Protein AF-A0A381RLB5-F1 (afdb_monomer)

Secondary structure (DSSP, 8-state):
---S------STT-----------SS-EEEEEEEEEESS-EEEEEEEEEEEEETTEEEEEEEE-HHHHHHHHHHHHHTT-HHHHHHHHHHHHHHHHHHHHHHHHHHHTT-EEEEEEEEEEETTEEEEEEEE-S--TTHHHHHHHEEEEEEETTEEEEEEEE--HHHHHHHHHHHTTTPPPPEEEE--SEEEEEEEE-B-TTS-B----EEEEEPPP-TT-EEE-TT-SPBPTTT-PBPPEE--TTS-SEEEEEEEEESSHHHHHHHHHHHHHH--EEEES---THHHHHHHHHHHHHH-TT----TTHHHHHHHHHHHHHHHHTT--HHHHHHHHHHHHHHHHHHHHHHHHHHTHHHHHHHHHHH-

pLDDT: mean 91.78, std 9.87, range [36.53, 98.75]

Radius of gyration: 25.07 Å; Cα contacts (8 Å, |Δi|>4): 624; chains: 1; bounding box: 62×63×73 Å

Sequence (366 aa):
MSVLIESKAAGVGDNKNFLIELNFENTRHNEIQLIGNGEWCIELGGRDCSLQMHEQKLLEVSLTEEMLEAAAVEYESAGKQKQAKVMHTDLNILRSMCKQAEEFGKALKLDSVSTFECIVEGSEHYFMEVNTRIQVEHRVTEMVYQLEFSNPDNPEDKFTVDSLVASMLLLNCYGKQLSCPQRLPRFMSGIEARLNATNPALKPHAGGIVRSWTVPDENEQRDDQGIGITNPDTGMLQPYNLAGAYDSNVALSITYGDSRRQSFEKLAEVLRCMEFRGLDLHLNVDFQYGLLHWMLGNDPMLKPNTRFVSSYLALAGKLKRLCDQINLDVAWNIHRKNIQSDFGTGGLQICDQKLTLLLRPLKMLF

InterPro domains:
  IPR005479 Carbamoyl phosphate synthase, ATP-binding domain [PF02786] (14-144)
  IPR005479 Carbamoyl phosphate synthase, ATP-binding domain [PS00867] (127-134)
  IPR005482 Biotin carboxylase, C-terminal [SM00878] (192-310)
  IPR011054 Rudiment single hybrid motif [SSF51246] (190-294)
  IPR011764 Biotin carboxylation domain [PS50979] (1-314)
  IPR051602 Acetyl-CoA Carboxylase Biotin Carboxylase Component [PTHR48095] (6-324)

Structure (mmCIF, N/CA/C/O backbone):
data_AF-A0A381RLB5-F1
#
_entry.id   AF-A0A381RLB5-F1
#
loop_
_atom_site.group_PDB
_atom_site.id
_atom_site.type_symbol
_atom_site.label_atom_id
_atom_site.label_alt_id
_atom_site.label_comp_id
_atom_site.label_asym_id
_atom_site.label_entity_id
_atom_site.label_seq_id
_atom_site.pdbx_PDB_ins_code
_atom_site.Cartn_x
_atom_site.Cartn_y
_atom_site.Cartn_z
_atom_site.occupancy
_atom_site.B_iso_or_equiv
_atom_site.auth_seq_id
_atom_site.auth_comp_id
_atom_site.auth_asym_id
_atom_site.auth_atom_id
_atom_site.pdbx_PDB_model_num
ATOM 1 N N . MET A 1 1 ? -12.423 40.251 -6.054 1.00 36.53 1 MET A N 1
ATOM 2 C CA . MET A 1 1 ? -11.816 39.302 -7.008 1.00 36.53 1 MET A CA 1
ATOM 3 C C . MET A 1 1 ? -10.548 38.782 -6.364 1.00 36.53 1 MET A C 1
ATOM 5 O O . MET A 1 1 ? -9.592 39.536 -6.259 1.00 36.53 1 MET A O 1
ATOM 9 N N . SER A 1 2 ? -10.581 37.572 -5.809 1.00 37.69 2 SER A N 1
ATOM 10 C CA . SER A 1 2 ? -9.400 36.947 -5.214 1.00 37.69 2 SER A CA 1
ATOM 11 C C . SER A 1 2 ? -8.527 36.393 -6.333 1.00 37.69 2 SER A C 1
ATOM 13 O O . SER A 1 2 ? -8.965 35.527 -7.088 1.00 37.69 2 SER A O 1
ATOM 15 N N . VAL A 1 3 ? -7.305 36.900 -6.446 1.00 37.28 3 VAL A N 1
ATOM 16 C CA . VAL A 1 3 ? -6.238 36.193 -7.154 1.00 37.28 3 VAL A CA 1
ATOM 17 C C . VAL A 1 3 ? -6.030 34.878 -6.397 1.00 37.28 3 VAL A C 1
ATOM 19 O O . VAL A 1 3 ? -5.718 34.909 -5.211 1.00 37.28 3 VAL A O 1
ATOM 22 N N . LEU A 1 4 ? -6.316 33.742 -7.038 1.00 52.94 4 LEU A N 1
ATOM 23 C CA . LEU A 1 4 ? -6.291 32.423 -6.389 1.00 52.94 4 LEU A CA 1
ATOM 24 C C . LEU A 1 4 ? -4.863 31.878 -6.214 1.00 52.94 4 LEU A C 1
ATOM 26 O O . LEU A 1 4 ? -4.652 31.055 -5.332 1.00 52.94 4 LEU A O 1
ATOM 30 N N . ILE A 1 5 ? -3.891 32.363 -6.999 1.00 51.97 5 ILE A N 1
ATOM 31 C CA . ILE A 1 5 ? -2.464 32.017 -6.899 1.00 51.97 5 ILE A CA 1
ATOM 32 C C . ILE A 1 5 ? -1.621 33.245 -7.287 1.00 51.97 5 ILE A C 1
ATOM 34 O O . ILE A 1 5 ? -1.792 33.796 -8.374 1.00 51.97 5 ILE A O 1
ATOM 38 N N . GLU A 1 6 ? -0.701 33.666 -6.415 1.00 45.69 6 GLU A N 1
ATOM 39 C CA . GLU A 1 6 ? 0.356 34.638 -6.725 1.00 45.69 6 GLU A CA 1
ATOM 40 C C . GLU A 1 6 ? 1.715 33.931 -6.601 1.00 45.69 6 GLU A C 1
ATOM 42 O O . GLU A 1 6 ? 2.040 33.391 -5.547 1.00 45.69 6 GLU A O 1
ATOM 47 N N . SER A 1 7 ? 2.516 33.938 -7.670 1.00 54.44 7 SER A N 1
ATOM 48 C CA . SER A 1 7 ? 3.907 33.470 -7.649 1.00 54.44 7 SER A CA 1
ATOM 49 C C . SER A 1 7 ? 4.836 34.649 -7.932 1.00 54.44 7 SER A C 1
ATOM 51 O O . SER A 1 7 ? 4.767 35.269 -8.997 1.00 54.44 7 SER A O 1
ATOM 53 N N . LYS A 1 8 ? 5.687 34.997 -6.958 1.00 50.31 8 LYS A N 1
ATOM 54 C CA . LYS A 1 8 ? 6.690 36.063 -7.089 1.00 50.31 8 LYS A CA 1
ATOM 55 C C . LYS A 1 8 ? 8.049 35.447 -7.396 1.00 50.31 8 LYS A C 1
ATOM 57 O O . LYS A 1 8 ? 8.561 34.669 -6.603 1.00 50.31 8 LYS A O 1
ATOM 62 N N . ALA A 1 9 ? 8.635 35.843 -8.525 1.00 56.56 9 ALA A N 1
ATOM 63 C CA . ALA A 1 9 ? 10.028 35.533 -8.840 1.00 56.56 9 ALA A CA 1
ATOM 64 C C . ALA A 1 9 ? 10.953 36.363 -7.960 1.00 56.56 9 ALA A C 1
ATOM 66 O O . ALA A 1 9 ? 10.856 37.593 -7.965 1.00 56.56 9 ALA A O 1
ATOM 67 N N . ALA A 1 10 ? 11.859 35.691 -7.263 1.00 60.69 10 ALA A N 1
ATOM 68 C CA . ALA A 1 10 ? 12.837 36.346 -6.404 1.00 60.69 10 ALA A CA 1
ATOM 69 C C . ALA A 1 10 ? 14.280 36.183 -6.912 1.00 60.69 10 ALA A C 1
ATOM 71 O O . ALA A 1 10 ? 15.158 36.888 -6.416 1.00 60.69 10 ALA A O 1
ATOM 72 N N . GLY A 1 11 ? 14.542 35.307 -7.898 1.00 63.25 11 GLY A N 1
ATOM 73 C CA . GLY A 1 11 ? 15.909 34.978 -8.319 1.00 63.25 11 GLY A CA 1
ATOM 74 C C . GLY A 1 11 ? 16.110 34.693 -9.811 1.00 63.25 11 GLY A C 1
ATOM 75 O O . GLY A 1 11 ? 15.175 34.479 -10.580 1.00 63.25 11 GLY A O 1
ATOM 76 N N . VAL A 1 12 ? 17.382 34.701 -10.221 1.00 49.75 12 VAL A N 1
ATOM 77 C CA . VAL A 1 12 ? 17.832 34.277 -11.556 1.00 49.75 12 VAL A CA 1
ATOM 78 C C . VAL A 1 12 ? 17.889 32.748 -11.578 1.00 49.75 12 VAL A C 1
ATOM 80 O O . VAL A 1 12 ? 18.631 32.163 -10.797 1.00 49.75 12 VAL A O 1
ATOM 83 N N . GLY A 1 13 ? 17.117 32.113 -12.467 1.00 63.25 13 GLY A N 1
ATOM 84 C CA . GLY A 1 13 ? 17.014 30.648 -12.578 1.00 63.25 13 GLY A CA 1
ATOM 85 C C . GLY A 1 13 ? 15.638 30.066 -12.230 1.00 63.25 13 GLY A C 1
ATOM 86 O O . GLY A 1 13 ? 15.438 28.870 -12.418 1.00 63.25 13 GLY A O 1
ATOM 87 N N . ASP A 1 14 ? 14.681 30.889 -11.786 1.00 68.75 14 ASP A N 1
ATOM 88 C CA . ASP A 1 14 ? 13.295 30.452 -11.569 1.00 68.75 14 ASP A CA 1
ATOM 89 C C . ASP A 1 14 ? 12.658 29.996 -12.894 1.00 68.75 14 ASP A C 1
ATOM 91 O O . ASP A 1 14 ? 12.446 30.800 -13.809 1.00 68.75 14 ASP A O 1
ATOM 95 N N . ASN A 1 15 ? 12.332 28.704 -12.997 1.00 61.97 15 ASN A N 1
ATOM 96 C CA . ASN A 1 15 ? 11.638 28.141 -14.153 1.00 61.97 15 ASN A CA 1
ATOM 97 C C . ASN A 1 15 ? 10.120 28.340 -13.985 1.00 61.97 15 ASN A C 1
ATOM 99 O O . ASN A 1 15 ? 9.491 27.720 -13.132 1.00 61.97 15 ASN A O 1
ATOM 103 N N . LYS A 1 16 ? 9.541 29.256 -14.772 1.00 61.84 16 LYS A N 1
ATOM 104 C CA . LYS A 1 16 ? 8.153 29.747 -14.650 1.00 61.84 16 LYS A CA 1
ATOM 105 C C . LYS A 1 16 ? 7.202 29.163 -15.694 1.00 61.84 16 LYS A C 1
ATOM 107 O O . LYS A 1 16 ? 6.494 29.909 -16.373 1.00 61.84 16 LYS A O 1
ATOM 112 N N . ASN A 1 17 ? 7.163 27.851 -15.840 1.00 68.19 17 ASN A N 1
ATOM 113 C CA . ASN A 1 17 ? 6.100 27.252 -16.636 1.00 68.19 17 ASN A CA 1
ATOM 114 C C . ASN A 1 17 ? 4.932 26.939 -15.704 1.00 68.19 17 ASN A C 1
ATOM 116 O O . ASN A 1 17 ? 5.054 26.105 -14.815 1.00 68.19 17 ASN A O 1
ATOM 120 N N . PHE A 1 18 ? 3.820 27.650 -15.887 1.00 68.38 18 PHE A N 1
ATOM 121 C CA . PHE A 1 18 ? 2.555 27.312 -15.245 1.00 68.38 18 PHE A CA 1
ATOM 122 C C . PHE A 1 18 ? 1.727 26.503 -16.230 1.00 68.38 18 PHE A C 1
ATOM 124 O O . PHE A 1 18 ? 1.466 26.953 -17.347 1.00 68.38 18 PHE A O 1
ATOM 131 N N . LEU A 1 19 ? 1.324 25.315 -15.800 1.00 70.12 19 LEU A N 1
ATOM 132 C CA . LEU A 1 19 ? 0.309 24.519 -16.463 1.00 70.12 19 LEU A CA 1
ATOM 133 C C . LEU A 1 19 ? -1.035 24.826 -15.790 1.00 70.12 19 LEU A C 1
ATOM 135 O O . LEU A 1 19 ? -1.097 24.997 -14.573 1.00 70.12 19 LEU A O 1
ATOM 139 N N . ILE A 1 20 ? -2.101 24.934 -16.579 1.00 81.75 20 ILE A N 1
ATOM 140 C CA . ILE A 1 20 ? -3.470 24.988 -16.061 1.00 81.75 20 ILE A CA 1
ATOM 141 C C . ILE A 1 20 ? -4.147 23.707 -16.515 1.00 81.75 20 ILE A C 1
ATOM 143 O O . ILE A 1 20 ? -4.221 23.441 -17.714 1.00 81.75 20 ILE A O 1
ATOM 147 N N . GLU A 1 21 ? -4.650 22.944 -15.556 1.00 82.19 21 GLU A N 1
ATOM 148 C CA . GLU A 1 21 ? -5.330 21.678 -15.796 1.00 82.19 21 GLU A CA 1
ATOM 149 C C . GLU A 1 21 ? -6.796 21.763 -15.385 1.00 82.19 21 GLU A C 1
ATOM 151 O O . GLU A 1 21 ? -7.220 22.653 -14.638 1.00 82.19 21 GLU A O 1
ATOM 156 N N . LEU A 1 22 ? -7.586 20.822 -15.893 1.00 85.19 22 LEU A N 1
ATOM 157 C CA . LEU A 1 22 ? -8.945 20.623 -15.416 1.00 85.19 22 LEU A CA 1
ATOM 158 C C . LEU A 1 22 ? -8.892 20.075 -13.988 1.00 85.19 22 LEU A C 1
ATOM 160 O O . LEU A 1 22 ? -8.267 19.052 -13.727 1.00 85.19 22 LEU A O 1
ATOM 164 N N . ASN A 1 23 ? -9.566 20.759 -13.065 1.00 84.25 23 ASN A N 1
ATOM 165 C CA . ASN A 1 23 ? -9.687 20.301 -11.688 1.00 84.25 23 ASN A CA 1
ATOM 166 C C . ASN A 1 23 ? -10.868 19.333 -11.566 1.00 84.25 23 ASN A C 1
ATOM 168 O O . ASN A 1 23 ? -12.025 19.750 -11.647 1.00 84.25 23 ASN A O 1
ATOM 172 N N . PHE A 1 24 ? -10.566 18.059 -11.358 1.00 83.19 24 PHE A N 1
ATOM 173 C CA . PHE A 1 24 ? -11.554 17.021 -11.093 1.00 83.19 24 PHE A CA 1
ATOM 174 C C . PHE A 1 24 ? -11.934 17.023 -9.605 1.00 83.19 24 PHE A C 1
ATOM 176 O O . PHE A 1 24 ? -11.079 17.135 -8.724 1.00 83.19 24 PHE A O 1
ATOM 183 N N . GLU A 1 25 ? -13.226 16.925 -9.286 1.00 79.88 25 GLU A N 1
ATOM 184 C CA . GLU A 1 25 ? -13.676 17.067 -7.894 1.00 79.88 25 GLU A CA 1
ATOM 185 C C . GLU A 1 25 ? -13.614 15.758 -7.106 1.00 79.88 25 GLU A C 1
ATOM 187 O O . GLU A 1 25 ? -13.358 15.781 -5.897 1.00 79.88 25 GLU A O 1
ATOM 192 N N . ASN A 1 26 ? -13.863 14.632 -7.777 1.00 85.62 26 ASN A N 1
ATOM 193 C CA . ASN A 1 26 ? -13.924 13.311 -7.164 1.00 85.62 26 ASN A CA 1
ATOM 194 C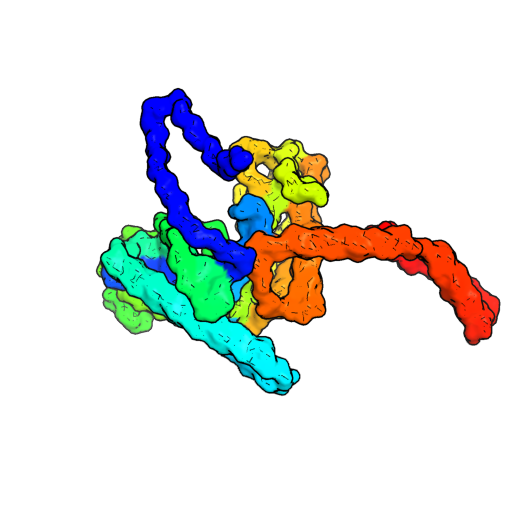 C . ASN A 1 26 ? -12.805 12.419 -7.706 1.00 85.62 26 ASN A C 1
ATOM 196 O O . ASN A 1 26 ? -13.054 11.448 -8.419 1.00 85.62 26 ASN A O 1
ATOM 200 N N . THR A 1 27 ? -11.566 12.775 -7.372 1.00 89.88 27 THR A N 1
ATOM 201 C CA . THR A 1 27 ? -10.386 12.093 -7.899 1.00 89.88 27 THR A CA 1
ATOM 202 C C . THR A 1 27 ? -10.024 10.865 -7.091 1.00 89.88 27 THR A C 1
ATOM 204 O O . THR A 1 27 ? -9.944 10.900 -5.860 1.00 89.88 27 THR A O 1
ATOM 207 N N . ARG A 1 28 ? -9.741 9.787 -7.811 1.00 94.69 28 ARG A N 1
ATOM 208 C CA . ARG A 1 28 ? -8.883 8.708 -7.341 1.00 94.69 28 ARG A CA 1
ATOM 209 C C . ARG A 1 28 ? -7.501 8.857 -7.955 1.00 94.69 28 ARG A C 1
ATOM 211 O O . ARG A 1 28 ? -7.395 9.188 -9.134 1.00 94.69 28 ARG A O 1
ATOM 218 N N . HIS A 1 29 ? -6.477 8.609 -7.153 1.00 95.94 29 HIS A N 1
ATOM 219 C CA . HIS A 1 29 ? -5.093 8.565 -7.593 1.00 95.94 29 HIS A CA 1
ATOM 220 C C . HIS A 1 29 ? -4.727 7.097 -7.792 1.00 95.94 29 HIS A C 1
ATOM 222 O O . HIS A 1 29 ? -4.519 6.371 -6.820 1.00 95.94 29 HIS A O 1
ATOM 228 N N . ASN A 1 30 ? -4.653 6.670 -9.050 1.00 97.50 30 ASN A N 1
ATOM 229 C CA . ASN A 1 30 ? -4.246 5.320 -9.405 1.00 97.50 30 ASN A CA 1
ATOM 230 C C . ASN A 1 30 ? -2.977 5.377 -10.239 1.00 97.50 30 ASN A C 1
ATOM 232 O O . ASN A 1 30 ? -2.854 6.207 -11.131 1.00 97.50 30 ASN A O 1
ATOM 236 N N . GLU A 1 31 ? -2.079 4.437 -10.029 1.00 98.31 31 GLU A N 1
ATOM 237 C CA . GLU A 1 31 ? -0.793 4.431 -10.714 1.00 98.31 31 GLU A CA 1
ATOM 238 C C . GLU A 1 31 ? -0.418 3.024 -11.161 1.00 98.31 31 GLU A C 1
ATOM 240 O O . GLU A 1 31 ? -0.829 2.059 -10.524 1.00 98.31 31 GLU A O 1
ATOM 245 N N . ILE A 1 32 ? 0.326 2.899 -12.260 1.00 98.75 32 ILE A N 1
ATOM 246 C CA . ILE A 1 32 ? 0.745 1.624 -12.852 1.00 98.75 32 ILE A CA 1
ATOM 247 C C . ILE A 1 32 ? 2.254 1.470 -12.722 1.00 98.75 32 ILE A C 1
ATOM 249 O O . ILE A 1 32 ? 3.014 2.331 -13.173 1.00 98.75 32 ILE A O 1
ATOM 253 N N . GLN A 1 33 ? 2.693 0.348 -12.154 1.00 98.75 33 GLN A N 1
ATOM 254 C CA . GLN A 1 33 ? 4.111 0.008 -12.103 1.00 98.75 33 GLN A CA 1
ATOM 255 C C . GLN A 1 33 ? 4.588 -0.458 -13.476 1.00 98.75 33 GLN A C 1
ATOM 257 O O . GLN A 1 33 ? 4.006 -1.371 -14.056 1.00 98.75 33 GLN A O 1
ATOM 262 N N . LEU A 1 34 ? 5.696 0.104 -13.951 1.00 98.62 34 LEU A N 1
ATOM 263 C CA . LEU A 1 34 ? 6.361 -0.315 -15.180 1.00 98.62 34 LEU A CA 1
ATOM 264 C C . LEU A 1 34 ? 7.770 -0.828 -14.895 1.00 98.62 34 LEU A C 1
ATOM 266 O O . LEU A 1 34 ? 8.456 -0.344 -13.989 1.00 98.62 34 LEU A O 1
ATOM 270 N N . ILE A 1 35 ? 8.207 -1.781 -15.710 1.00 98.50 35 ILE A N 1
ATOM 271 C CA . ILE A 1 35 ? 9.595 -2.232 -15.794 1.00 98.50 35 ILE A CA 1
ATOM 272 C C . ILE A 1 35 ? 9.973 -2.453 -17.261 1.00 98.50 35 ILE A C 1
ATOM 274 O O . ILE A 1 35 ? 9.146 -2.896 -18.058 1.00 98.50 35 ILE A O 1
ATOM 278 N N . GLY A 1 36 ? 11.208 -2.128 -17.636 1.00 98.00 36 GLY A N 1
ATOM 279 C CA . GLY A 1 36 ? 11.700 -2.258 -19.005 1.00 98.00 36 GLY A CA 1
ATOM 280 C C . GLY A 1 36 ? 13.222 -2.248 -19.094 1.00 98.00 36 GLY A C 1
ATOM 281 O O . GLY A 1 36 ? 13.907 -1.893 -18.140 1.00 98.00 36 GLY A O 1
ATOM 282 N N . ASN A 1 37 ? 13.754 -2.651 -20.245 1.00 97.31 37 ASN A N 1
ATOM 283 C CA . ASN A 1 37 ? 15.197 -2.713 -20.521 1.00 97.31 37 ASN A CA 1
ATOM 284 C C . ASN A 1 37 ? 15.625 -1.816 -21.704 1.00 97.31 37 ASN A C 1
ATOM 286 O O . ASN A 1 37 ? 16.697 -2.004 -22.281 1.00 97.31 37 ASN A O 1
ATOM 290 N N . GLY A 1 38 ? 14.745 -0.911 -22.139 1.00 96.62 38 GLY A N 1
ATOM 291 C CA . GLY A 1 38 ? 14.904 -0.088 -23.339 1.00 96.62 38 GLY A CA 1
ATOM 292 C C . GLY A 1 38 ? 14.429 -0.731 -24.652 1.00 96.62 38 GLY A C 1
ATOM 293 O O . GLY A 1 38 ? 14.256 -0.013 -25.640 1.00 96.62 38 GLY A O 1
ATOM 294 N N . GLU A 1 39 ? 14.181 -2.044 -24.683 1.00 95.75 39 GLU A N 1
ATOM 295 C CA . GLU A 1 39 ? 13.643 -2.772 -25.846 1.00 95.75 39 GLU A CA 1
ATOM 296 C C . GLU A 1 39 ? 12.220 -3.282 -25.601 1.00 95.75 39 GLU A C 1
ATOM 298 O O . GLU A 1 39 ? 11.334 -3.100 -26.438 1.00 95.75 39 GLU A O 1
ATOM 303 N N . TRP A 1 40 ? 11.988 -3.887 -24.439 1.00 97.25 40 TRP A N 1
ATOM 304 C CA . TRP A 1 40 ? 10.672 -4.267 -23.950 1.00 97.25 40 TRP A CA 1
ATOM 305 C C . TRP A 1 40 ? 10.313 -3.453 -22.707 1.00 97.25 40 TRP A C 1
ATOM 307 O O . TRP A 1 40 ? 11.170 -2.933 -21.993 1.00 97.25 40 TRP A O 1
ATOM 317 N N . CYS A 1 41 ? 9.014 -3.349 -22.458 1.00 98.06 41 CYS A N 1
ATOM 318 C CA . CYS A 1 41 ? 8.450 -2.806 -21.234 1.00 98.06 41 CYS A CA 1
ATOM 319 C C . CYS A 1 41 ? 7.168 -3.584 -20.931 1.00 98.06 41 CYS A C 1
ATOM 321 O O . CYS A 1 41 ? 6.442 -3.924 -21.870 1.00 98.06 41 CYS A O 1
ATOM 323 N N . ILE A 1 42 ? 6.939 -3.883 -19.655 1.00 98.25 42 ILE A N 1
ATOM 324 C CA . ILE A 1 42 ? 5.727 -4.532 -19.152 1.00 98.25 42 ILE A CA 1
ATOM 325 C C . ILE A 1 42 ? 5.186 -3.788 -17.937 1.00 98.25 42 ILE A C 1
ATOM 327 O O . ILE A 1 42 ? 5.936 -3.155 -17.186 1.00 98.25 42 ILE A O 1
ATOM 331 N N . GLU A 1 43 ? 3.881 -3.908 -17.737 1.00 98.12 43 GLU A N 1
ATOM 332 C CA . GLU A 1 43 ? 3.170 -3.400 -16.568 1.00 98.12 43 GLU A CA 1
ATOM 333 C C . GLU A 1 43 ? 2.992 -4.466 -15.472 1.00 98.12 43 GLU A C 1
ATOM 335 O O . GLU A 1 43 ? 2.840 -5.661 -15.743 1.00 98.12 43 GLU A O 1
ATOM 340 N N . LEU A 1 44 ? 3.020 -4.033 -14.210 1.00 98.12 44 LEU A N 1
ATOM 341 C CA . LEU A 1 44 ? 2.906 -4.890 -13.023 1.00 98.12 44 LEU A CA 1
ATOM 342 C C . LEU A 1 44 ? 1.695 -4.508 -12.168 1.00 98.12 44 LEU A C 1
ATOM 344 O O . LEU A 1 44 ? 1.782 -4.378 -10.947 1.00 98.12 44 LEU A O 1
ATOM 348 N N . GLY A 1 45 ? 0.556 -4.330 -12.832 1.00 97.38 45 GLY A N 1
ATOM 349 C CA . GLY A 1 45 ? -0.698 -3.883 -12.252 1.00 97.38 45 GLY A CA 1
ATOM 350 C C . GLY A 1 45 ? -0.635 -2.461 -11.714 1.00 97.38 45 GLY A C 1
ATOM 351 O O . GLY A 1 45 ? 0.322 -1.709 -11.926 1.00 97.38 45 GLY A O 1
ATOM 352 N N . GLY A 1 46 ? -1.703 -2.100 -11.011 1.00 97.81 46 GLY A N 1
ATOM 353 C CA . GLY A 1 46 ? -1.865 -0.785 -10.428 1.00 97.81 46 GLY A CA 1
ATOM 354 C C . GLY A 1 46 ? -1.711 -0.750 -8.912 1.00 97.81 46 GLY A C 1
ATOM 355 O O . GLY A 1 46 ? -1.702 -1.775 -8.228 1.00 97.81 46 GLY A O 1
ATOM 356 N N . ARG A 1 47 ? -1.670 0.466 -8.379 1.00 98.12 47 ARG A N 1
ATOM 357 C CA . ARG A 1 47 ? -1.842 0.786 -6.960 1.00 98.12 47 ARG A CA 1
ATOM 358 C C . ARG A 1 47 ? -2.888 1.893 -6.832 1.00 98.12 47 ARG A C 1
ATOM 360 O O . ARG A 1 47 ? -2.945 2.792 -7.669 1.00 98.12 47 ARG A O 1
ATOM 367 N N . ASP A 1 48 ? -3.757 1.784 -5.832 1.00 97.31 48 ASP A N 1
ATOM 368 C CA . ASP A 1 48 ? -4.670 2.854 -5.427 1.00 97.31 48 ASP A CA 1
ATOM 369 C C . ASP A 1 48 ? -4.014 3.618 -4.277 1.00 97.31 48 ASP A C 1
ATOM 371 O O . ASP A 1 48 ? -3.851 3.089 -3.173 1.00 97.31 48 ASP A O 1
ATOM 375 N N . CYS A 1 49 ? -3.633 4.855 -4.569 1.00 96.75 49 CYS A N 1
ATOM 376 C CA . CYS A 1 49 ? -2.950 5.774 -3.667 1.00 96.75 49 CYS A CA 1
ATOM 377 C C . CYS A 1 49 ? -3.882 6.921 -3.241 1.00 96.75 49 CYS A C 1
ATOM 379 O O . CYS A 1 49 ? -3.437 7.975 -2.789 1.00 96.75 49 CYS A O 1
ATOM 381 N N . SER A 1 50 ? -5.200 6.741 -3.395 1.00 95.94 50 SER A N 1
ATOM 382 C CA . SER A 1 50 ? -6.195 7.790 -3.143 1.00 95.94 50 SER A CA 1
ATOM 383 C C . SER A 1 50 ? -6.330 8.163 -1.665 1.00 95.94 50 SER A C 1
ATOM 385 O O . SER A 1 50 ? -6.838 9.240 -1.349 1.00 95.94 50 SER A O 1
ATOM 387 N N . LEU A 1 51 ? -5.902 7.296 -0.742 1.00 94.94 51 LEU A N 1
ATOM 388 C CA . LEU A 1 51 ? -5.887 7.595 0.690 1.00 94.94 51 LEU A CA 1
ATOM 389 C C . LEU A 1 51 ? -4.692 8.480 1.026 1.00 94.94 51 LEU A C 1
ATOM 391 O O . LEU A 1 51 ? -3.622 8.019 1.419 1.00 94.94 51 LEU A O 1
ATOM 395 N N . GLN A 1 52 ? -4.926 9.780 0.898 1.00 92.25 52 GLN A N 1
ATOM 396 C CA . GLN A 1 52 ? -3.943 10.817 1.156 1.00 92.25 52 GLN A CA 1
ATOM 397 C C . GLN A 1 52 ? -4.518 11.953 2.005 1.00 92.25 52 GLN A C 1
ATOM 399 O O . GLN A 1 52 ? -5.732 12.164 2.075 1.00 92.25 52 GLN A O 1
ATOM 404 N N . MET A 1 53 ? -3.633 12.712 2.646 1.00 88.88 53 MET A N 1
ATOM 405 C CA . MET A 1 53 ? -3.975 13.941 3.358 1.00 88.88 53 MET A CA 1
ATOM 406 C C . MET A 1 53 ? -2.954 15.019 3.019 1.00 88.88 53 MET A C 1
ATOM 408 O O . MET A 1 53 ? -1.760 14.778 3.121 1.00 88.88 53 MET A O 1
ATOM 412 N N . HIS A 1 54 ? -3.421 16.203 2.610 1.00 85.44 54 HIS A N 1
ATOM 413 C CA . HIS A 1 54 ? -2.544 17.289 2.143 1.00 85.44 54 HIS A CA 1
ATOM 414 C C . HIS A 1 54 ? -1.529 16.821 1.086 1.00 85.44 54 HIS A C 1
ATOM 416 O O . HIS A 1 54 ? -0.354 17.156 1.176 1.00 85.44 54 HIS A O 1
ATOM 422 N N . GLU A 1 55 ? -1.993 16.013 0.125 1.00 84.06 55 GLU A N 1
ATOM 423 C CA . GLU A 1 55 ? -1.173 15.469 -0.976 1.00 84.06 55 GLU A CA 1
ATOM 424 C C . GLU A 1 55 ? -0.045 14.526 -0.513 1.00 84.06 55 GLU A C 1
ATOM 426 O O . GLU A 1 55 ? 0.864 14.204 -1.270 1.00 84.06 55 GLU A O 1
ATOM 431 N N . GLN A 1 56 ? -0.121 14.030 0.726 1.00 88.06 56 GLN A N 1
ATOM 432 C CA . GLN A 1 56 ? 0.759 12.986 1.242 1.00 88.06 56 GLN A CA 1
ATOM 433 C C . GLN A 1 56 ? 0.002 11.663 1.303 1.00 88.06 56 GLN A C 1
ATOM 435 O O . GLN A 1 56 ? -1.013 11.562 2.002 1.00 88.06 56 GLN A O 1
ATOM 440 N N . LYS A 1 57 ? 0.494 10.655 0.575 1.00 93.56 57 LYS A N 1
ATOM 441 C CA . LYS A 1 57 ? -0.043 9.289 0.599 1.00 93.56 57 LYS A CA 1
AT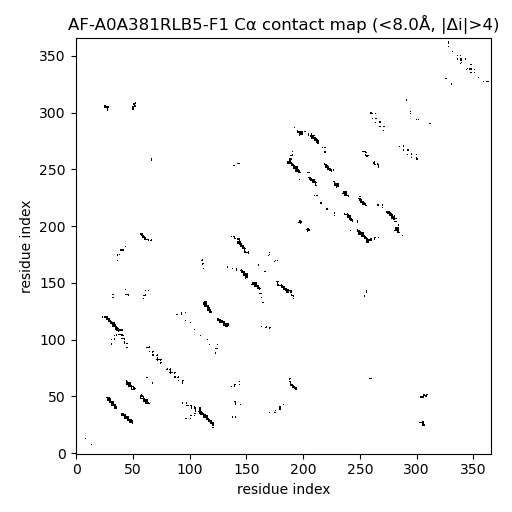OM 442 C C . LYS A 1 57 ? 0.097 8.708 2.018 1.00 93.56 57 LYS A C 1
ATOM 444 O O . LYS A 1 57 ? 1.094 8.948 2.701 1.00 93.56 57 LYS A O 1
ATOM 449 N N . LEU A 1 58 ? -0.943 8.027 2.494 1.00 94.56 58 LEU A N 1
ATOM 450 C CA . LEU A 1 58 ? -1.017 7.463 3.849 1.00 94.56 58 LEU A CA 1
ATOM 451 C C . LEU A 1 58 ? -1.151 5.943 3.830 1.00 94.56 58 LEU A C 1
ATOM 453 O O . LEU A 1 58 ? -0.585 5.276 4.700 1.00 94.56 58 LEU A O 1
ATOM 457 N N . LEU A 1 59 ? -1.958 5.439 2.898 1.00 96.19 59 LEU A N 1
ATOM 458 C CA . LEU A 1 59 ? -2.248 4.027 2.726 1.00 96.19 59 LEU A CA 1
ATOM 459 C C . LEU A 1 59 ? -2.343 3.718 1.234 1.00 96.19 59 LEU A C 1
ATOM 461 O O . LEU A 1 59 ? -3.097 4.372 0.510 1.00 96.19 59 LEU A O 1
ATOM 465 N N . GLU A 1 60 ? -1.622 2.700 0.796 1.00 97.62 60 GLU A N 1
ATOM 466 C CA . GLU A 1 60 ? -1.524 2.303 -0.601 1.00 97.62 60 GLU A CA 1
ATOM 467 C C . GLU A 1 60 ? -1.939 0.844 -0.738 1.00 97.62 60 GLU A C 1
ATOM 469 O O . GLU A 1 60 ? -1.512 -0.019 0.031 1.00 97.62 60 GLU A O 1
ATOM 474 N N . VAL A 1 61 ? -2.804 0.549 -1.710 1.00 97.69 61 VAL A N 1
ATOM 475 C CA . VAL A 1 61 ? -3.345 -0.805 -1.898 1.00 97.69 61 VAL A CA 1
ATOM 476 C C . VAL A 1 61 ? -3.177 -1.283 -3.327 1.00 97.69 61 VAL A C 1
ATOM 478 O O . VAL A 1 61 ? -3.343 -0.525 -4.279 1.00 97.69 61 VAL A O 1
ATOM 481 N N . SER A 1 62 ? -2.881 -2.567 -3.497 1.00 97.88 62 SER A N 1
ATOM 482 C CA . SER A 1 62 ? -2.667 -3.155 -4.819 1.00 97.88 62 SER A CA 1
ATOM 483 C C . SER A 1 62 ? -3.962 -3.190 -5.630 1.00 97.88 62 SER A C 1
ATOM 485 O O . SER A 1 62 ? -5.009 -3.587 -5.111 1.00 97.88 62 SER A O 1
ATOM 487 N N . LEU A 1 63 ? -3.888 -2.877 -6.919 1.00 97.06 63 LEU A N 1
ATOM 488 C CA . LEU A 1 63 ? -4.956 -3.057 -7.899 1.00 97.06 63 LEU A CA 1
ATOM 489 C C . LEU A 1 63 ? -4.498 -4.044 -8.974 1.00 97.06 63 LEU A C 1
ATOM 491 O O . LEU A 1 63 ? -3.692 -3.706 -9.836 1.00 97.06 63 LEU A O 1
ATOM 495 N N . THR A 1 64 ? -5.032 -5.262 -8.938 1.00 97.88 64 THR A N 1
ATOM 496 C CA . THR A 1 64 ? -4.728 -6.306 -9.925 1.00 97.88 64 THR A CA 1
ATOM 497 C C . THR A 1 64 ? -5.991 -6.775 -10.631 1.00 97.88 64 THR A C 1
ATOM 499 O O . THR A 1 64 ? -7.100 -6.622 -10.105 1.00 97.88 64 THR A O 1
ATOM 502 N N . GLU A 1 65 ? -5.829 -7.327 -11.834 1.00 97.94 65 GLU A N 1
ATOM 503 C CA . GLU A 1 65 ? -6.955 -7.883 -12.586 1.00 97.94 65 GLU A CA 1
ATOM 504 C C . GLU A 1 65 ? -7.561 -9.066 -11.834 1.00 97.94 65 GLU A C 1
ATOM 506 O O . GLU A 1 65 ? -8.770 -9.112 -11.628 1.00 97.94 65 GLU A O 1
ATOM 511 N N . GLU A 1 66 ? -6.707 -9.956 -11.331 1.00 97.69 66 GLU A N 1
ATOM 512 C CA . GLU A 1 66 ? -7.071 -11.162 -10.595 1.00 97.69 66 GLU A CA 1
ATOM 513 C C . GLU A 1 66 ? -7.927 -10.818 -9.371 1.00 97.69 66 GLU A C 1
ATOM 515 O O . GLU A 1 66 ? -8.947 -11.454 -9.106 1.00 97.69 66 GLU A O 1
ATOM 520 N N . MET A 1 67 ? -7.545 -9.771 -8.636 1.00 97.50 67 MET A N 1
ATOM 521 C CA . MET A 1 67 ? -8.258 -9.318 -7.445 1.00 97.50 67 MET A CA 1
ATOM 522 C C . MET A 1 67 ? -9.615 -8.700 -7.772 1.00 97.50 67 MET A C 1
ATOM 524 O O . MET A 1 67 ? -10.599 -9.005 -7.095 1.00 97.50 67 MET A O 1
ATOM 528 N N . LEU A 1 68 ? -9.695 -7.879 -8.822 1.00 97.88 68 LEU A N 1
ATOM 529 C CA . LEU A 1 68 ? -10.960 -7.284 -9.253 1.00 97.88 68 LEU A CA 1
ATOM 530 C C . LEU A 1 68 ? -11.924 -8.340 -9.809 1.00 97.88 68 LEU A C 1
ATOM 532 O O . LEU A 1 68 ? -13.118 -8.283 -9.510 1.00 97.88 68 LEU A O 1
ATOM 536 N N . GLU A 1 69 ? -11.423 -9.322 -10.560 1.00 97.75 69 GLU A N 1
ATOM 537 C CA . GLU A 1 69 ? -12.214 -10.450 -11.062 1.00 97.75 69 GLU A CA 1
ATOM 538 C C . GLU A 1 69 ? -12.739 -11.323 -9.920 1.00 97.75 69 GLU A C 1
ATOM 540 O O . GLU A 1 69 ? -13.942 -11.590 -9.851 1.00 97.75 69 GLU A O 1
ATOM 545 N N . ALA A 1 70 ? -11.873 -11.710 -8.978 1.00 97.00 70 ALA A N 1
ATOM 546 C CA . ALA A 1 70 ? -12.269 -12.499 -7.815 1.00 97.00 70 ALA A CA 1
ATOM 547 C C . ALA A 1 70 ? -13.330 -11.774 -6.968 1.00 97.00 70 ALA A C 1
ATOM 549 O O . ALA A 1 70 ? -14.351 -12.368 -6.612 1.00 97.00 70 ALA A O 1
ATOM 550 N N . ALA A 1 71 ? -13.140 -10.475 -6.709 1.00 96.75 71 ALA A N 1
ATOM 551 C CA . ALA A 1 71 ? -14.105 -9.662 -5.972 1.00 96.75 71 ALA A CA 1
ATOM 552 C C . ALA A 1 71 ? -15.441 -9.520 -6.723 1.00 96.75 71 ALA A C 1
ATOM 554 O O . ALA A 1 71 ? -16.508 -9.573 -6.106 1.00 96.75 71 ALA A O 1
ATOM 555 N N . ALA A 1 72 ? -15.416 -9.368 -8.052 1.00 97.62 72 ALA A N 1
ATOM 556 C CA . ALA A 1 72 ? -16.632 -9.315 -8.860 1.00 97.62 72 ALA A CA 1
ATOM 557 C C . ALA A 1 72 ? -17.449 -10.609 -8.723 1.00 97.62 72 ALA A C 1
ATOM 559 O O . ALA A 1 72 ? -18.641 -10.545 -8.415 1.00 97.62 72 ALA A O 1
ATOM 560 N N . VAL A 1 73 ? -16.798 -11.769 -8.866 1.00 97.81 73 VAL A N 1
ATOM 561 C CA . VAL A 1 73 ? -17.432 -13.092 -8.726 1.00 97.81 73 VAL A CA 1
ATOM 562 C C . VAL A 1 73 ? -17.995 -13.298 -7.317 1.00 97.81 73 VAL A C 1
ATOM 564 O O . VAL A 1 73 ? -19.120 -13.791 -7.164 1.00 97.81 73 VAL A O 1
ATOM 567 N N . GLU A 1 74 ? -17.261 -12.892 -6.277 1.00 96.75 74 GLU A N 1
ATOM 568 C CA . GLU A 1 74 ? -17.734 -12.948 -4.889 1.00 96.75 74 GLU A CA 1
ATOM 569 C C . GLU A 1 74 ? -19.008 -12.109 -4.705 1.00 96.75 74 GLU A C 1
ATOM 571 O O . GLU A 1 74 ? -20.011 -12.586 -4.165 1.00 96.75 74 GLU A O 1
ATOM 576 N N . TYR A 1 75 ? -19.012 -10.868 -5.202 1.00 97.69 75 TYR A N 1
ATOM 577 C CA . TYR A 1 75 ? -20.175 -9.992 -5.100 1.00 97.69 75 TYR A CA 1
ATOM 578 C C . TYR A 1 75 ? -21.380 -10.496 -5.888 1.00 97.69 75 TYR A C 1
ATOM 580 O O . TYR A 1 75 ? -22.503 -10.402 -5.387 1.00 97.69 75 TYR A O 1
ATOM 588 N N . GLU A 1 76 ? -21.186 -11.048 -7.084 1.00 97.94 76 GLU A N 1
ATOM 589 C CA . GLU A 1 76 ? -22.265 -11.663 -7.865 1.00 97.94 76 GLU A CA 1
ATOM 590 C C . GLU A 1 76 ? -22.892 -12.832 -7.109 1.00 97.94 76 GLU A C 1
ATOM 592 O O . GLU A 1 76 ? -24.116 -12.880 -6.950 1.00 97.94 76 GLU A O 1
ATOM 597 N N . SER A 1 77 ? -22.046 -13.708 -6.563 1.00 97.69 77 SER A N 1
ATOM 598 C CA . SER A 1 77 ? -22.456 -14.870 -5.770 1.00 97.69 77 SER A CA 1
ATOM 599 C C . SER A 1 77 ? -23.206 -14.466 -4.496 1.00 97.69 77 SER A C 1
ATOM 601 O O . SER A 1 77 ? -24.145 -15.143 -4.081 1.00 97.69 77 SER A O 1
ATOM 603 N N . ALA A 1 78 ? -22.852 -13.322 -3.903 1.00 97.19 78 ALA A N 1
ATOM 604 C CA . ALA A 1 78 ? -23.529 -12.741 -2.744 1.00 97.19 78 ALA A CA 1
ATOM 605 C C . ALA A 1 78 ? -24.770 -11.887 -3.095 1.00 97.19 78 ALA A C 1
ATOM 607 O O . ALA A 1 78 ? -25.347 -11.248 -2.212 1.00 97.19 78 ALA A O 1
ATOM 608 N N . GLY A 1 79 ? -25.176 -11.811 -4.370 1.00 97.62 79 GLY A N 1
ATOM 609 C CA . GLY A 1 79 ? -26.312 -10.995 -4.821 1.00 97.62 79 GLY A CA 1
ATOM 610 C C . GLY A 1 79 ? -26.060 -9.478 -4.808 1.00 97.62 79 GLY A C 1
ATOM 611 O O . GLY A 1 79 ? -26.985 -8.685 -4.994 1.00 97.62 79 GLY A O 1
ATOM 612 N N . LYS A 1 80 ? -24.810 -9.043 -4.623 1.00 97.00 80 LYS A N 1
ATOM 613 C CA . LYS A 1 80 ? -24.370 -7.640 -4.565 1.00 97.00 80 LYS A CA 1
ATOM 614 C C . LYS A 1 80 ? -24.074 -7.089 -5.967 1.00 97.00 80 LYS A C 1
ATOM 616 O O . LYS A 1 80 ? -22.971 -6.647 -6.277 1.00 97.00 80 LYS A O 1
ATOM 621 N N . GLN A 1 81 ? -25.098 -7.068 -6.819 1.00 96.81 81 GLN A N 1
ATOM 622 C CA . GLN A 1 81 ? -24.984 -6.714 -8.245 1.00 96.81 81 GLN A CA 1
ATOM 623 C C . GLN A 1 81 ? -24.385 -5.319 -8.506 1.00 96.81 81 GLN A C 1
ATOM 625 O O . GLN A 1 81 ? -23.683 -5.108 -9.494 1.00 96.81 81 GLN A O 1
ATOM 630 N N . LYS A 1 82 ? -24.633 -4.346 -7.616 1.00 95.94 82 LYS A N 1
ATOM 631 C CA . LYS A 1 82 ? -24.050 -3.000 -7.742 1.00 95.94 82 LYS A CA 1
ATOM 632 C C . LYS A 1 82 ? -22.536 -3.027 -7.535 1.00 95.94 82 LYS A C 1
ATOM 634 O O . LYS A 1 82 ? -21.817 -2.441 -8.335 1.00 95.94 82 LYS A O 1
ATOM 639 N N . GLN A 1 83 ? -22.066 -3.706 -6.492 1.00 96.00 83 GLN A N 1
ATOM 640 C CA . GLN A 1 83 ? -20.646 -3.846 -6.182 1.00 96.00 83 GLN A CA 1
ATOM 641 C C . GLN A 1 83 ? -19.921 -4.642 -7.270 1.00 96.00 83 GLN A C 1
ATOM 643 O O . GLN A 1 83 ? -18.879 -4.199 -7.740 1.00 96.00 83 GLN A O 1
ATOM 648 N N . ALA A 1 84 ? -20.519 -5.734 -7.751 1.00 97.31 84 ALA A N 1
ATOM 649 C CA . ALA A 1 84 ? -19.986 -6.504 -8.874 1.00 97.31 84 ALA A CA 1
ATOM 650 C C . ALA A 1 84 ? -19.789 -5.642 -10.130 1.00 97.31 84 ALA A C 1
ATOM 652 O O . ALA A 1 84 ? -18.696 -5.588 -10.687 1.00 97.31 84 ALA A O 1
ATOM 653 N N . LYS A 1 85 ? -20.814 -4.874 -10.532 1.00 97.06 85 LYS A N 1
ATOM 654 C CA . LYS A 1 85 ? -20.710 -3.941 -11.668 1.00 97.06 85 LYS A CA 1
ATOM 655 C C . LYS A 1 85 ? -19.571 -2.935 -11.481 1.00 97.06 85 LYS A C 1
ATOM 657 O O . LYS A 1 85 ? -18.867 -2.613 -12.429 1.00 97.06 85 LYS A O 1
ATOM 662 N N . VAL A 1 86 ? -19.400 -2.446 -10.258 1.00 95.69 86 VAL A N 1
ATOM 663 C CA . VAL A 1 86 ? -18.353 -1.493 -9.879 1.00 95.69 86 VAL A CA 1
ATOM 664 C C . VAL A 1 86 ? -16.951 -2.124 -9.942 1.00 95.69 86 VAL A C 1
ATOM 666 O O . VAL A 1 86 ? -16.005 -1.410 -10.274 1.00 95.69 86 VAL A O 1
ATOM 669 N N . MET A 1 87 ? -16.802 -3.426 -9.674 1.00 97.12 87 MET A N 1
ATOM 670 C CA . MET A 1 87 ? -15.546 -4.163 -9.889 1.00 97.12 87 MET A CA 1
ATOM 671 C C . MET A 1 87 ? -15.258 -4.360 -11.382 1.00 97.12 87 MET A C 1
ATOM 673 O O . MET A 1 87 ? -14.151 -4.075 -11.824 1.00 97.12 87 MET A O 1
ATOM 677 N N . HIS A 1 88 ? -16.265 -4.735 -12.179 1.00 97.62 88 HIS A N 1
ATOM 678 C CA . HIS A 1 88 ? -16.128 -4.863 -13.639 1.00 97.62 88 HIS A CA 1
ATOM 679 C C . HIS A 1 88 ? -15.739 -3.544 -14.316 1.00 97.62 88 HIS A C 1
ATOM 681 O O . HIS A 1 88 ? -14.914 -3.531 -15.227 1.00 97.62 88 HIS A O 1
ATOM 687 N N . THR A 1 89 ? -16.308 -2.418 -13.872 1.00 97.12 89 THR A N 1
ATOM 688 C CA . THR A 1 89 ? -15.892 -1.092 -14.353 1.00 97.12 89 THR A CA 1
ATOM 689 C C . THR A 1 89 ? -14.422 -0.826 -14.030 1.00 97.12 89 THR A C 1
ATOM 691 O O . THR A 1 89 ? -13.680 -0.442 -14.929 1.00 97.12 89 THR A O 1
ATOM 694 N N . ASP A 1 90 ? -13.980 -1.073 -12.794 1.00 96.75 90 ASP A N 1
ATOM 695 C CA . ASP A 1 90 ? -12.579 -0.853 -12.408 1.00 96.75 90 ASP A CA 1
ATOM 696 C C . ASP A 1 90 ? -11.613 -1.771 -13.143 1.00 96.75 90 ASP A C 1
ATOM 698 O O . ASP A 1 90 ? -10.525 -1.331 -13.496 1.00 96.75 90 ASP A O 1
ATOM 702 N N . LEU A 1 91 ? -12.013 -3.013 -13.414 1.00 97.94 91 LEU A N 1
ATOM 703 C CA . LEU A 1 91 ? -11.216 -3.952 -14.193 1.00 97.94 91 LEU A CA 1
ATOM 704 C C . LEU A 1 91 ? -10.961 -3.414 -15.605 1.00 97.94 91 LEU A C 1
ATOM 706 O O . LEU A 1 91 ? -9.836 -3.463 -16.097 1.00 97.94 91 LEU A O 1
ATOM 710 N N . ASN A 1 92 ? -11.987 -2.848 -16.244 1.00 98.19 92 ASN A N 1
ATOM 711 C CA . ASN A 1 92 ? -11.844 -2.247 -17.570 1.00 98.19 92 ASN A CA 1
ATOM 712 C C . ASN A 1 92 ? -10.960 -0.992 -17.549 1.00 98.19 92 ASN A C 1
ATOM 714 O O . ASN A 1 92 ? -10.135 -0.821 -18.448 1.00 98.19 92 ASN A O 1
ATOM 718 N N . ILE A 1 93 ? -11.099 -0.145 -16.523 1.00 98.00 93 ILE A N 1
ATOM 719 C CA . ILE A 1 93 ? -10.234 1.030 -16.336 1.00 98.00 93 ILE A CA 1
ATOM 720 C C . ILE A 1 93 ? -8.783 0.581 -16.149 1.00 98.00 93 ILE A C 1
ATOM 722 O O . ILE A 1 93 ? -7.905 1.059 -16.862 1.00 98.00 93 ILE A O 1
ATOM 726 N N . LEU A 1 94 ? -8.536 -0.373 -15.244 1.00 98.38 94 LEU A N 1
ATOM 727 C CA . LEU A 1 94 ? -7.201 -0.896 -14.958 1.00 98.38 94 LEU A CA 1
ATOM 728 C C . LEU A 1 94 ? -6.552 -1.458 -16.224 1.00 98.38 94 LEU A C 1
ATOM 730 O O . LEU A 1 94 ? -5.456 -1.037 -16.570 1.00 98.38 94 LEU A O 1
ATOM 734 N N . ARG A 1 95 ? -7.258 -2.312 -16.975 1.00 98.44 95 ARG A N 1
ATOM 735 C CA . ARG A 1 95 ? -6.781 -2.844 -18.264 1.00 98.44 95 ARG A CA 1
ATOM 736 C C . ARG A 1 95 ? -6.398 -1.740 -19.242 1.00 98.44 95 ARG A C 1
ATOM 738 O O . ARG A 1 95 ? -5.365 -1.826 -19.905 1.00 98.44 95 ARG A O 1
ATOM 745 N N . SER A 1 96 ? -7.218 -0.693 -19.340 1.00 98.38 96 SER A N 1
ATOM 746 C CA . SER A 1 96 ? -6.915 0.435 -20.217 1.00 98.38 96 SER A CA 1
ATOM 747 C C . SER A 1 96 ? -5.702 1.235 -19.738 1.00 98.38 96 SER A C 1
ATOM 749 O O . SER A 1 96 ? -4.896 1.645 -20.573 1.00 98.38 96 SER A O 1
ATOM 751 N N . MET A 1 97 ? -5.561 1.458 -18.430 1.00 98.44 97 MET A N 1
ATOM 752 C CA . MET A 1 97 ? -4.406 2.136 -17.836 1.00 98.44 97 MET A CA 1
ATOM 753 C C . MET A 1 97 ? -3.121 1.337 -18.056 1.00 98.44 97 MET A C 1
ATOM 755 O O . MET A 1 97 ? -2.153 1.881 -18.574 1.00 98.44 97 MET A O 1
ATOM 759 N N . CYS A 1 98 ? -3.135 0.043 -17.731 1.00 98.50 98 CYS A N 1
ATOM 760 C CA . CYS A 1 98 ? -2.033 -0.897 -17.924 1.00 98.50 98 CYS A CA 1
ATOM 761 C C . CYS A 1 98 ? -1.556 -0.911 -19.379 1.00 98.50 98 CYS A C 1
ATOM 763 O O . CYS A 1 98 ? -0.371 -0.721 -19.652 1.00 98.50 98 CYS A O 1
ATOM 765 N N . LYS A 1 99 ? -2.494 -1.022 -20.329 1.00 98.38 99 LYS A N 1
ATOM 766 C CA . LYS A 1 99 ? -2.182 -0.975 -21.760 1.00 98.38 99 LYS A CA 1
ATOM 767 C C . LYS A 1 99 ? -1.523 0.346 -22.173 1.00 98.38 99 LYS A C 1
ATOM 769 O O . LYS A 1 99 ? -0.502 0.321 -22.854 1.00 98.38 99 LYS A O 1
ATOM 774 N N . GLN A 1 100 ? -2.089 1.488 -21.774 1.00 98.12 100 GLN A N 1
ATOM 775 C CA . GLN A 1 100 ? -1.531 2.802 -22.119 1.00 98.12 100 GLN A CA 1
ATOM 776 C C . GLN A 1 100 ? -0.149 3.016 -21.493 1.00 98.12 100 GLN A C 1
ATOM 778 O O . GLN A 1 100 ? 0.747 3.527 -22.161 1.00 98.12 100 GLN A O 1
ATOM 783 N N . ALA A 1 101 ? 0.039 2.593 -20.243 1.00 98.19 101 ALA A N 1
ATOM 784 C CA . ALA A 1 101 ? 1.308 2.688 -19.536 1.00 98.19 101 ALA A CA 1
ATOM 785 C C . ALA A 1 101 ? 2.396 1.839 -20.217 1.00 98.19 101 ALA A C 1
ATOM 787 O O . ALA A 1 101 ? 3.505 2.323 -20.438 1.00 98.19 101 ALA A O 1
ATOM 788 N N . GLU A 1 102 ? 2.076 0.605 -20.620 1.00 97.94 102 GLU A N 1
ATOM 789 C CA . GLU A 1 102 ? 3.008 -0.268 -21.340 1.00 97.94 102 GLU A CA 1
ATOM 790 C C . GLU A 1 102 ? 3.372 0.296 -22.725 1.00 97.94 102 GLU A C 1
ATOM 792 O O . GLU A 1 102 ? 4.549 0.344 -23.092 1.00 97.94 102 GLU A O 1
ATOM 797 N N . GLU A 1 103 ? 2.383 0.771 -23.492 1.00 97.75 103 GLU A N 1
ATOM 798 C CA . GLU A 1 103 ? 2.606 1.422 -24.791 1.00 97.75 103 GLU A CA 1
ATOM 799 C C . GLU A 1 103 ? 3.488 2.674 -24.648 1.00 97.75 103 GLU A C 1
ATOM 801 O O . GLU A 1 103 ? 4.427 2.865 -25.426 1.00 97.75 103 GLU A O 1
ATOM 806 N N . PHE A 1 104 ? 3.238 3.490 -23.619 1.00 96.38 104 PHE A N 1
ATOM 807 C CA . PHE A 1 104 ? 4.037 4.668 -23.290 1.00 96.38 104 PHE A CA 1
ATOM 808 C C . PHE A 1 104 ? 5.480 4.295 -22.920 1.00 96.38 104 PHE A C 1
ATOM 810 O O . PHE A 1 104 ? 6.430 4.867 -23.462 1.00 96.38 104 PHE A O 1
ATOM 817 N N . GLY A 1 105 ? 5.660 3.295 -22.050 1.00 97.12 105 GLY A N 1
ATOM 818 C CA . GLY A 1 105 ? 6.973 2.800 -21.637 1.00 97.12 105 GLY A CA 1
ATOM 819 C C . GLY A 1 105 ? 7.795 2.256 -22.809 1.00 97.12 105 GLY A C 1
ATOM 820 O O . GLY A 1 105 ? 8.973 2.596 -22.946 1.00 97.12 105 GLY A O 1
ATOM 821 N N . LYS A 1 106 ? 7.170 1.491 -23.716 1.00 97.12 106 LYS A N 1
ATOM 822 C CA . LYS A 1 106 ? 7.812 1.013 -24.955 1.00 97.12 106 LYS A CA 1
ATOM 823 C C . LYS A 1 106 ? 8.212 2.167 -25.872 1.00 97.12 106 LYS A C 1
ATOM 825 O O . LYS A 1 106 ? 9.335 2.185 -26.374 1.00 97.12 106 LYS A O 1
ATOM 830 N N . ALA A 1 107 ? 7.326 3.143 -26.079 1.00 97.12 107 ALA A N 1
ATOM 831 C CA . ALA A 1 107 ? 7.592 4.284 -26.956 1.00 97.12 107 ALA A CA 1
ATOM 832 C C . ALA A 1 107 ? 8.780 5.134 -26.475 1.00 97.12 107 ALA A C 1
ATOM 834 O O . ALA A 1 107 ? 9.567 5.613 -27.293 1.00 97.12 107 ALA A O 1
ATOM 835 N N . LEU A 1 108 ? 8.937 5.282 -25.156 1.00 95.81 108 LEU A N 1
ATOM 836 C CA . LEU A 1 108 ? 10.043 6.026 -24.551 1.00 95.81 108 LEU A CA 1
ATOM 837 C C . LEU A 1 108 ? 11.306 5.199 -24.313 1.00 95.81 108 LEU A C 1
ATOM 839 O O . LEU A 1 108 ? 12.298 5.760 -23.850 1.00 95.81 108 LEU A O 1
ATOM 843 N N . LYS A 1 109 ? 11.294 3.901 -24.644 1.00 96.94 109 LYS A N 1
ATOM 844 C CA . LYS A 1 109 ? 12.395 2.975 -24.345 1.00 96.94 109 LYS A CA 1
ATOM 845 C C . LYS A 1 109 ? 12.764 3.014 -22.866 1.00 96.94 109 LYS A C 1
ATOM 847 O O . LYS A 1 109 ? 13.920 3.230 -22.506 1.00 96.94 109 LYS A O 1
ATOM 852 N N . LEU A 1 110 ? 11.752 2.844 -22.022 1.00 97.31 110 LEU A N 1
ATOM 853 C CA . LEU A 1 110 ? 11.918 2.786 -20.580 1.00 97.31 110 LEU A CA 1
ATOM 854 C C . LEU A 1 110 ? 12.972 1.739 -20.212 1.00 97.31 110 LEU A C 1
ATOM 856 O O . LEU A 1 110 ? 12.876 0.578 -20.609 1.00 97.31 110 LEU A O 1
ATOM 860 N N . ASP A 1 111 ? 13.962 2.179 -19.447 1.00 96.38 111 ASP A N 1
ATOM 861 C CA . ASP A 1 111 ? 15.076 1.378 -18.958 1.00 96.38 111 ASP A CA 1
ATOM 862 C C . ASP A 1 111 ? 15.077 1.468 -17.430 1.00 96.38 111 ASP A C 1
ATOM 864 O O . ASP A 1 111 ? 15.116 2.572 -16.883 1.00 96.38 111 ASP A O 1
ATOM 868 N N . SER A 1 112 ? 15.000 0.319 -16.753 1.00 97.19 112 SER A N 1
ATOM 869 C CA . SER A 1 112 ? 14.731 0.163 -15.317 1.00 97.19 112 SER A CA 1
ATOM 870 C C . SER A 1 112 ? 13.236 0.221 -14.958 1.00 97.19 112 SER A C 1
ATOM 872 O O . SER A 1 112 ? 12.407 -0.349 -15.664 1.00 97.19 112 SER A O 1
ATOM 874 N N . VAL A 1 113 ? 12.877 0.817 -13.819 1.00 97.88 113 VAL A N 1
ATOM 875 C CA . VAL A 1 113 ? 11.501 0.889 -13.302 1.00 97.88 113 VAL A CA 1
ATOM 876 C C . VAL A 1 113 ? 10.971 2.319 -13.316 1.00 97.88 113 VAL A C 1
ATOM 878 O O . VAL A 1 113 ? 11.709 3.277 -13.079 1.00 97.88 113 VAL A O 1
ATOM 881 N N . SER A 1 114 ? 9.671 2.471 -13.550 1.00 98.00 114 SER A N 1
ATOM 882 C CA . SER A 1 114 ? 8.976 3.755 -13.423 1.00 98.00 114 SER A CA 1
ATOM 883 C C . SER A 1 114 ? 7.542 3.542 -12.953 1.00 98.00 114 SER A C 1
ATOM 885 O O . SER A 1 114 ? 7.063 2.409 -12.889 1.00 98.00 114 SER A O 1
ATOM 887 N N . THR A 1 115 ? 6.853 4.624 -12.610 1.00 98.38 115 THR A N 1
ATOM 888 C CA . THR A 1 115 ? 5.416 4.580 -12.338 1.00 98.38 115 THR A CA 1
ATOM 889 C C . THR A 1 115 ? 4.672 5.573 -13.219 1.00 98.38 115 THR A C 1
ATOM 891 O O . THR A 1 115 ? 5.076 6.728 -13.329 1.00 98.38 115 THR A O 1
ATOM 894 N N . PHE A 1 116 ? 3.590 5.110 -13.840 1.00 98.12 116 PHE A N 1
ATOM 895 C CA . PHE A 1 116 ? 2.681 5.904 -14.661 1.00 98.12 116 PHE A CA 1
ATOM 896 C C . PHE A 1 116 ? 1.448 6.280 -13.836 1.00 98.12 116 PHE A C 1
ATOM 898 O O . PHE A 1 116 ? 0.665 5.402 -13.477 1.00 98.12 116 PHE A O 1
ATOM 905 N N . GLU A 1 117 ? 1.279 7.560 -13.513 1.00 97.56 117 GLU A N 1
ATOM 906 C CA . GLU A 1 117 ? 0.207 8.037 -12.636 1.00 97.56 117 GLU A CA 1
ATOM 907 C C . GLU A 1 117 ? -0.999 8.547 -13.429 1.00 97.56 117 GLU A C 1
ATOM 909 O O . GLU A 1 117 ? -0.872 9.272 -14.422 1.00 97.56 117 GLU A O 1
ATOM 914 N N . CYS A 1 118 ? -2.188 8.190 -12.947 1.00 95.75 118 CYS A N 1
ATOM 915 C CA . CYS A 1 118 ? -3.467 8.584 -13.507 1.00 95.75 118 CYS A CA 1
ATOM 916 C C . CYS A 1 118 ? -4.412 9.130 -12.437 1.00 95.75 118 CYS A C 1
ATOM 918 O O . CYS A 1 118 ? -4.513 8.628 -11.314 1.00 95.75 118 CYS A O 1
ATOM 920 N N . ILE A 1 119 ? -5.229 10.086 -12.859 1.00 94.62 119 ILE A N 1
ATOM 921 C CA . ILE A 1 119 ? -6.449 10.468 -12.160 1.00 94.62 119 ILE A CA 1
ATOM 922 C C . ILE A 1 119 ? -7.595 9.627 -12.717 1.00 94.62 119 ILE A C 1
ATOM 924 O O . ILE A 1 119 ? -7.785 9.561 -13.929 1.00 94.62 119 ILE A O 1
ATOM 928 N N . VAL A 1 120 ? -8.384 9.007 -11.843 1.00 94.94 120 VAL A N 1
ATOM 929 C CA . VAL A 1 120 ? -9.594 8.264 -12.222 1.00 94.94 120 VAL A CA 1
ATOM 930 C C . VAL A 1 120 ? -10.824 9.008 -11.709 1.00 94.94 120 VAL A C 1
ATOM 932 O O . VAL A 1 120 ? -10.914 9.311 -10.516 1.00 94.94 120 VAL A O 1
ATOM 935 N N . GLU A 1 121 ? -11.785 9.271 -12.597 1.00 91.94 121 GLU A N 1
ATOM 936 C CA . GLU A 1 121 ? -13.085 9.856 -12.258 1.00 91.94 121 GLU A CA 1
ATOM 937 C C . GLU A 1 121 ? -14.213 9.108 -12.989 1.00 91.94 121 GLU A C 1
ATOM 939 O O . GLU A 1 121 ? -14.287 9.057 -14.216 1.00 91.94 121 GLU A O 1
ATOM 944 N N . GLY A 1 122 ? -15.125 8.505 -12.221 1.00 89.44 122 GLY A N 1
ATOM 945 C CA . GLY A 1 122 ? -16.229 7.728 -12.785 1.00 89.44 122 GLY A CA 1
ATOM 946 C C . GLY A 1 122 ? -15.742 6.472 -13.515 1.00 89.44 122 GLY A C 1
ATOM 947 O O . GLY A 1 122 ? -15.256 5.544 -12.872 1.00 89.44 122 GLY A O 1
ATOM 948 N N . SER A 1 123 ? -15.942 6.424 -14.835 1.00 91.19 123 SER A N 1
ATOM 949 C CA . SER A 1 123 ? -15.494 5.332 -15.714 1.00 91.19 123 SER A CA 1
ATOM 950 C C . SER A 1 123 ? -14.267 5.681 -16.557 1.00 91.19 123 SER A C 1
ATOM 952 O O . SER A 1 123 ? -13.851 4.856 -17.364 1.00 91.19 123 SER A O 1
ATOM 954 N N . GLU A 1 124 ? -13.724 6.887 -16.398 1.00 92.25 124 GLU A N 1
ATOM 955 C CA . GLU A 1 124 ? -12.637 7.416 -17.217 1.00 92.25 124 GLU A CA 1
ATOM 956 C C . GLU A 1 124 ? -11.362 7.575 -16.385 1.00 92.25 124 GLU A C 1
ATOM 958 O O . GLU A 1 124 ? -11.406 7.767 -15.163 1.00 92.25 124 GLU A O 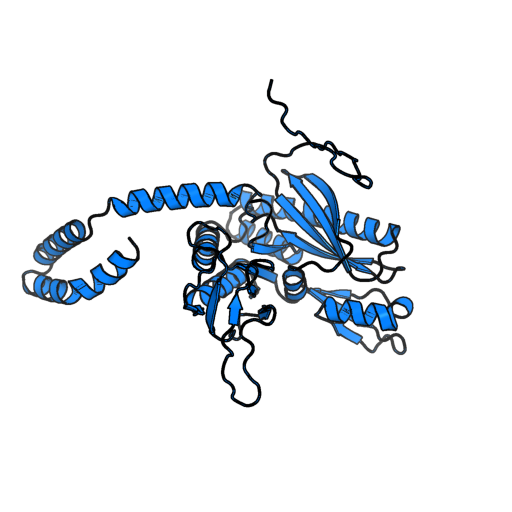1
ATOM 963 N N . HIS A 1 125 ? -10.217 7.536 -17.061 1.00 95.12 125 HIS A N 1
ATOM 964 C CA . HIS A 1 125 ? -8.916 7.834 -16.475 1.00 95.12 125 HIS A CA 1
ATOM 965 C C . HIS A 1 125 ? -8.143 8.827 -17.342 1.00 95.12 125 HIS A C 1
ATOM 967 O O . HIS A 1 125 ? -8.283 8.868 -18.565 1.00 95.12 125 HIS A O 1
ATOM 973 N N . TYR A 1 126 ? -7.300 9.617 -16.689 1.00 94.19 126 TYR A N 1
ATOM 974 C CA . TYR A 1 126 ? -6.519 10.686 -17.291 1.00 94.19 126 TYR A CA 1
ATOM 975 C C . TYR A 1 126 ? -5.073 10.552 -16.838 1.00 94.19 126 TYR A C 1
ATOM 977 O O . TYR A 1 126 ? -4.813 10.472 -15.640 1.00 94.19 126 TYR A O 1
ATOM 985 N N . PHE A 1 127 ? -4.144 10.530 -17.789 1.00 94.31 127 PHE A N 1
ATOM 986 C CA . PHE A 1 127 ? -2.716 10.591 -17.491 1.00 94.31 127 PHE A CA 1
ATOM 987 C C . PHE A 1 127 ? -2.379 11.888 -16.748 1.00 94.31 127 PHE A C 1
ATOM 989 O O . PHE A 1 127 ? -2.862 12.952 -17.136 1.00 94.31 127 PHE A O 1
ATOM 996 N N . MET A 1 128 ? -1.540 11.784 -15.720 1.00 90.88 128 MET A N 1
ATOM 997 C CA . MET A 1 128 ? -1.068 12.922 -14.935 1.00 90.88 128 MET A CA 1
ATOM 998 C C . MET A 1 128 ? 0.442 13.100 -15.099 1.00 90.88 128 MET A C 1
ATOM 1000 O O . MET A 1 128 ? 0.896 14.106 -15.638 1.00 90.88 128 MET A O 1
ATOM 1004 N N . GLU A 1 129 ? 1.228 12.106 -14.689 1.00 93.19 129 GLU A N 1
ATOM 1005 C CA . GLU A 1 129 ? 2.684 12.173 -14.775 1.00 93.19 129 GLU A CA 1
ATOM 1006 C C . GLU A 1 129 ? 3.340 10.791 -14.845 1.00 93.19 129 GLU A C 1
ATOM 1008 O O . GLU A 1 129 ? 2.704 9.756 -14.643 1.00 93.19 129 GLU A O 1
ATOM 1013 N N . VAL A 1 130 ? 4.645 10.775 -15.137 1.00 95.38 130 VAL A N 1
ATOM 1014 C CA . VAL A 1 130 ? 5.483 9.582 -14.987 1.00 95.38 130 VAL A CA 1
ATOM 1015 C C . VAL A 1 130 ? 6.608 9.866 -14.011 1.00 95.38 130 VAL A C 1
ATOM 1017 O O . VAL A 1 130 ? 7.453 10.731 -14.241 1.00 95.38 130 VAL A O 1
ATOM 1020 N N . ASN A 1 131 ? 6.674 9.053 -12.965 1.00 96.88 131 ASN A N 1
ATOM 1021 C CA . ASN A 1 131 ? 7.787 9.019 -12.037 1.00 96.88 131 ASN A CA 1
ATOM 1022 C C . ASN A 1 131 ? 8.868 8.080 -12.581 1.00 96.88 131 ASN A C 1
ATOM 1024 O O . ASN A 1 131 ? 8.745 6.860 -12.499 1.00 96.88 131 ASN A O 1
ATOM 1028 N N . THR A 1 132 ? 9.953 8.637 -13.129 1.00 95.00 132 THR A N 1
ATOM 1029 C CA . THR A 1 132 ? 11.081 7.889 -13.731 1.00 95.00 132 THR A CA 1
ATOM 1030 C C . THR A 1 132 ? 12.052 7.326 -12.686 1.00 95.00 132 THR A C 1
ATOM 1032 O O . THR A 1 132 ? 13.272 7.424 -12.821 1.00 95.00 132 THR A O 1
ATOM 1035 N N . ARG A 1 133 ? 11.507 6.818 -11.585 1.00 96.50 133 ARG A N 1
ATOM 1036 C CA . ARG A 1 133 ? 12.228 6.260 -10.442 1.00 96.50 133 ARG A CA 1
ATOM 1037 C C . ARG A 1 133 ? 11.335 5.246 -9.741 1.00 96.50 133 ARG A C 1
ATOM 1039 O O . ARG A 1 133 ? 10.116 5.258 -9.917 1.00 96.50 133 ARG A O 1
ATOM 1046 N N . ILE A 1 134 ? 11.935 4.429 -8.884 1.00 97.00 134 ILE A N 1
ATOM 1047 C CA . ILE A 1 134 ? 11.163 3.618 -7.948 1.00 97.00 134 ILE A CA 1
ATOM 1048 C C . ILE A 1 134 ? 10.380 4.529 -6.987 1.00 97.00 134 ILE A C 1
ATOM 1050 O O . ILE A 1 134 ? 10.857 5.599 -6.580 1.00 97.00 134 ILE A O 1
ATOM 1054 N N . GLN A 1 135 ? 9.155 4.126 -6.668 1.00 96.88 135 GLN A N 1
ATOM 1055 C CA . GLN A 1 135 ? 8.312 4.800 -5.685 1.00 96.88 135 GLN A CA 1
ATOM 1056 C C . GLN A 1 135 ? 8.363 4.082 -4.338 1.00 96.88 135 GLN A C 1
ATOM 1058 O O . GLN A 1 135 ? 8.821 2.946 -4.251 1.00 96.88 135 GLN A O 1
ATOM 1063 N N . VAL A 1 136 ? 7.943 4.769 -3.279 1.00 95.81 136 VAL A N 1
ATOM 1064 C CA . VAL A 1 136 ? 8.021 4.253 -1.903 1.00 95.81 136 VAL A CA 1
ATOM 1065 C C . VAL A 1 136 ? 7.162 2.989 -1.791 1.00 95.81 136 VAL A C 1
ATOM 1067 O O . VAL A 1 136 ? 7.667 1.923 -1.464 1.00 95.81 136 VAL A O 1
ATOM 1070 N N . GLU A 1 137 ? 5.940 3.089 -2.292 1.00 96.50 137 GLU A N 1
ATOM 1071 C CA . GLU A 1 137 ? 4.863 2.104 -2.338 1.00 96.50 137 GLU A CA 1
ATOM 1072 C C . GLU A 1 137 ? 5.071 0.940 -3.328 1.00 96.50 137 GLU A C 1
ATOM 1074 O O . GLU A 1 137 ? 4.162 0.149 -3.590 1.00 96.50 137 GLU A O 1
ATOM 1079 N N . HIS A 1 138 ? 6.276 0.789 -3.890 1.00 97.56 138 HIS A N 1
ATOM 1080 C CA . HIS A 1 138 ? 6.617 -0.319 -4.790 1.00 97.56 138 HIS A CA 1
ATOM 1081 C C . HIS A 1 138 ? 6.444 -1.696 -4.127 1.00 97.56 138 HIS A C 1
ATOM 1083 O O . HIS A 1 138 ? 6.144 -2.674 -4.817 1.00 97.56 138 HIS A O 1
ATOM 1089 N N . ARG A 1 139 ? 6.569 -1.774 -2.792 1.00 96.88 139 ARG A N 1
ATOM 1090 C CA . ARG A 1 139 ? 6.365 -3.004 -2.013 1.00 96.88 139 ARG A CA 1
ATOM 1091 C C . ARG A 1 139 ? 4.979 -3.594 -2.217 1.00 96.88 139 ARG A C 1
ATOM 1093 O O . ARG A 1 139 ? 4.839 -4.810 -2.297 1.00 96.88 139 ARG A O 1
ATOM 1100 N N . VAL A 1 140 ? 3.961 -2.752 -2.388 1.00 97.62 140 VAL A N 1
ATOM 1101 C CA . VAL A 1 140 ? 2.593 -3.196 -2.687 1.00 97.62 140 VAL A CA 1
ATOM 1102 C C . VAL A 1 140 ? 2.549 -4.024 -3.975 1.00 97.62 140 VAL A C 1
ATOM 1104 O O . VAL A 1 140 ? 1.867 -5.048 -4.020 1.00 97.62 140 VAL A O 1
ATOM 1107 N N . THR A 1 141 ? 3.303 -3.623 -5.003 1.00 98.44 141 THR A N 1
ATOM 1108 C CA . THR A 1 141 ? 3.424 -4.379 -6.257 1.00 98.44 141 THR A CA 1
ATOM 1109 C C . THR A 1 141 ? 4.216 -5.672 -6.063 1.00 98.44 141 THR A C 1
ATOM 1111 O O . THR A 1 141 ? 3.787 -6.718 -6.547 1.00 98.44 141 THR A O 1
ATOM 1114 N N . GLU A 1 142 ? 5.324 -5.627 -5.318 1.00 98.19 142 GLU A N 1
ATOM 1115 C CA . GLU A 1 142 ? 6.131 -6.815 -4.994 1.00 98.19 142 GLU A CA 1
ATOM 1116 C C . GLU A 1 142 ? 5.324 -7.884 -4.237 1.00 98.19 142 GLU A C 1
ATOM 1118 O O . GLU A 1 142 ? 5.593 -9.075 -4.377 1.00 98.19 142 GLU A O 1
ATOM 1123 N N . MET A 1 143 ? 4.310 -7.494 -3.453 1.00 97.75 143 MET A N 1
ATOM 1124 C CA . MET A 1 143 ? 3.438 -8.452 -2.763 1.00 97.75 143 MET A CA 1
ATOM 1125 C C . MET A 1 143 ? 2.519 -9.203 -3.724 1.00 97.75 143 MET A C 1
ATOM 1127 O O . MET A 1 143 ? 2.253 -10.382 -3.522 1.00 97.75 143 MET A O 1
ATOM 1131 N N . VAL A 1 144 ? 2.016 -8.556 -4.771 1.00 98.38 144 VAL A N 1
ATOM 1132 C CA . VAL A 1 144 ? 1.023 -9.183 -5.658 1.00 98.38 144 VAL A CA 1
ATOM 1133 C C . VAL A 1 144 ? 1.632 -9.841 -6.888 1.00 98.38 144 VAL A C 1
ATOM 1135 O O . VAL A 1 144 ? 1.031 -10.771 -7.423 1.00 98.38 144 VAL A O 1
ATOM 1138 N N . TYR A 1 145 ? 2.837 -9.438 -7.295 1.00 98.50 145 TYR A N 1
ATOM 1139 C CA . TYR A 1 145 ? 3.514 -10.004 -8.457 1.00 98.50 145 TYR A CA 1
ATOM 1140 C C . TYR A 1 145 ? 4.990 -10.306 -8.214 1.00 98.50 145 TYR A C 1
ATOM 1142 O O . TYR A 1 145 ? 5.683 -9.615 -7.475 1.00 98.50 145 TYR A O 1
ATOM 1150 N N . GLN A 1 146 ? 5.473 -11.326 -8.915 1.00 98.00 146 GLN A N 1
ATOM 1151 C CA . GLN A 1 146 ? 6.889 -11.611 -9.136 1.00 98.00 146 GLN A CA 1
ATOM 1152 C C . GLN A 1 146 ? 7.154 -11.738 -10.636 1.00 98.00 146 GLN A C 1
ATOM 1154 O O . GLN A 1 146 ? 6.238 -11.954 -11.435 1.00 98.00 146 GLN A O 1
ATOM 1159 N N . LEU A 1 147 ? 8.418 -11.612 -11.015 1.00 98.50 147 LEU A N 1
ATOM 1160 C CA . LEU A 1 147 ? 8.876 -11.707 -12.393 1.00 98.50 147 LEU A CA 1
ATOM 1161 C C . LEU A 1 147 ? 9.635 -13.008 -12.598 1.00 98.50 147 LEU A C 1
ATOM 1163 O O . LEU A 1 147 ? 10.589 -13.277 -11.879 1.00 98.50 147 LEU A O 1
ATOM 1167 N N . GLU A 1 148 ? 9.250 -13.794 -13.596 1.00 98.19 148 GLU A N 1
ATOM 1168 C CA . GLU A 1 148 ? 10.022 -14.947 -14.053 1.00 98.19 148 GLU A CA 1
ATOM 1169 C C . GLU A 1 148 ? 10.854 -14.551 -15.275 1.00 98.19 148 GLU A C 1
ATOM 1171 O O . GLU A 1 148 ? 10.316 -14.223 -16.335 1.00 98.19 148 GLU A O 1
ATOM 1176 N N . PHE A 1 149 ? 12.175 -14.581 -15.121 1.00 97.25 149 PHE A N 1
ATOM 1177 C CA . PHE A 1 149 ? 13.136 -14.367 -16.196 1.00 97.25 149 PHE A CA 1
ATOM 1178 C C . PHE A 1 149 ? 13.653 -15.711 -16.711 1.00 97.25 149 PHE A C 1
ATOM 1180 O O . PHE A 1 149 ? 13.779 -16.681 -15.962 1.00 97.25 149 PHE A O 1
ATOM 1187 N N . SER A 1 150 ? 13.986 -15.757 -17.999 1.00 95.88 150 SER A N 1
ATOM 1188 C CA . SER A 1 150 ? 14.720 -16.876 -18.597 1.00 95.88 150 SER A CA 1
ATOM 1189 C C . SER A 1 150 ? 16.211 -16.551 -18.620 1.00 95.88 150 SER A C 1
ATOM 1191 O O . SER A 1 150 ? 16.596 -15.409 -18.887 1.00 95.88 150 SER A O 1
ATOM 1193 N N . ASN A 1 151 ? 17.049 -17.541 -18.335 1.00 91.94 151 ASN A N 1
ATOM 1194 C CA . ASN A 1 151 ? 18.494 -17.410 -18.415 1.00 91.94 151 ASN A CA 1
ATOM 1195 C C . ASN A 1 151 ? 18.906 -17.144 -19.883 1.00 91.94 151 ASN A C 1
ATOM 1197 O O . ASN A 1 151 ? 18.519 -17.917 -20.766 1.00 91.94 151 ASN A O 1
ATOM 1201 N N . PRO A 1 152 ? 19.692 -16.085 -20.166 1.00 88.00 152 PRO A N 1
ATOM 1202 C CA . PRO A 1 152 ? 20.117 -15.759 -21.528 1.00 88.00 152 PRO A CA 1
ATOM 1203 C C . PRO A 1 152 ? 20.899 -16.874 -22.238 1.00 88.00 152 PRO A C 1
ATOM 1205 O O . PRO A 1 152 ? 20.798 -17.005 -23.458 1.00 88.00 152 PRO A O 1
ATOM 1208 N N . ASP A 1 153 ? 21.654 -17.685 -21.491 1.00 91.06 153 ASP A N 1
ATOM 1209 C CA . ASP A 1 153 ? 22.476 -18.768 -22.045 1.00 91.06 153 ASP A CA 1
ATOM 1210 C C . ASP A 1 153 ? 21.693 -20.083 -22.207 1.00 91.06 153 ASP A C 1
ATOM 1212 O O . ASP A 1 153 ? 22.075 -20.948 -23.000 1.00 91.06 153 ASP A O 1
ATOM 1216 N N . ASN A 1 154 ? 20.596 -20.253 -21.461 1.00 92.75 154 ASN A N 1
ATOM 1217 C CA . ASN A 1 154 ? 19.754 -21.447 -21.491 1.00 92.75 154 ASN A CA 1
ATOM 1218 C C . ASN A 1 154 ? 18.280 -21.094 -21.206 1.00 92.75 154 ASN A C 1
ATOM 1220 O O . ASN A 1 154 ? 17.892 -21.049 -20.043 1.00 92.75 154 ASN A O 1
ATOM 1224 N N . PRO A 1 155 ? 17.431 -20.917 -22.232 1.00 89.69 155 PRO A N 1
ATOM 1225 C CA . PRO A 1 155 ? 16.034 -20.508 -22.045 1.00 89.69 155 PRO A CA 1
ATOM 1226 C C . PRO A 1 155 ? 15.157 -21.461 -21.213 1.00 89.69 155 PRO A C 1
ATOM 1228 O O . PRO A 1 155 ? 14.114 -21.042 -20.716 1.00 89.69 155 PRO A O 1
ATOM 1231 N N . GLU A 1 156 ? 15.555 -22.729 -21.059 1.00 93.38 156 GLU A N 1
ATOM 1232 C CA . GLU A 1 156 ? 14.858 -23.695 -20.192 1.00 93.38 156 GLU A CA 1
ATOM 1233 C C . GLU A 1 156 ? 15.176 -23.485 -18.702 1.00 93.38 156 GLU A C 1
ATOM 1235 O O . GLU A 1 156 ? 14.446 -23.961 -17.834 1.00 93.38 156 GLU A O 1
ATOM 1240 N N . ASP A 1 157 ? 16.268 -22.782 -18.395 1.00 95.75 157 ASP A N 1
ATOM 1241 C CA . ASP A 1 157 ? 16.634 -22.384 -17.041 1.00 95.75 157 ASP A CA 1
ATOM 1242 C C . ASP A 1 157 ? 15.976 -21.040 -16.713 1.00 95.75 157 ASP A C 1
ATOM 1244 O O . ASP A 1 157 ? 16.186 -20.033 -17.392 1.00 95.75 157 ASP A O 1
ATOM 1248 N N . LYS A 1 158 ? 15.136 -21.032 -15.681 1.00 96.62 158 LYS A N 1
ATOM 1249 C CA . LYS A 1 158 ? 14.308 -19.888 -15.306 1.00 96.62 158 LYS A CA 1
ATOM 1250 C C . LYS A 1 158 ? 14.509 -19.545 -13.843 1.00 96.62 158 LYS A C 1
ATOM 1252 O O . LYS A 1 158 ? 14.670 -20.428 -13.004 1.00 96.62 158 LYS A O 1
ATOM 1257 N N . PHE A 1 159 ? 14.430 -18.260 -13.527 1.00 96.06 159 PHE A N 1
ATOM 1258 C CA . PHE A 1 159 ? 14.528 -17.778 -12.157 1.00 96.06 159 PHE A CA 1
ATOM 1259 C C . PHE A 1 159 ? 13.502 -16.682 -11.891 1.00 96.06 159 PHE A C 1
ATOM 1261 O O . PHE A 1 159 ? 13.149 -15.898 -12.773 1.00 96.06 159 PHE A O 1
ATOM 1268 N N . THR A 1 160 ? 13.024 -16.629 -10.653 1.00 97.69 160 THR A N 1
ATOM 1269 C CA . THR A 1 160 ? 12.048 -15.636 -10.211 1.00 97.69 160 THR A CA 1
ATOM 1270 C C . THR A 1 160 ? 12.724 -14.522 -9.432 1.00 97.69 160 THR A C 1
ATOM 1272 O O . THR A 1 160 ? 13.600 -14.774 -8.604 1.00 97.69 160 THR A O 1
ATOM 1275 N N . VAL A 1 161 ? 12.278 -13.294 -9.661 1.00 97.75 161 VAL A N 1
ATOM 1276 C CA . VAL A 1 161 ? 12.676 -12.109 -8.910 1.00 97.75 161 VAL A CA 1
ATOM 1277 C C . VAL A 1 161 ? 11.420 -11.460 -8.365 1.00 97.75 161 VAL A C 1
ATOM 1279 O O . VAL A 1 161 ? 10.505 -11.118 -9.112 1.00 97.75 161 VAL A O 1
ATOM 1282 N N . ASP A 1 162 ? 11.381 -11.290 -7.055 1.00 96.56 162 ASP A N 1
ATOM 1283 C CA . ASP A 1 162 ? 10.241 -10.726 -6.348 1.00 96.56 162 ASP A CA 1
ATOM 1284 C C . ASP A 1 162 ? 10.502 -9.322 -5.787 1.00 96.56 162 ASP A C 1
ATOM 1286 O O . ASP A 1 162 ? 9.594 -8.707 -5.236 1.00 96.56 162 ASP A O 1
ATOM 1290 N N . SER A 1 163 ? 11.717 -8.792 -5.979 1.00 97.62 163 SER A N 1
ATOM 1291 C CA . SER A 1 163 ? 12.056 -7.405 -5.680 1.00 97.62 163 SER A CA 1
ATOM 1292 C C . SER A 1 163 ? 12.297 -6.581 -6.944 1.00 97.62 163 SER A C 1
ATOM 1294 O O . SER A 1 163 ? 13.123 -6.919 -7.798 1.00 97.62 163 SER A O 1
ATOM 1296 N N . LEU A 1 164 ? 11.626 -5.437 -7.037 1.00 98.00 164 LEU A N 1
ATOM 1297 C CA . LEU A 1 164 ? 11.832 -4.437 -8.075 1.00 98.00 164 LEU A CA 1
ATOM 1298 C C . LEU A 1 164 ? 13.225 -3.824 -7.972 1.00 98.00 164 LEU A C 1
ATOM 1300 O O . LEU A 1 164 ? 13.874 -3.665 -8.997 1.00 98.00 164 LEU A O 1
ATOM 1304 N N . VAL A 1 165 ? 13.743 -3.579 -6.765 1.00 97.38 165 VAL A N 1
ATOM 1305 C CA . VAL A 1 165 ? 15.127 -3.106 -6.579 1.00 97.38 165 VAL A CA 1
ATOM 1306 C C . VAL A 1 165 ? 16.138 -4.137 -7.095 1.00 97.38 165 VAL A C 1
ATOM 1308 O O . VAL A 1 165 ? 17.080 -3.780 -7.805 1.00 97.38 165 VAL A O 1
ATOM 1311 N N . ALA A 1 166 ? 15.931 -5.426 -6.806 1.00 97.75 166 ALA A N 1
ATOM 1312 C CA . ALA A 1 166 ? 16.771 -6.489 -7.365 1.00 97.75 166 ALA A CA 1
ATOM 1313 C C . ALA A 1 166 ? 16.645 -6.569 -8.896 1.00 97.75 166 ALA A C 1
ATOM 1315 O O . ALA A 1 166 ? 17.645 -6.734 -9.595 1.00 97.75 166 ALA A O 1
ATOM 1316 N N . SER A 1 167 ? 15.435 -6.374 -9.425 1.00 97.88 167 SER A N 1
ATOM 1317 C CA . SER A 1 167 ? 15.181 -6.317 -10.867 1.00 97.88 167 SER A CA 1
ATOM 1318 C C . SER A 1 167 ? 15.888 -5.128 -11.528 1.00 97.88 167 SER A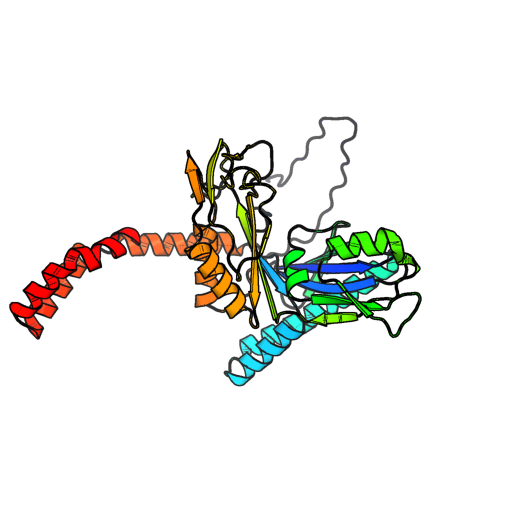 C 1
ATOM 1320 O O . SER A 1 167 ? 16.458 -5.287 -12.603 1.00 97.88 167 SER A O 1
ATOM 1322 N N . MET A 1 168 ? 15.938 -3.958 -10.880 1.00 98.12 168 MET A N 1
ATOM 1323 C CA . MET A 1 168 ? 16.699 -2.797 -11.361 1.00 98.12 168 MET A CA 1
ATOM 1324 C C . MET A 1 168 ? 18.193 -3.117 -11.481 1.00 98.12 168 MET A C 1
ATOM 1326 O O . MET A 1 168 ? 18.816 -2.774 -12.485 1.00 98.12 168 MET A O 1
ATOM 1330 N N . LEU A 1 169 ? 18.774 -3.787 -10.477 1.00 97.31 169 LEU A N 1
ATOM 1331 C CA . LEU A 1 169 ? 20.171 -4.228 -10.525 1.00 97.31 169 LEU A CA 1
ATOM 1332 C C . LEU A 1 169 ? 20.394 -5.221 -11.670 1.00 97.31 169 LEU A C 1
ATOM 1334 O O . LEU A 1 169 ? 21.335 -5.069 -12.448 1.00 97.31 169 LEU A O 1
ATOM 1338 N N . LEU A 1 170 ? 19.513 -6.213 -11.785 1.00 96.06 170 LEU A N 1
ATOM 1339 C CA . LEU A 1 170 ? 19.569 -7.230 -12.827 1.00 96.06 170 LEU A CA 1
ATOM 1340 C C . LEU A 1 170 ? 19.522 -6.601 -14.230 1.00 96.06 170 LEU A C 1
ATOM 1342 O O . LEU A 1 170 ? 20.340 -6.947 -15.080 1.00 96.06 170 LEU A O 1
ATOM 1346 N N . LEU A 1 171 ? 18.628 -5.635 -14.453 1.00 96.75 171 LEU A N 1
ATOM 1347 C CA . LEU A 1 171 ? 18.518 -4.886 -15.706 1.00 96.75 171 LEU A CA 1
ATOM 1348 C C . LEU A 1 171 ? 19.754 -4.031 -15.990 1.00 96.75 171 LEU A C 1
ATOM 1350 O O . LEU A 1 171 ? 20.257 -4.035 -17.110 1.00 96.75 171 LEU A O 1
ATOM 1354 N N . ASN A 1 172 ? 20.301 -3.356 -14.981 1.00 96.56 172 ASN A N 1
ATOM 1355 C CA . ASN A 1 172 ? 21.522 -2.572 -15.150 1.00 96.56 172 ASN A CA 1
ATOM 1356 C C . ASN A 1 172 ? 22.723 -3.453 -15.549 1.00 96.56 172 ASN A C 1
ATOM 1358 O O . ASN A 1 172 ? 23.561 -3.051 -16.353 1.00 96.56 172 ASN A O 1
ATOM 1362 N N . CYS A 1 173 ? 22.808 -4.670 -15.007 1.00 95.75 173 CYS A N 1
ATOM 1363 C CA . CYS A 1 173 ? 23.905 -5.590 -15.303 1.00 95.75 173 CYS A CA 1
ATOM 1364 C C . CYS A 1 173 ? 23.709 -6.379 -16.610 1.00 95.75 173 CYS A C 1
ATOM 1366 O O . CYS A 1 173 ? 24.675 -6.568 -17.349 1.00 95.75 173 CYS A O 1
ATOM 1368 N N . TYR A 1 174 ? 22.487 -6.835 -16.901 1.00 94.94 174 TYR A N 1
ATOM 1369 C CA . TYR A 1 174 ? 22.203 -7.822 -17.954 1.00 94.94 174 TYR A CA 1
ATOM 1370 C C . TYR A 1 174 ? 21.032 -7.442 -18.875 1.00 94.94 174 TYR A C 1
ATOM 1372 O O . TYR A 1 174 ? 20.646 -8.237 -19.726 1.00 94.94 174 TYR A O 1
ATOM 1380 N N . GLY A 1 175 ? 20.471 -6.233 -18.767 1.00 93.06 175 GLY A N 1
ATOM 1381 C CA . GLY A 1 175 ? 19.209 -5.833 -19.405 1.00 93.06 175 GLY A CA 1
ATOM 1382 C C . GLY A 1 175 ? 19.112 -6.144 -20.896 1.00 93.06 175 GLY A C 1
ATOM 1383 O O . GLY A 1 175 ? 18.104 -6.684 -21.333 1.00 93.06 175 GLY A O 1
ATOM 1384 N N . LYS A 1 176 ? 20.180 -5.909 -21.669 1.00 93.50 176 LYS A N 1
ATOM 1385 C CA . LYS A 1 176 ? 20.219 -6.191 -23.120 1.00 93.50 176 LYS A CA 1
ATOM 1386 C C . LYS A 1 176 ? 20.129 -7.677 -23.487 1.00 93.50 176 LYS A C 1
ATOM 1388 O O . LYS A 1 176 ? 19.858 -7.998 -24.635 1.00 93.50 176 LYS A O 1
ATOM 1393 N N . GLN A 1 177 ? 20.442 -8.568 -22.552 1.00 93.56 177 GLN A N 1
ATOM 1394 C CA . GLN A 1 177 ? 20.431 -10.019 -22.756 1.00 93.56 177 GLN A CA 1
ATOM 1395 C C . GLN A 1 177 ? 19.140 -10.656 -22.240 1.00 93.56 177 GLN A C 1
ATOM 1397 O O . GLN A 1 177 ? 18.795 -11.763 -22.642 1.00 93.56 177 GLN A O 1
ATOM 1402 N N . LEU A 1 178 ? 18.435 -9.971 -21.338 1.00 94.75 178 LEU A N 1
ATOM 1403 C CA . LEU A 1 178 ? 17.227 -10.492 -20.721 1.00 94.75 178 LEU A CA 1
ATOM 1404 C C . LEU A 1 178 ? 16.044 -10.333 -21.667 1.00 94.75 178 LEU A C 1
ATOM 1406 O O . LEU A 1 178 ? 15.706 -9.227 -22.098 1.00 94.75 178 LEU A O 1
ATOM 1410 N N . SER A 1 179 ? 15.375 -11.447 -21.941 1.00 94.50 179 SER A N 1
ATOM 1411 C CA . SER A 1 179 ? 14.058 -11.428 -22.559 1.00 94.50 179 SER A CA 1
ATOM 1412 C C . SER A 1 179 ? 13.037 -10.771 -21.632 1.00 94.50 179 SER A C 1
ATOM 1414 O O . SER A 1 179 ? 13.217 -10.723 -20.413 1.00 94.50 179 SER A O 1
ATOM 1416 N N . CYS A 1 180 ? 11.933 -10.315 -22.219 1.00 96.81 180 CYS A N 1
ATOM 1417 C CA . CYS A 1 180 ? 10.783 -9.837 -21.465 1.00 96.81 180 CYS A CA 1
ATOM 1418 C C . CYS A 1 180 ? 10.349 -10.905 -20.443 1.00 96.81 180 CYS A C 1
ATOM 1420 O O . CYS A 1 180 ? 10.077 -12.037 -20.860 1.00 96.81 180 CYS A O 1
ATOM 1422 N N . PRO A 1 181 ? 10.304 -10.592 -19.137 1.00 97.44 181 PRO A N 1
ATOM 1423 C CA . PRO A 1 181 ? 9.910 -11.563 -18.130 1.00 97.44 181 PRO A CA 1
ATOM 1424 C C . PRO A 1 181 ? 8.412 -11.849 -18.202 1.00 97.44 181 PRO A C 1
ATOM 1426 O O . PRO A 1 181 ? 7.621 -11.042 -18.698 1.00 97.44 181 PRO A O 1
ATOM 1429 N N . GLN A 1 182 ? 8.019 -12.991 -17.648 1.00 97.56 182 GLN A N 1
ATOM 1430 C CA . GLN A 1 182 ? 6.621 -13.294 -17.390 1.00 97.56 182 GLN A CA 1
ATOM 1431 C C . GLN A 1 182 ? 6.225 -12.739 -16.017 1.00 97.56 182 GLN A C 1
ATOM 1433 O O . GLN A 1 182 ? 6.867 -13.035 -15.009 1.00 97.56 182 GLN A O 1
ATOM 1438 N N . ARG A 1 183 ? 5.141 -11.958 -15.961 1.00 97.38 183 ARG A N 1
ATOM 1439 C CA . ARG A 1 183 ? 4.509 -11.560 -14.697 1.00 97.38 183 ARG A CA 1
ATOM 1440 C C . ARG A 1 183 ? 3.745 -12.747 -14.112 1.00 97.38 183 ARG A C 1
ATOM 1442 O O . ARG A 1 183 ? 2.875 -13.304 -14.780 1.00 97.38 183 ARG A O 1
ATOM 1449 N N . LEU A 1 184 ? 4.041 -13.104 -12.865 1.00 98.06 184 LEU A N 1
ATOM 1450 C CA . LEU A 1 184 ? 3.372 -14.176 -12.131 1.00 98.06 184 LEU A CA 1
ATOM 1451 C C . LEU A 1 184 ? 2.668 -13.617 -10.884 1.00 98.06 184 LEU A C 1
ATOM 1453 O O . LEU A 1 184 ? 3.311 -12.899 -10.113 1.00 98.06 184 LEU A O 1
ATOM 1457 N N . PRO A 1 185 ? 1.388 -13.956 -10.642 1.00 97.56 185 PRO A N 1
ATOM 1458 C CA . PRO A 1 185 ? 0.710 -13.633 -9.388 1.00 97.56 185 PRO A CA 1
ATOM 1459 C C . PRO A 1 185 ? 1.407 -14.262 -8.172 1.00 97.56 185 PRO A C 1
ATOM 1461 O O . PRO A 1 185 ? 1.932 -15.375 -8.257 1.00 97.56 185 PRO A O 1
ATOM 1464 N N . ARG A 1 186 ? 1.387 -13.561 -7.035 1.00 96.50 186 ARG A N 1
ATOM 1465 C CA . ARG A 1 186 ? 1.878 -14.044 -5.731 1.00 96.50 186 ARG A CA 1
ATOM 1466 C C . ARG A 1 186 ? 0.749 -14.119 -4.708 1.00 96.50 186 ARG A C 1
ATOM 1468 O O . ARG A 1 186 ? 0.321 -15.207 -4.345 1.00 96.50 186 ARG A O 1
ATOM 1475 N N . PHE A 1 187 ? 0.260 -12.956 -4.282 1.00 97.56 187 PHE A N 1
ATOM 1476 C CA . PHE A 1 187 ? -0.872 -12.795 -3.375 1.00 97.56 187 PHE A CA 1
ATOM 1477 C C . PHE A 1 187 ? -1.977 -11.989 -4.057 1.00 97.56 187 PHE A C 1
ATOM 1479 O O . PHE A 1 187 ? -1.719 -11.194 -4.959 1.00 97.56 187 PHE A O 1
ATOM 1486 N N . MET A 1 188 ? -3.219 -12.171 -3.607 1.00 97.25 188 MET A N 1
ATOM 1487 C CA . MET A 1 188 ? -4.371 -11.471 -4.185 1.00 97.25 188 MET A CA 1
ATOM 1488 C C . MET A 1 188 ? -4.400 -9.987 -3.817 1.00 97.25 188 MET A C 1
ATOM 1490 O O . MET A 1 188 ? -4.946 -9.178 -4.560 1.00 97.25 188 MET A O 1
ATOM 1494 N N . SER A 1 189 ? -3.858 -9.611 -2.659 1.00 97.62 189 SER A N 1
ATOM 1495 C CA . SER A 1 189 ? -3.825 -8.217 -2.228 1.00 97.62 189 SER A CA 1
ATOM 1496 C C . SER A 1 189 ? -2.593 -7.916 -1.388 1.00 97.62 189 SER A C 1
ATOM 1498 O O . SER A 1 189 ? -2.253 -8.682 -0.488 1.00 97.62 189 SER A O 1
ATOM 1500 N N . GLY A 1 190 ? -1.989 -6.758 -1.642 1.00 97.75 190 GLY A N 1
ATOM 1501 C CA . GLY A 1 190 ? -0.987 -6.107 -0.807 1.00 97.75 190 GLY A CA 1
ATOM 1502 C C . GLY A 1 190 ? -1.498 -4.753 -0.315 1.00 97.75 190 GLY A C 1
ATOM 1503 O O . GLY A 1 190 ? -2.272 -4.079 -1.003 1.00 97.75 190 GLY A O 1
ATOM 1504 N N . ILE A 1 191 ? -1.086 -4.370 0.887 1.00 98.12 191 ILE A N 1
ATOM 1505 C CA . ILE A 1 191 ? -1.363 -3.061 1.478 1.00 98.12 191 ILE A CA 1
ATOM 1506 C C . ILE A 1 191 ? -0.118 -2.557 2.197 1.00 98.12 191 ILE A C 1
ATOM 1508 O O . ILE A 1 191 ? 0.526 -3.316 2.918 1.00 98.12 191 ILE A O 1
ATOM 1512 N N . GLU A 1 192 ? 0.176 -1.277 2.023 1.00 98.25 192 GLU A N 1
ATOM 1513 C CA . GLU A 1 192 ? 1.225 -0.551 2.727 1.00 98.25 192 GLU A CA 1
ATOM 1514 C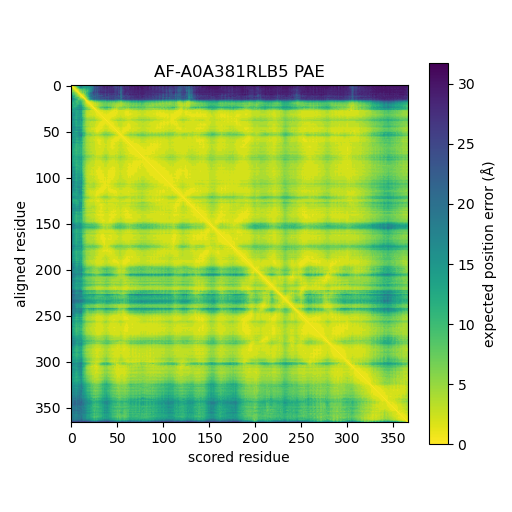 C . GLU A 1 192 ? 0.599 0.574 3.554 1.00 98.25 192 GLU A C 1
ATOM 1516 O O . GLU A 1 192 ? -0.295 1.281 3.088 1.00 98.25 192 GLU A O 1
ATOM 1521 N N . ALA A 1 193 ? 1.059 0.723 4.795 1.00 97.56 193 ALA A N 1
ATOM 1522 C CA . ALA A 1 193 ? 0.790 1.887 5.624 1.00 97.56 193 ALA A CA 1
ATOM 1523 C C . ALA A 1 193 ? 2.075 2.654 5.903 1.00 97.56 193 ALA A C 1
ATOM 1525 O O . ALA A 1 193 ? 3.049 2.100 6.425 1.00 97.56 193 ALA A O 1
ATOM 1526 N N . ARG A 1 194 ? 2.031 3.966 5.659 1.00 96.19 194 ARG A N 1
ATOM 1527 C CA . ARG A 1 194 ? 3.095 4.878 6.078 1.00 96.19 194 ARG A CA 1
ATOM 1528 C C . ARG A 1 194 ? 2.945 5.208 7.555 1.00 96.19 194 ARG A C 1
ATOM 1530 O O . ARG A 1 194 ? 1.985 5.873 7.968 1.00 96.19 194 ARG A O 1
ATOM 1537 N N . LEU A 1 195 ? 3.911 4.754 8.344 1.00 95.06 195 LEU A N 1
ATOM 1538 C CA . LEU A 1 195 ? 4.047 5.097 9.751 1.00 95.06 195 LEU A CA 1
ATOM 1539 C C . LEU A 1 195 ? 4.864 6.379 9.848 1.00 95.06 195 LEU A C 1
ATOM 1541 O O . LEU A 1 195 ? 6.076 6.368 9.647 1.00 95.06 195 LEU A O 1
ATOM 1545 N N . ASN A 1 196 ? 4.191 7.486 10.142 1.00 93.69 196 ASN A N 1
ATOM 1546 C CA . ASN A 1 196 ? 4.801 8.808 10.185 1.00 93.69 196 ASN A CA 1
ATOM 1547 C C . ASN A 1 196 ? 4.867 9.325 11.622 1.00 93.69 196 ASN A C 1
ATOM 1549 O O . ASN A 1 196 ? 3.932 9.149 12.407 1.00 93.69 196 ASN A O 1
ATOM 1553 N N . ALA A 1 197 ? 5.954 10.023 11.936 1.00 93.06 197 ALA A N 1
ATOM 1554 C CA . ALA A 1 197 ? 6.157 10.791 13.149 1.00 93.06 197 ALA A CA 1
ATOM 1555 C C . ALA A 1 197 ? 5.227 12.006 13.148 1.00 93.06 197 ALA A C 1
ATOM 1557 O O . ALA A 1 197 ? 5.590 13.102 12.718 1.00 93.06 197 ALA A O 1
ATOM 1558 N N . THR A 1 198 ? 3.991 11.797 13.591 1.00 91.00 198 THR A N 1
ATOM 1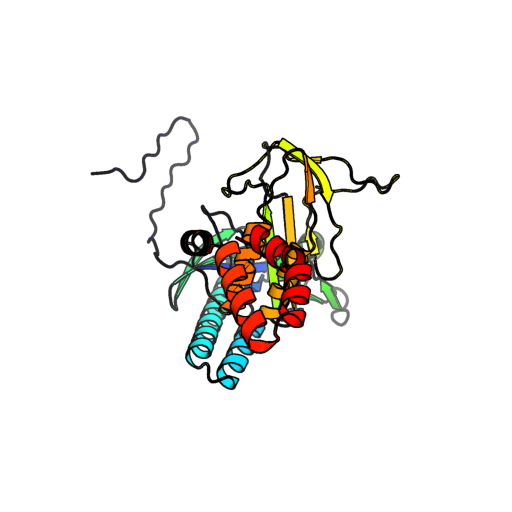559 C CA . THR A 1 198 ? 2.963 12.832 13.663 1.00 91.00 198 THR A CA 1
ATOM 1560 C C . THR A 1 198 ? 2.256 12.802 15.003 1.00 91.00 198 THR A C 1
ATOM 1562 O O . THR A 1 198 ? 1.961 11.734 15.535 1.00 91.00 198 THR A O 1
ATOM 1565 N N . ASN A 1 199 ? 1.928 13.979 15.525 1.00 89.94 199 ASN A N 1
ATOM 1566 C CA . ASN A 1 199 ? 1.164 14.115 16.759 1.00 89.94 199 ASN A CA 1
ATOM 1567 C C . ASN A 1 199 ? -0.324 13.734 16.565 1.00 89.94 199 ASN A C 1
ATOM 1569 O O . ASN A 1 199 ? -0.774 13.562 15.430 1.00 89.94 199 ASN A O 1
ATOM 1573 N N . PRO A 1 200 ? -1.134 13.666 17.642 1.00 85.94 200 PRO A N 1
ATOM 1574 C CA . PRO A 1 200 ? -2.566 13.354 17.540 1.00 85.94 200 PRO A CA 1
ATOM 1575 C C . PRO A 1 200 ? -3.397 14.334 16.692 1.00 85.94 200 PRO A C 1
ATOM 1577 O O . PRO A 1 200 ? -4.526 14.025 16.325 1.00 85.94 200 PRO A O 1
ATOM 1580 N N . ALA A 1 201 ? -2.860 15.517 16.372 1.00 86.25 201 ALA A N 1
ATOM 1581 C CA . ALA A 1 201 ? -3.467 16.464 15.436 1.00 86.25 201 ALA A CA 1
ATOM 1582 C C . ALA A 1 201 ? -3.026 16.227 13.975 1.00 86.25 201 ALA A C 1
ATOM 1584 O O . ALA A 1 201 ? -3.272 17.085 13.128 1.00 86.25 201 ALA A O 1
ATOM 1585 N N . LEU A 1 202 ? -2.365 15.093 13.700 1.00 86.94 202 LEU A N 1
ATOM 1586 C CA . LEU A 1 202 ? -1.823 14.678 12.404 1.00 86.94 202 LEU A CA 1
ATOM 1587 C C . LEU A 1 202 ? -0.859 15.700 11.789 1.00 86.94 202 LEU A C 1
ATOM 1589 O O . LEU A 1 202 ? -0.816 15.891 10.576 1.00 86.94 202 LEU A O 1
ATOM 1593 N N . LYS A 1 203 ? -0.084 16.380 12.639 1.00 87.75 203 LYS A N 1
ATOM 1594 C CA . LYS A 1 203 ? 1.000 17.273 12.214 1.00 87.75 203 LYS A CA 1
ATOM 1595 C C . LYS A 1 203 ? 2.347 16.599 12.447 1.00 87.75 203 LYS A C 1
ATOM 1597 O O . LYS A 1 203 ? 2.459 15.898 13.456 1.00 87.75 203 LYS A O 1
ATOM 1602 N N . PRO A 1 204 ? 3.362 16.848 11.599 1.00 88.75 204 PRO A N 1
ATOM 1603 C CA . PRO A 1 204 ? 4.714 16.348 11.824 1.00 88.75 204 PRO A CA 1
ATOM 1604 C C . PRO A 1 204 ? 5.198 16.636 13.249 1.00 88.75 204 PRO A C 1
ATOM 1606 O O . PRO A 1 204 ? 5.035 17.748 13.757 1.00 88.75 204 PRO A O 1
ATOM 1609 N N . HIS A 1 205 ? 5.763 15.619 13.893 1.00 89.62 205 HIS A N 1
ATOM 1610 C CA . HIS A 1 205 ? 6.249 15.657 15.266 1.00 89.62 205 HIS A CA 1
ATOM 1611 C C . HIS A 1 205 ? 7.682 15.140 15.325 1.00 89.62 205 HIS A C 1
ATOM 1613 O O . HIS A 1 205 ? 7.934 13.940 15.251 1.00 89.62 205 HIS A O 1
ATOM 1619 N N . ALA A 1 206 ? 8.622 16.070 15.449 1.00 86.44 206 ALA A N 1
ATOM 1620 C CA . ALA A 1 206 ? 10.046 15.785 15.526 1.00 86.44 206 ALA A CA 1
ATOM 1621 C C . ALA A 1 206 ? 10.574 15.953 16.955 1.00 86.44 206 ALA A C 1
ATOM 1623 O O . ALA A 1 206 ? 9.990 16.670 17.763 1.00 86.44 206 ALA A O 1
ATOM 1624 N N . GLY A 1 207 ? 11.728 15.347 17.241 1.00 85.62 207 GLY A N 1
ATOM 1625 C CA . GLY A 1 207 ? 12.429 15.468 18.524 1.00 85.62 207 GLY A CA 1
ATOM 1626 C C . GLY A 1 207 ? 12.190 14.310 19.494 1.00 85.62 207 GLY A C 1
ATOM 1627 O O . GLY A 1 207 ? 12.884 14.224 20.507 1.00 85.62 207 GLY A O 1
ATOM 1628 N N . GLY A 1 208 ? 11.275 13.394 19.167 1.00 91.00 208 GLY A N 1
ATOM 1629 C CA . GLY A 1 208 ? 11.046 12.180 19.944 1.00 91.00 208 GLY A CA 1
ATOM 1630 C C . GLY A 1 208 ? 12.250 11.233 19.930 1.00 91.00 208 GLY A C 1
ATOM 1631 O O . GLY A 1 208 ? 12.977 11.140 18.938 1.00 91.00 208 GLY A O 1
ATOM 1632 N N . ILE A 1 209 ? 12.452 10.506 21.031 1.00 92.50 209 ILE A N 1
ATOM 1633 C CA . ILE A 1 209 ? 13.540 9.529 21.180 1.00 92.50 209 ILE A CA 1
ATOM 1634 C C . ILE A 1 209 ? 12.958 8.127 21.227 1.00 92.50 209 ILE A C 1
ATOM 1636 O O . ILE A 1 209 ? 12.365 7.749 22.237 1.00 92.50 209 ILE A O 1
ATOM 1640 N N . VAL A 1 210 ? 13.194 7.333 20.189 1.00 93.00 210 VAL A N 1
ATOM 1641 C CA . VAL A 1 210 ? 12.848 5.909 20.151 1.00 93.00 210 VAL A CA 1
ATOM 1642 C C . VAL A 1 210 ? 13.723 5.153 21.147 1.00 93.00 210 VAL A C 1
ATOM 1644 O O . VAL A 1 210 ? 14.940 5.333 21.179 1.00 93.00 210 VAL A O 1
ATOM 1647 N N . ARG A 1 211 ? 13.111 4.315 21.985 1.00 92.00 211 ARG A N 1
ATOM 1648 C CA . ARG A 1 211 ? 13.791 3.475 22.988 1.00 92.00 211 ARG A CA 1
ATOM 1649 C C . ARG A 1 211 ? 13.521 1.992 22.802 1.00 92.00 211 ARG A C 1
ATOM 1651 O O . ARG A 1 211 ? 14.352 1.179 23.192 1.00 92.00 211 ARG A O 1
ATOM 1658 N N . SER A 1 212 ? 12.365 1.640 22.259 1.00 91.00 212 SER A N 1
ATOM 1659 C CA . SER A 1 212 ? 11.998 0.263 21.957 1.00 91.00 212 SER A CA 1
ATOM 1660 C C . SER A 1 212 ? 10.919 0.256 20.883 1.00 91.00 212 SER A C 1
ATOM 1662 O O . SER A 1 212 ? 10.047 1.126 20.876 1.00 91.00 212 SER A O 1
ATOM 1664 N N . TRP A 1 213 ? 10.995 -0.727 19.995 1.00 91.81 213 TRP A N 1
ATOM 1665 C CA . TRP A 1 213 ? 9.999 -0.998 18.974 1.00 91.81 213 TRP A CA 1
ATOM 1666 C C . TRP A 1 213 ? 9.809 -2.507 18.862 1.00 91.81 213 TRP A C 1
ATOM 1668 O O . TRP A 1 213 ? 10.799 -3.240 18.842 1.00 91.81 213 TRP A O 1
ATOM 1678 N N . THR A 1 214 ? 8.564 -2.975 18.810 1.00 91.25 214 THR A N 1
ATOM 1679 C CA . THR A 1 214 ? 8.251 -4.378 18.516 1.00 91.25 214 THR A CA 1
ATOM 1680 C C . THR A 1 214 ? 8.857 -4.795 17.180 1.00 91.25 214 THR A C 1
ATOM 1682 O O . THR A 1 214 ? 8.695 -4.091 16.183 1.00 91.25 214 THR A O 1
ATOM 1685 N N . VAL A 1 215 ? 9.520 -5.949 17.155 1.00 90.06 215 VAL A N 1
ATOM 1686 C CA . VAL A 1 215 ? 10.041 -6.569 15.928 1.00 90.06 215 VAL A CA 1
ATOM 1687 C C . VAL A 1 215 ? 8.862 -7.028 15.054 1.00 90.06 215 VAL A C 1
ATOM 1689 O O . VAL A 1 215 ? 7.894 -7.536 15.622 1.00 90.06 215 VAL A O 1
ATOM 1692 N N . PRO A 1 216 ? 8.913 -6.852 13.720 1.00 92.31 216 PRO A N 1
ATOM 1693 C CA . PRO A 1 216 ? 7.896 -7.392 12.818 1.00 92.31 216 PRO A CA 1
ATOM 1694 C C . PRO A 1 216 ? 7.713 -8.901 13.014 1.00 92.31 216 PRO A C 1
ATOM 1696 O O . PRO A 1 216 ? 8.693 -9.625 13.208 1.00 92.31 216 PRO A O 1
ATOM 1699 N N . ASP A 1 217 ? 6.467 -9.369 12.986 1.00 91.88 217 ASP A N 1
ATOM 1700 C CA . ASP A 1 217 ? 6.160 -10.800 12.985 1.00 91.88 217 ASP A CA 1
ATOM 1701 C C . ASP A 1 217 ? 6.105 -11.355 11.548 1.00 91.88 217 ASP A C 1
ATOM 1703 O O . ASP A 1 217 ? 6.486 -10.689 10.589 1.00 91.88 217 ASP A O 1
ATOM 1707 N N . GLU A 1 218 ? 5.643 -12.594 11.377 1.00 92.50 218 GLU A N 1
ATOM 1708 C CA . GLU A 1 218 ? 5.530 -13.227 10.054 1.00 92.50 218 GLU A CA 1
ATOM 1709 C C . GLU A 1 218 ? 4.508 -12.560 9.112 1.00 92.50 218 GLU A C 1
ATOM 1711 O O . GLU A 1 218 ? 4.536 -12.804 7.905 1.00 92.50 218 GLU A O 1
ATOM 1716 N N . ASN A 1 219 ? 3.600 -11.736 9.644 1.00 93.31 219 ASN A N 1
ATOM 1717 C CA . ASN A 1 219 ? 2.553 -11.068 8.876 1.00 93.31 219 ASN A CA 1
ATOM 1718 C C . ASN A 1 219 ? 2.947 -9.660 8.428 1.00 93.31 219 ASN A C 1
ATOM 1720 O O . ASN A 1 219 ? 2.261 -9.103 7.569 1.00 93.31 219 ASN A O 1
ATOM 1724 N N . GLU A 1 220 ? 4.015 -9.090 8.989 1.00 96.19 220 GLU A N 1
ATOM 1725 C CA . GLU A 1 220 ? 4.491 -7.746 8.685 1.00 96.19 220 GLU A CA 1
ATOM 1726 C C . GLU A 1 220 ? 5.834 -7.780 7.955 1.00 96.19 220 GLU A C 1
ATOM 1728 O O . GLU A 1 220 ? 6.869 -8.143 8.512 1.00 96.19 220 GLU A O 1
ATOM 1733 N N . GLN A 1 221 ? 5.846 -7.273 6.725 1.00 95.31 221 GLN A N 1
ATOM 1734 C CA . GLN A 1 221 ? 7.080 -6.822 6.101 1.00 95.31 221 GLN A CA 1
ATOM 1735 C C . GLN A 1 221 ? 7.261 -5.340 6.425 1.00 95.31 221 GLN A C 1
ATOM 1737 O O . GLN A 1 221 ? 6.459 -4.509 6.004 1.00 95.31 221 GLN A O 1
ATOM 1742 N N . ARG A 1 222 ? 8.300 -5.005 7.196 1.00 94.19 222 ARG A N 1
ATOM 1743 C CA . ARG A 1 222 ? 8.573 -3.624 7.607 1.00 94.19 222 ARG A CA 1
ATOM 1744 C C . ARG A 1 222 ? 9.861 -3.104 6.986 1.00 94.19 222 ARG A C 1
ATOM 1746 O O . ARG A 1 222 ? 10.921 -3.682 7.205 1.00 94.19 222 ARG A O 1
ATOM 1753 N N . ASP A 1 223 ? 9.764 -1.966 6.308 1.00 92.81 223 ASP A N 1
ATOM 1754 C CA . ASP A 1 223 ? 10.922 -1.166 5.913 1.00 92.81 223 ASP A CA 1
ATOM 1755 C C . ASP A 1 223 ? 11.080 -0.019 6.918 1.00 92.81 223 ASP A C 1
ATOM 1757 O O . ASP A 1 223 ? 10.395 1.001 6.836 1.00 92.81 223 ASP A O 1
ATOM 1761 N N . ASP A 1 224 ? 11.966 -0.198 7.896 1.00 84.94 224 ASP A N 1
ATOM 1762 C CA . ASP A 1 224 ? 12.115 0.678 9.065 1.00 84.94 224 ASP A CA 1
ATOM 1763 C C . ASP A 1 224 ? 12.969 1.938 8.835 1.00 84.94 224 ASP A C 1
ATOM 1765 O O . ASP A 1 224 ? 13.316 2.633 9.786 1.00 84.94 224 ASP A O 1
ATOM 1769 N N . GLN A 1 225 ? 13.314 2.251 7.579 1.00 82.81 225 GLN A N 1
ATOM 1770 C CA . GLN A 1 225 ? 14.122 3.417 7.177 1.00 82.81 225 GLN A CA 1
ATOM 1771 C C . GLN A 1 225 ? 15.454 3.550 7.954 1.00 82.81 225 GLN A C 1
ATOM 1773 O O . GLN A 1 225 ? 16.022 4.638 8.069 1.00 82.81 225 GLN A O 1
ATOM 1778 N N . GLY A 1 226 ? 15.968 2.443 8.506 1.00 82.12 226 GLY A N 1
ATOM 1779 C CA . GLY A 1 226 ? 17.154 2.432 9.364 1.00 82.12 226 GLY A CA 1
ATOM 1780 C C . GLY A 1 226 ? 16.913 2.929 10.797 1.00 82.12 226 GLY A C 1
ATOM 1781 O O . GLY A 1 226 ? 17.867 3.167 11.544 1.00 82.12 226 GLY A O 1
ATOM 1782 N N . ILE A 1 227 ? 15.654 3.083 11.203 1.00 86.50 227 ILE A N 1
ATOM 1783 C CA . ILE A 1 227 ? 15.219 3.415 12.558 1.00 86.50 227 ILE A CA 1
ATOM 1784 C C . ILE A 1 227 ? 14.938 2.115 13.307 1.00 86.50 227 ILE A C 1
ATOM 1786 O O . ILE A 1 227 ? 14.253 1.230 12.821 1.00 86.50 227 ILE A O 1
ATOM 1790 N N . GLY A 1 228 ? 15.432 2.005 14.540 1.00 79.38 228 GLY A N 1
ATOM 1791 C CA . GLY A 1 228 ? 15.229 0.796 15.344 1.00 79.38 228 GLY A CA 1
ATOM 1792 C C . GLY A 1 228 ? 16.249 -0.315 15.087 1.00 79.38 228 GLY A C 1
ATOM 1793 O O . GLY A 1 228 ? 16.101 -1.402 15.642 1.00 79.38 228 GLY A O 1
ATOM 1794 N N . ILE A 1 229 ? 17.326 -0.024 14.344 1.00 82.25 229 ILE A N 1
ATOM 1795 C CA . ILE A 1 229 ? 18.463 -0.934 14.170 1.00 82.25 229 ILE A CA 1
ATOM 1796 C C . ILE A 1 229 ? 19.007 -1.360 15.542 1.00 82.25 229 ILE A C 1
ATOM 1798 O O . ILE A 1 229 ? 19.387 -0.543 16.393 1.00 82.25 229 ILE A O 1
ATOM 1802 N N . THR A 1 230 ? 19.075 -2.672 15.747 1.00 84.44 230 THR A N 1
ATOM 1803 C CA . THR A 1 230 ? 19.729 -3.271 16.908 1.00 84.44 230 THR A CA 1
ATOM 1804 C C . THR A 1 230 ? 21.233 -3.294 16.714 1.00 84.44 230 THR A C 1
ATOM 1806 O O . THR A 1 230 ? 21.731 -3.632 15.641 1.00 84.44 230 THR A O 1
ATOM 1809 N N . ASN A 1 231 ? 21.977 -2.985 17.771 1.00 85.00 231 ASN A N 1
ATOM 1810 C CA . ASN A 1 231 ? 23.420 -3.162 17.759 1.00 85.00 231 ASN A CA 1
ATOM 1811 C C . ASN A 1 231 ? 23.746 -4.667 17.599 1.00 85.00 231 ASN A C 1
ATOM 1813 O O . ASN A 1 231 ? 23.260 -5.462 18.406 1.00 85.00 231 ASN A O 1
ATOM 1817 N N . PRO A 1 232 ? 24.556 -5.062 16.599 1.00 86.56 232 PRO A N 1
ATOM 1818 C CA . PRO A 1 232 ? 24.810 -6.471 16.291 1.00 86.56 232 PRO A CA 1
ATOM 1819 C C . PRO A 1 232 ? 25.614 -7.199 17.379 1.00 86.56 232 PRO A C 1
ATOM 18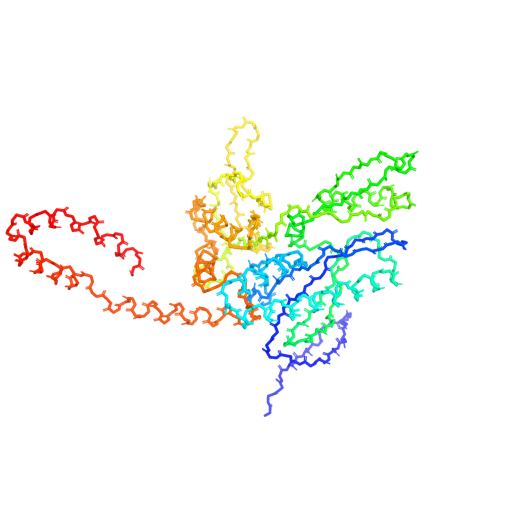21 O O . PRO A 1 232 ? 25.475 -8.409 17.522 1.00 86.56 232 PRO A O 1
ATOM 1824 N N . ASP A 1 233 ? 26.407 -6.476 18.174 1.00 90.00 233 ASP A N 1
ATOM 1825 C CA . ASP A 1 233 ? 27.225 -7.051 19.247 1.00 90.00 233 ASP A CA 1
ATOM 1826 C C . ASP A 1 233 ? 26.420 -7.270 20.535 1.00 90.00 233 ASP A C 1
ATOM 1828 O O . ASP A 1 233 ? 26.668 -8.216 21.281 1.00 90.00 233 ASP A O 1
ATOM 1832 N N . THR A 1 234 ? 25.461 -6.383 20.827 1.00 88.25 234 THR A N 1
ATOM 1833 C CA . THR A 1 234 ? 24.706 -6.401 22.097 1.00 88.25 234 THR A CA 1
ATOM 1834 C C . THR A 1 234 ? 23.265 -6.887 21.957 1.00 88.25 234 THR A C 1
ATOM 1836 O O . THR A 1 234 ? 22.620 -7.167 22.965 1.00 88.25 234 THR A O 1
ATOM 1839 N N . GLY A 1 235 ? 22.728 -6.942 20.735 1.00 84.62 235 GLY A N 1
ATOM 1840 C CA . GLY A 1 235 ? 21.311 -7.201 20.463 1.00 84.62 235 GLY A CA 1
ATOM 1841 C C . GLY A 1 235 ? 20.370 -6.094 20.955 1.00 84.62 235 GLY A C 1
ATOM 1842 O O . GLY A 1 235 ? 19.153 -6.232 20.863 1.00 84.62 235 GLY A O 1
ATOM 1843 N N . MET A 1 236 ? 20.903 -4.991 21.493 1.00 84.06 236 MET A N 1
ATOM 1844 C CA . MET A 1 236 ? 20.102 -3.907 22.056 1.00 84.06 236 MET A CA 1
ATOM 1845 C C . MET A 1 236 ? 19.767 -2.860 20.995 1.00 84.06 236 MET A C 1
ATOM 1847 O O . MET A 1 236 ? 20.653 -2.370 20.285 1.00 84.06 236 MET A O 1
ATOM 1851 N N . LEU A 1 237 ? 18.494 -2.459 20.945 1.00 83.94 237 LEU A N 1
ATOM 1852 C CA . LEU A 1 237 ? 18.038 -1.332 20.134 1.00 83.94 237 LEU A CA 1
ATOM 1853 C C . LEU A 1 237 ? 18.763 -0.055 20.568 1.00 83.94 237 LEU A C 1
ATOM 1855 O O . LEU A 1 237 ? 18.792 0.289 21.754 1.00 83.94 237 LEU A O 1
ATOM 1859 N N . GLN A 1 238 ? 19.369 0.638 19.606 1.00 86.75 238 GLN A N 1
ATOM 1860 C CA . GLN A 1 238 ? 20.035 1.903 19.880 1.00 86.75 238 GLN A CA 1
ATOM 1861 C C . GLN A 1 238 ? 19.000 3.026 19.953 1.00 86.75 238 GLN A C 1
ATOM 1863 O O . GLN A 1 238 ? 18.173 3.140 19.046 1.00 86.75 238 GLN A O 1
ATOM 1868 N N . PRO A 1 239 ? 19.020 3.865 21.007 1.00 89.69 239 PRO A N 1
ATOM 1869 C CA . PRO A 1 239 ? 18.133 5.011 21.068 1.00 89.69 239 PRO A CA 1
ATOM 1870 C C . PRO A 1 239 ? 18.293 5.886 19.825 1.00 89.69 239 PRO A C 1
ATOM 1872 O O . PRO A 1 239 ? 19.412 6.270 19.485 1.00 89.69 239 PRO A O 1
ATOM 1875 N N . TYR A 1 240 ? 17.183 6.209 19.167 1.00 90.81 240 TYR A N 1
ATOM 1876 C CA . TYR A 1 240 ? 17.187 6.975 17.923 1.00 90.81 240 TYR A CA 1
ATOM 1877 C C . TYR A 1 240 ? 16.415 8.281 18.103 1.00 90.81 240 TYR A C 1
ATOM 1879 O O . TYR A 1 240 ? 15.279 8.268 18.573 1.00 90.81 240 TYR A O 1
ATOM 1887 N N . ASN A 1 241 ? 17.019 9.405 17.720 1.00 91.12 241 ASN A N 1
ATOM 1888 C CA . ASN A 1 241 ? 16.357 10.707 17.738 1.00 91.12 241 ASN A CA 1
ATOM 1889 C C . ASN A 1 241 ? 15.658 10.934 16.397 1.00 91.12 241 ASN A C 1
ATOM 1891 O O . ASN A 1 241 ? 16.335 11.069 15.378 1.00 91.12 241 ASN A O 1
ATOM 1895 N N . LEU A 1 242 ? 14.328 11.031 16.401 1.00 90.25 242 LEU A N 1
ATOM 1896 C CA . LEU A 1 242 ? 13.558 11.402 15.215 1.00 90.25 242 LEU A CA 1
ATOM 1897 C C . LEU A 1 242 ? 13.845 12.864 14.861 1.00 90.25 242 LEU A C 1
ATOM 1899 O O . LEU A 1 242 ? 13.284 13.796 15.444 1.00 90.25 242 LEU A O 1
ATOM 1903 N N . ALA A 1 243 ? 14.781 13.068 13.938 1.00 84.62 243 ALA A N 1
ATOM 1904 C CA . ALA A 1 243 ? 15.230 14.389 13.537 1.00 84.62 243 ALA A CA 1
ATOM 1905 C C . ALA A 1 243 ? 14.190 15.075 12.643 1.00 84.62 243 ALA A C 1
ATOM 1907 O O . ALA A 1 243 ? 13.757 14.518 11.643 1.00 84.62 243 ALA A O 1
ATOM 1908 N N . GLY A 1 244 ? 13.872 16.337 12.937 1.00 83.69 244 GLY A N 1
ATOM 1909 C CA . GLY A 1 244 ? 12.969 17.146 12.103 1.00 83.69 244 GLY A CA 1
ATOM 1910 C C . GLY A 1 244 ? 13.601 17.688 10.819 1.00 83.69 244 GLY A C 1
ATOM 1911 O O . GLY A 1 244 ? 13.004 18.532 10.163 1.00 83.69 244 GLY A O 1
ATOM 1912 N N . ALA A 1 245 ? 14.829 17.268 10.503 1.00 85.31 245 ALA A N 1
ATOM 1913 C CA . ALA A 1 245 ? 15.545 17.667 9.293 1.00 85.31 245 ALA A CA 1
ATOM 1914 C C . ALA A 1 245 ? 15.206 16.786 8.076 1.00 85.31 245 ALA A C 1
ATOM 1916 O O . ALA A 1 245 ? 15.551 17.155 6.956 1.00 85.31 245 ALA A O 1
ATOM 1917 N N . TYR A 1 246 ? 14.556 15.640 8.297 1.00 86.00 246 TYR A N 1
ATOM 1918 C CA . TYR A 1 246 ? 14.145 14.692 7.262 1.00 86.00 246 TYR A CA 1
ATOM 1919 C C . TYR A 1 246 ? 12.621 14.548 7.243 1.00 86.00 246 TYR A C 1
ATOM 1921 O O . TYR A 1 246 ? 11.923 15.155 8.060 1.00 86.00 246 TYR A O 1
ATOM 1929 N N . ASP A 1 247 ? 12.112 13.759 6.295 1.00 84.94 247 ASP A N 1
ATOM 1930 C CA . ASP A 1 247 ? 10.697 13.399 6.269 1.00 84.94 247 ASP A CA 1
ATOM 1931 C C . ASP A 1 247 ? 10.284 12.718 7.586 1.00 84.94 247 ASP A C 1
ATOM 1933 O O . ASP A 1 247 ? 11.072 12.056 8.259 1.00 84.94 247 ASP A O 1
ATOM 1937 N N . SER A 1 248 ? 9.019 12.896 7.946 1.00 88.69 248 SER A N 1
ATOM 1938 C CA . SER A 1 248 ? 8.379 12.263 9.090 1.00 88.69 248 SER A CA 1
ATOM 1939 C C . SER A 1 248 ? 8.181 10.755 8.921 1.00 88.69 248 SER A C 1
ATOM 1941 O O . SER A 1 248 ? 7.766 10.117 9.882 1.00 88.69 248 SER A O 1
ATOM 1943 N N . ASN A 1 249 ? 8.446 10.173 7.749 1.00 91.44 249 ASN A N 1
ATOM 1944 C CA . ASN A 1 249 ? 8.310 8.737 7.532 1.00 91.44 249 ASN A CA 1
ATOM 1945 C C . ASN A 1 249 ? 9.289 7.937 8.407 1.00 91.44 249 ASN A C 1
ATOM 1947 O O . ASN A 1 249 ? 10.504 8.058 8.279 1.00 91.44 249 ASN A O 1
ATOM 1951 N N . VAL A 1 250 ? 8.734 7.135 9.317 1.00 93.06 250 VAL A N 1
ATOM 1952 C CA . VAL A 1 250 ? 9.483 6.283 10.251 1.00 93.06 250 VAL A CA 1
ATOM 1953 C C . VAL A 1 250 ? 9.590 4.860 9.719 1.00 93.06 250 VAL A C 1
ATOM 1955 O O . VAL A 1 250 ? 10.633 4.233 9.850 1.00 93.06 250 VAL A O 1
ATOM 1958 N N . ALA A 1 251 ? 8.508 4.343 9.142 1.00 94.38 251 ALA A N 1
ATOM 1959 C CA . ALA A 1 251 ? 8.502 3.048 8.481 1.00 94.38 251 ALA A CA 1
ATOM 1960 C C . ALA A 1 251 ? 7.389 2.934 7.453 1.00 94.38 251 ALA A C 1
ATOM 1962 O O . ALA A 1 251 ? 6.391 3.661 7.483 1.00 94.38 251 ALA A O 1
ATOM 1963 N N . LEU A 1 252 ? 7.543 1.919 6.617 1.00 96.19 252 LEU A N 1
ATOM 1964 C CA . LEU A 1 252 ? 6.468 1.327 5.842 1.00 96.19 252 LEU A CA 1
ATOM 1965 C C . LEU A 1 252 ? 6.113 -0.006 6.498 1.00 96.19 252 LEU A C 1
ATOM 1967 O O . LEU A 1 252 ? 7.002 -0.821 6.748 1.00 96.19 252 LEU A O 1
ATOM 1971 N N . SER A 1 253 ? 4.836 -0.209 6.810 1.00 97.31 253 SER A N 1
ATOM 1972 C CA . SER A 1 253 ? 4.317 -1.481 7.320 1.00 97.31 253 SER A CA 1
ATOM 1973 C C . SER A 1 253 ? 3.463 -2.118 6.234 1.00 97.31 253 SER A C 1
ATOM 1975 O O . SER A 1 253 ? 2.429 -1.565 5.849 1.00 97.31 253 SER A O 1
ATOM 1977 N N . ILE A 1 254 ? 3.929 -3.244 5.702 1.00 98.19 254 ILE A N 1
ATOM 1978 C CA . ILE A 1 254 ? 3.326 -3.928 4.563 1.00 98.19 254 ILE A CA 1
ATOM 1979 C C . ILE A 1 254 ? 2.763 -5.267 5.016 1.00 98.19 254 ILE A C 1
ATOM 1981 O O . ILE A 1 254 ? 3.417 -6.031 5.725 1.00 98.19 254 ILE A O 1
ATOM 1985 N N . THR A 1 255 ? 1.552 -5.576 4.560 1.00 98.44 255 THR A N 1
ATOM 1986 C CA . THR A 1 255 ? 0.954 -6.905 4.718 1.00 98.44 255 THR A CA 1
ATOM 1987 C C . THR A 1 255 ? 0.299 -7.355 3.416 1.00 98.44 255 THR A C 1
ATOM 1989 O O . THR A 1 255 ? 0.026 -6.560 2.512 1.00 98.44 255 THR A O 1
ATOM 1992 N N . TYR A 1 256 ? 0.031 -8.653 3.319 1.00 98.00 256 TYR A N 1
ATOM 1993 C CA . TYR A 1 256 ? -0.528 -9.281 2.129 1.00 98.00 256 TYR A CA 1
ATOM 1994 C C . TYR A 1 256 ? -1.484 -10.421 2.487 1.00 98.00 256 TYR A C 1
ATOM 1996 O O . TYR A 1 256 ? -1.449 -10.979 3.591 1.00 98.00 256 TYR A O 1
ATOM 2004 N N . GLY A 1 257 ? -2.349 -10.794 1.547 1.00 96.81 257 GLY A N 1
ATOM 2005 C CA . GLY A 1 257 ? -3.285 -11.897 1.739 1.00 96.81 257 GLY A CA 1
ATOM 2006 C C . GLY A 1 257 ? -3.962 -12.390 0.465 1.00 96.81 257 GLY A C 1
ATOM 2007 O O . GLY A 1 257 ? -3.861 -11.789 -0.604 1.00 96.81 257 GLY A O 1
ATOM 2008 N N . ASP A 1 258 ? -4.709 -13.474 0.628 1.00 96.19 258 ASP A N 1
ATOM 2009 C CA . ASP A 1 258 ? -5.540 -14.140 -0.380 1.00 96.19 258 ASP A CA 1
ATOM 2010 C C . ASP A 1 258 ? -6.843 -13.371 -0.659 1.00 96.19 258 ASP A C 1
ATOM 2012 O O . ASP A 1 258 ? -7.614 -13.712 -1.550 1.00 96.19 258 ASP A O 1
ATOM 2016 N N . SER A 1 259 ? -7.097 -12.296 0.089 1.00 96.31 259 SER A N 1
ATOM 2017 C CA . SER A 1 259 ? -8.126 -11.305 -0.211 1.00 96.31 259 SER A CA 1
ATOM 2018 C C . SER A 1 259 ? -7.727 -9.937 0.335 1.00 96.31 259 SER A C 1
ATOM 2020 O O . SER A 1 259 ? -6.941 -9.831 1.281 1.00 96.31 259 SER A O 1
ATOM 2022 N N . ARG A 1 260 ? -8.341 -8.878 -0.203 1.00 96.69 260 ARG A N 1
ATOM 2023 C CA . ARG A 1 260 ? -8.208 -7.512 0.328 1.00 96.69 260 ARG A CA 1
ATOM 2024 C C . ARG A 1 260 ? -8.596 -7.417 1.803 1.00 96.69 260 ARG A C 1
ATOM 2026 O O . ARG A 1 260 ? -7.956 -6.712 2.577 1.00 96.69 260 ARG A O 1
ATOM 2033 N N . ARG A 1 261 ? -9.644 -8.145 2.199 1.00 97.25 261 ARG A N 1
ATOM 2034 C CA . ARG A 1 261 ? -10.081 -8.228 3.596 1.00 97.25 261 ARG A CA 1
ATOM 2035 C C . ARG A 1 261 ? -8.973 -8.782 4.485 1.00 97.25 261 ARG A C 1
ATOM 2037 O O . ARG A 1 261 ? -8.647 -8.161 5.488 1.00 97.25 261 ARG A O 1
ATOM 2044 N N . GLN A 1 262 ? -8.385 -9.911 4.095 1.00 97.75 262 GLN A N 1
ATOM 2045 C CA . GLN A 1 262 ? -7.357 -10.573 4.893 1.00 97.75 262 GLN A CA 1
ATOM 2046 C C . GLN A 1 262 ? -6.099 -9.707 5.032 1.00 97.75 262 GLN A C 1
ATOM 2048 O O . GLN A 1 262 ? -5.541 -9.637 6.124 1.00 97.75 262 GLN A O 1
ATOM 2053 N N . SER A 1 263 ? -5.661 -9.018 3.968 1.00 97.75 263 SER A N 1
ATOM 2054 C CA . SER A 1 263 ? -4.511 -8.109 4.072 1.00 97.75 263 SER A CA 1
ATOM 2055 C C . SER A 1 263 ? -4.806 -6.954 5.041 1.00 97.75 263 SER A C 1
ATOM 2057 O O . SER A 1 263 ? -3.984 -6.621 5.884 1.00 97.75 263 SER A O 1
ATOM 2059 N N . PHE A 1 264 ? -6.018 -6.395 5.015 1.00 97.94 264 PHE A N 1
AT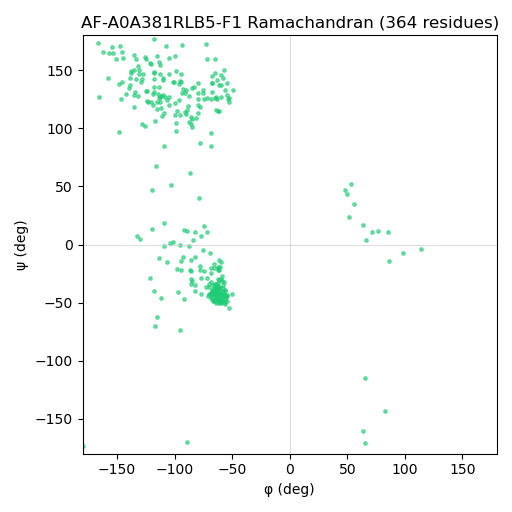OM 2060 C CA . PHE A 1 264 ? -6.418 -5.336 5.949 1.00 97.94 264 PHE A CA 1
ATOM 2061 C C . PHE A 1 264 ? -6.509 -5.829 7.398 1.00 97.94 264 PHE A C 1
ATOM 2063 O O . PHE A 1 264 ? -6.089 -5.122 8.309 1.00 97.94 264 PHE A O 1
ATOM 2070 N N . GLU A 1 265 ? -7.053 -7.027 7.620 1.00 98.06 265 GLU A N 1
ATOM 2071 C CA . GLU A 1 265 ? -7.153 -7.642 8.949 1.00 98.06 265 GLU A CA 1
ATOM 2072 C C . GLU A 1 265 ? -5.768 -7.925 9.541 1.00 98.06 265 GLU A C 1
ATOM 2074 O O . GLU A 1 265 ? -5.539 -7.621 10.711 1.00 98.06 265 GLU A O 1
ATOM 2079 N N . LYS A 1 266 ? -4.824 -8.418 8.726 1.00 98.31 266 LYS A N 1
ATOM 2080 C CA . LYS A 1 266 ? -3.423 -8.590 9.133 1.00 98.31 266 LYS A CA 1
ATOM 2081 C C . LYS A 1 266 ? -2.778 -7.261 9.508 1.00 98.31 266 LYS A C 1
ATOM 2083 O O . LYS A 1 266 ? -2.218 -7.162 10.593 1.00 98.31 266 LYS A O 1
ATOM 2088 N N . LEU A 1 267 ? -2.898 -6.228 8.670 1.00 98.19 267 LEU A N 1
ATOM 2089 C CA . LEU A 1 267 ? -2.336 -4.914 8.992 1.00 98.19 267 LEU A CA 1
ATOM 2090 C C . LEU A 1 267 ? -2.964 -4.324 10.259 1.00 98.19 267 LEU A C 1
ATOM 2092 O O . LEU A 1 267 ? -2.254 -3.792 11.107 1.00 98.19 267 LEU A O 1
ATOM 2096 N N . ALA A 1 268 ? -4.281 -4.447 10.430 1.00 97.94 268 ALA A N 1
ATOM 2097 C CA . ALA A 1 268 ? -4.950 -3.993 11.643 1.00 97.94 268 ALA A CA 1
ATOM 2098 C C . ALA A 1 268 ? -4.406 -4.714 12.887 1.00 97.94 268 ALA A C 1
ATOM 2100 O O . ALA A 1 268 ? -4.158 -4.067 13.902 1.00 97.94 268 ALA A O 1
ATOM 2101 N N . GLU A 1 269 ? -4.176 -6.026 12.811 1.00 97.56 269 GLU A N 1
ATOM 2102 C CA . GLU A 1 269 ? -3.606 -6.805 13.913 1.00 97.56 269 GLU A CA 1
ATOM 2103 C C . GLU A 1 269 ? -2.149 -6.425 14.215 1.00 97.56 269 GLU A C 1
ATOM 2105 O O . GLU A 1 269 ? -1.793 -6.250 15.384 1.00 97.56 269 GLU A O 1
ATOM 2110 N N . VAL A 1 270 ? -1.338 -6.211 13.175 1.00 97.25 270 VAL A N 1
ATOM 2111 C CA . VAL A 1 270 ? 0.037 -5.702 13.289 1.00 97.25 270 VAL A CA 1
ATOM 2112 C C . VAL A 1 270 ? 0.043 -4.366 14.028 1.00 97.25 270 VAL A C 1
ATOM 2114 O O . VAL A 1 270 ? 0.732 -4.226 15.037 1.00 97.25 270 VAL A O 1
ATOM 2117 N N . LEU A 1 271 ? -0.782 -3.402 13.604 1.00 96.56 271 LEU A N 1
ATOM 2118 C CA . LEU A 1 271 ? -0.878 -2.097 14.265 1.00 96.56 271 LEU A CA 1
ATOM 2119 C C . LEU A 1 271 ? -1.409 -2.202 15.703 1.00 96.56 271 LEU A C 1
ATOM 2121 O O . LEU A 1 271 ? -0.964 -1.453 16.569 1.00 96.56 271 LEU A O 1
ATOM 2125 N N . ARG A 1 272 ? -2.322 -3.142 15.984 1.00 95.25 272 ARG A N 1
ATOM 2126 C CA . ARG A 1 272 ? -2.866 -3.380 17.332 1.00 95.25 272 ARG A CA 1
ATOM 2127 C C . ARG A 1 272 ? -1.806 -3.896 18.306 1.00 95.25 272 ARG A C 1
ATOM 2129 O O . ARG A 1 272 ? -1.859 -3.571 19.493 1.00 95.25 272 ARG A O 1
ATOM 2136 N N . CYS A 1 273 ? -0.899 -4.747 17.828 1.00 94.50 273 CYS A N 1
ATOM 2137 C CA . CYS A 1 273 ? 0.165 -5.354 18.631 1.00 94.50 273 CYS A CA 1
ATOM 2138 C C . CYS A 1 273 ? 1.477 -4.557 18.603 1.00 94.50 273 CYS A C 1
ATOM 2140 O O . CYS A 1 273 ? 2.387 -4.842 19.388 1.00 94.50 273 CYS A O 1
ATOM 2142 N N . MET A 1 274 ? 1.585 -3.565 17.718 1.00 94.06 274 MET A N 1
ATOM 2143 C CA . MET A 1 274 ? 2.759 -2.716 17.602 1.00 94.06 274 MET A CA 1
ATOM 2144 C C . MET A 1 274 ? 2.947 -1.880 18.864 1.00 94.06 274 MET A C 1
ATOM 2146 O O . MET A 1 274 ? 2.077 -1.124 19.287 1.00 94.06 274 MET A O 1
ATOM 2150 N N . GLU A 1 275 ? 4.140 -1.968 19.438 1.00 92.50 275 GLU A N 1
ATOM 2151 C CA . GLU A 1 275 ? 4.549 -1.149 20.560 1.00 92.50 275 GLU A CA 1
ATOM 2152 C C . GLU A 1 275 ? 5.760 -0.312 20.157 1.00 92.50 275 GLU A C 1
ATOM 2154 O O . GLU A 1 275 ? 6.807 -0.838 19.783 1.00 92.50 275 GLU A O 1
ATOM 2159 N N . PHE A 1 276 ? 5.605 1.009 20.232 1.00 91.12 276 PHE A N 1
ATOM 2160 C CA . PHE A 1 276 ? 6.637 1.986 19.903 1.00 91.12 276 PHE A CA 1
ATOM 2161 C C . PHE A 1 276 ? 6.828 2.915 21.099 1.00 91.12 276 PHE A C 1
ATOM 2163 O O . PHE A 1 276 ? 6.000 3.780 21.385 1.00 91.12 276 PHE A O 1
ATOM 2170 N N . ARG A 1 277 ? 7.898 2.683 21.862 1.00 92.38 277 ARG A N 1
ATOM 2171 C CA . ARG A 1 277 ? 8.153 3.353 23.140 1.00 92.38 277 ARG A CA 1
ATOM 2172 C C . ARG A 1 277 ? 9.316 4.316 23.030 1.00 92.38 277 ARG A C 1
ATOM 2174 O O . ARG A 1 277 ? 10.361 4.008 22.455 1.00 92.38 277 ARG A O 1
ATOM 2181 N N . GLY A 1 278 ? 9.171 5.449 23.702 1.00 92.44 278 GLY A N 1
ATOM 2182 C CA . GLY A 1 278 ? 10.193 6.473 23.726 1.00 92.44 278 GLY A CA 1
ATOM 2183 C C . GLY A 1 278 ? 9.823 7.684 24.558 1.00 92.44 278 GLY A C 1
ATOM 2184 O O . GLY A 1 278 ? 8.813 7.693 25.258 1.00 92.44 278 GLY A O 1
ATOM 2185 N N . LEU A 1 279 ? 10.674 8.701 24.482 1.00 93.31 279 LEU A N 1
ATOM 2186 C CA . LEU A 1 279 ? 10.404 10.013 25.064 1.00 93.31 279 LEU A CA 1
ATOM 2187 C C . LEU A 1 279 ? 9.779 10.904 23.996 1.00 93.31 279 LEU A C 1
ATOM 2189 O O . LEU A 1 279 ? 10.331 10.982 22.903 1.00 93.31 279 LEU A O 1
ATOM 2193 N N . ASP A 1 280 ? 8.667 11.562 24.333 1.00 91.81 280 ASP A N 1
ATOM 2194 C CA . ASP A 1 280 ? 7.959 12.512 23.459 1.00 91.81 280 ASP A CA 1
ATOM 2195 C C . ASP A 1 280 ? 7.740 11.972 22.033 1.00 91.81 280 ASP A C 1
ATOM 2197 O O . ASP A 1 280 ? 8.064 12.608 21.032 1.00 91.81 280 ASP A O 1
ATOM 2201 N N . LEU A 1 281 ? 7.275 10.724 21.950 1.00 90.38 281 LEU A N 1
ATOM 2202 C CA . LEU A 1 281 ? 7.181 9.963 20.712 1.00 90.38 281 LEU A CA 1
ATOM 2203 C C . LEU A 1 281 ? 5.723 9.856 20.273 1.00 90.38 281 LEU A C 1
ATOM 2205 O O . LEU A 1 281 ? 4.883 9.363 21.026 1.00 90.38 281 LEU A O 1
ATOM 2209 N N . HIS A 1 282 ? 5.435 10.286 19.047 1.00 91.69 282 HIS A N 1
ATOM 2210 C CA . HIS A 1 282 ? 4.097 10.229 18.472 1.00 91.69 282 HIS A CA 1
ATOM 2211 C C . HIS A 1 282 ? 4.152 9.699 17.043 1.00 91.69 282 HIS A C 1
ATOM 2213 O O . HIS A 1 282 ? 4.941 10.189 16.238 1.00 91.69 282 HIS A O 1
ATOM 2219 N N . LEU A 1 283 ? 3.298 8.718 16.746 1.00 92.75 283 LEU A N 1
ATOM 2220 C CA . LEU A 1 283 ? 3.082 8.177 15.407 1.00 92.75 283 LEU A CA 1
ATOM 2221 C C . LEU A 1 283 ? 1.598 8.253 15.029 1.00 92.75 283 LEU A C 1
ATOM 2223 O O . LEU A 1 283 ? 0.727 8.257 15.898 1.00 92.75 283 LEU A O 1
ATOM 2227 N N . ASN A 1 284 ? 1.301 8.205 13.732 1.00 94.62 284 ASN A N 1
ATOM 2228 C CA . ASN A 1 284 ? -0.061 8.078 13.191 1.00 94.62 284 ASN A CA 1
ATOM 2229 C C . ASN A 1 284 ? -0.686 6.666 13.316 1.00 94.62 284 ASN A C 1
ATOM 2231 O O . ASN A 1 284 ? -1.690 6.403 12.653 1.00 94.62 284 ASN A O 1
ATOM 2235 N N . VAL A 1 285 ? -0.144 5.762 14.142 1.00 94.75 285 VAL A N 1
ATOM 2236 C CA . VAL A 1 285 ? -0.620 4.364 14.256 1.00 94.75 285 VAL A CA 1
ATOM 2237 C C . VAL A 1 285 ? -2.111 4.296 14.602 1.00 94.75 285 VAL A C 1
ATOM 2239 O O . VAL A 1 285 ? -2.860 3.606 13.916 1.00 94.75 285 VAL A O 1
ATOM 2242 N N . ASP A 1 286 ? -2.571 5.073 15.587 1.00 92.12 286 ASP A N 1
ATOM 2243 C CA . ASP A 1 286 ? -3.987 5.095 15.992 1.00 92.12 286 ASP A CA 1
ATOM 2244 C C . ASP A 1 286 ? -4.912 5.569 14.860 1.00 92.12 286 ASP A C 1
ATOM 2246 O O . ASP A 1 286 ? -6.030 5.072 14.695 1.00 92.12 286 ASP A O 1
ATOM 2250 N N . PHE A 1 287 ? -4.441 6.526 14.054 1.00 94.31 287 PHE A N 1
ATOM 2251 C CA . PHE A 1 287 ? -5.179 7.015 12.894 1.00 94.31 287 PHE A CA 1
ATOM 2252 C C . PHE A 1 287 ? -5.309 5.926 11.826 1.00 94.31 287 PHE A C 1
ATOM 2254 O O . PHE A 1 287 ? -6.422 5.679 11.356 1.00 94.31 287 PHE A O 1
ATOM 2261 N N . GLN A 1 288 ? -4.202 5.256 11.487 1.00 95.75 288 GLN A N 1
ATOM 2262 C CA . GLN A 1 288 ? -4.188 4.158 10.517 1.00 95.75 288 GLN A CA 1
ATOM 2263 C C . GLN A 1 288 ? -5.076 3.002 10.992 1.00 95.75 288 GLN A C 1
ATOM 2265 O O . GLN A 1 288 ? -5.904 2.496 10.239 1.00 95.75 288 GLN A O 1
ATOM 2270 N N . TYR A 1 289 ? -4.987 2.644 12.275 1.00 95.75 289 TYR A N 1
ATOM 2271 C CA . TYR A 1 289 ? -5.809 1.602 12.882 1.00 95.75 289 TYR A CA 1
ATOM 2272 C C . TYR A 1 289 ? -7.309 1.922 12.791 1.00 95.75 289 TYR A C 1
ATOM 2274 O O . TYR A 1 289 ? -8.104 1.085 12.356 1.00 95.75 289 TYR A O 1
ATOM 2282 N N . GLY A 1 290 ? -7.710 3.151 13.131 1.00 94.44 290 GLY A N 1
ATOM 2283 C CA . GLY A 1 290 ? -9.100 3.592 12.990 1.00 94.44 290 GLY A CA 1
ATOM 2284 C C . GLY A 1 290 ? -9.583 3.595 11.536 1.00 94.44 290 GLY A C 1
ATOM 2285 O O . GLY A 1 290 ? -10.704 3.160 11.259 1.00 94.44 290 GLY A O 1
ATOM 2286 N N . LEU A 1 291 ? -8.732 4.040 10.605 1.00 94.06 291 LEU A N 1
ATOM 2287 C CA . LEU A 1 291 ? -9.024 4.065 9.172 1.00 94.06 291 LEU A CA 1
ATOM 2288 C C . LEU A 1 291 ? -9.268 2.649 8.626 1.00 94.06 291 LEU A C 1
ATOM 2290 O O . LEU A 1 291 ? -10.277 2.418 7.958 1.00 94.06 291 LEU A O 1
ATOM 2294 N N . LEU A 1 292 ? -8.404 1.689 8.969 1.00 95.75 292 LEU A N 1
ATOM 2295 C CA . LEU A 1 292 ? -8.540 0.288 8.561 1.00 95.75 292 LEU A CA 1
ATOM 2296 C C . LEU A 1 292 ? -9.838 -0.336 9.073 1.00 95.75 292 LEU A C 1
ATOM 2298 O O . LEU A 1 292 ? -10.566 -0.955 8.297 1.00 95.75 292 LEU A O 1
ATOM 2302 N N . HIS A 1 293 ? -10.176 -0.133 10.350 1.00 95.25 293 HIS A N 1
ATOM 2303 C CA . HIS A 1 293 ? -11.433 -0.637 10.920 1.00 95.25 293 HIS A CA 1
ATOM 2304 C C . HIS A 1 293 ? -12.660 -0.006 10.275 1.00 95.25 293 HIS A C 1
ATOM 2306 O O . HIS A 1 293 ? -13.657 -0.690 10.035 1.00 95.25 293 HIS A O 1
ATOM 2312 N N . TRP A 1 294 ? -12.590 1.285 9.943 1.00 93.88 294 TRP A N 1
ATOM 2313 C CA . TRP A 1 294 ? -13.660 1.940 9.203 1.00 93.88 294 TRP A CA 1
ATOM 2314 C C . TRP A 1 294 ? -13.851 1.297 7.825 1.00 93.88 294 TRP A C 1
ATOM 2316 O O . TRP A 1 294 ? -14.987 1.016 7.437 1.00 93.88 294 TRP A O 1
ATOM 2326 N N . MET A 1 295 ? -12.767 1.009 7.099 1.00 93.62 295 MET A N 1
ATOM 2327 C CA . MET A 1 295 ? -12.847 0.348 5.793 1.00 93.62 295 MET A CA 1
ATOM 2328 C C . MET A 1 295 ? -13.371 -1.088 5.915 1.00 93.62 295 MET A C 1
ATOM 2330 O O . MET A 1 295 ? -14.335 -1.442 5.238 1.00 93.62 295 MET A O 1
ATOM 2334 N N . LEU A 1 296 ? -12.816 -1.888 6.831 1.00 95.38 296 LEU A N 1
ATOM 2335 C CA . LEU A 1 296 ? -13.231 -3.273 7.088 1.00 95.38 296 LEU A CA 1
ATOM 2336 C C . LEU A 1 296 ? -14.709 -3.399 7.479 1.00 95.38 296 LEU A C 1
ATOM 2338 O O . LEU A 1 296 ? -15.369 -4.365 7.074 1.00 95.38 296 LEU A O 1
ATOM 2342 N N . GLY A 1 297 ? -15.211 -2.434 8.257 1.00 94.44 297 GLY A N 1
ATOM 2343 C CA . GLY A 1 297 ? -16.598 -2.374 8.715 1.00 94.44 297 GLY A CA 1
ATOM 2344 C C . GLY A 1 297 ? -17.599 -1.951 7.638 1.00 94.44 297 GLY A C 1
ATOM 2345 O O . GLY A 1 297 ? -18.779 -2.275 7.760 1.00 94.44 297 GLY A O 1
ATOM 2346 N N . ASN A 1 298 ? -17.152 -1.260 6.585 1.00 92.81 298 ASN A N 1
ATOM 2347 C CA . ASN A 1 298 ? -17.996 -0.898 5.446 1.00 92.81 298 ASN A CA 1
ATOM 2348 C C . ASN A 1 298 ? -17.857 -1.929 4.322 1.00 92.81 298 ASN A C 1
ATOM 2350 O O . ASN A 1 298 ? -18.765 -2.723 4.080 1.00 92.81 298 ASN A O 1
ATOM 2354 N N . ASP A 1 299 ? -16.722 -1.903 3.632 1.00 93.50 299 ASP A N 1
ATOM 2355 C CA . ASP A 1 299 ? -16.364 -2.835 2.571 1.00 93.50 299 ASP A CA 1
ATOM 2356 C C . ASP A 1 299 ? -14.849 -2.703 2.288 1.00 93.50 299 ASP A C 1
ATOM 2358 O O . ASP A 1 299 ? -14.385 -1.589 2.034 1.00 93.50 299 ASP A O 1
ATOM 2362 N N . PRO A 1 300 ? -14.052 -3.787 2.310 1.00 92.19 300 PRO A N 1
ATOM 2363 C CA . PRO A 1 300 ? -12.617 -3.740 2.001 1.00 92.19 300 PRO A CA 1
ATOM 2364 C C . PRO A 1 300 ? -12.308 -3.262 0.570 1.00 92.19 300 PRO A C 1
ATOM 2366 O O . PRO A 1 300 ? -11.209 -2.771 0.315 1.00 92.19 300 PRO A O 1
ATOM 2369 N N . MET A 1 301 ? -13.267 -3.368 -0.359 1.00 94.12 301 MET A N 1
ATOM 2370 C CA . MET A 1 301 ? -13.148 -2.859 -1.734 1.00 94.12 301 MET A CA 1
ATOM 2371 C C . MET A 1 301 ? -13.681 -1.432 -1.900 1.00 94.12 301 MET A C 1
ATOM 2373 O O . MET A 1 301 ? -13.905 -0.971 -3.025 1.00 94.12 301 MET A O 1
ATOM 2377 N N . LEU A 1 302 ? -13.942 -0.728 -0.795 1.00 90.06 302 LEU A N 1
ATOM 2378 C CA . LEU A 1 302 ? -14.364 0.664 -0.834 1.00 90.06 302 LEU A CA 1
ATOM 2379 C C . LEU A 1 302 ? -13.326 1.521 -1.566 1.00 90.06 302 LEU A C 1
ATOM 2381 O O . LEU A 1 302 ? -12.122 1.306 -1.460 1.00 90.06 302 LEU A O 1
ATOM 2385 N N . LYS A 1 303 ? -13.833 2.502 -2.316 1.00 86.44 303 LYS A N 1
ATOM 2386 C CA . LYS A 1 303 ? -13.068 3.360 -3.222 1.00 86.44 303 LYS A CA 1
ATOM 2387 C C . LYS A 1 303 ? -12.991 4.776 -2.650 1.00 86.44 303 LYS A C 1
ATOM 2389 O O . LYS A 1 303 ? -13.868 5.590 -2.954 1.00 86.44 303 LYS A O 1
ATOM 2394 N N . PRO A 1 304 ? -12.032 5.065 -1.761 1.00 89.06 304 PRO A N 1
ATOM 2395 C CA . PRO A 1 304 ? -11.859 6.411 -1.242 1.00 89.06 304 PRO A CA 1
ATOM 2396 C C . PRO A 1 304 ? -11.382 7.335 -2.365 1.00 89.06 304 PRO A C 1
ATOM 2398 O O . PRO A 1 304 ? -10.624 6.929 -3.237 1.00 89.06 304 PRO A O 1
ATOM 2401 N N . ASN A 1 305 ? -11.832 8.585 -2.342 1.00 91.69 305 ASN A N 1
ATOM 2402 C CA . ASN A 1 305 ? -11.248 9.642 -3.161 1.00 91.69 305 ASN A CA 1
ATOM 2403 C C . ASN A 1 305 ? -10.169 10.386 -2.362 1.00 91.69 305 ASN A C 1
ATOM 2405 O O . ASN A 1 305 ? -10.056 10.230 -1.145 1.00 91.69 305 ASN A O 1
ATOM 2409 N N . THR A 1 306 ? -9.433 11.270 -3.022 1.00 86.62 306 THR A N 1
ATOM 2410 C CA . THR A 1 306 ? -8.362 12.075 -2.409 1.00 86.62 306 THR A CA 1
ATOM 2411 C C . THR A 1 306 ? -8.819 13.018 -1.285 1.00 86.62 306 THR A C 1
ATOM 2413 O O . THR A 1 306 ? -7.994 13.537 -0.536 1.00 86.62 306 THR A O 1
ATOM 2416 N N . ARG A 1 307 ? -10.132 13.244 -1.129 1.00 89.62 307 ARG A N 1
ATOM 2417 C CA . ARG A 1 307 ? -10.745 14.068 -0.067 1.00 89.62 307 ARG A CA 1
ATOM 2418 C C . ARG A 1 307 ? -11.333 13.226 1.073 1.00 89.62 307 ARG A C 1
ATOM 2420 O O . ARG A 1 307 ? -11.929 13.770 2.011 1.00 89.62 307 ARG A O 1
ATOM 2427 N N . PHE A 1 308 ? -11.191 11.903 1.003 1.00 93.25 308 PHE A N 1
ATOM 2428 C CA . PHE A 1 308 ? -11.837 10.959 1.906 1.00 93.25 308 PHE A CA 1
ATOM 2429 C C . PHE A 1 308 ? -11.433 11.186 3.367 1.00 93.25 308 PHE A C 1
ATOM 2431 O O . PHE A 1 308 ? -12.301 11.243 4.240 1.00 93.25 308 PHE A O 1
ATOM 2438 N N . VAL A 1 309 ? -10.138 11.386 3.635 1.00 92.19 309 VAL A N 1
ATOM 2439 C CA . VAL A 1 309 ? -9.593 11.493 4.999 1.00 92.19 309 VAL A CA 1
ATOM 2440 C C . VAL A 1 309 ? -10.244 12.628 5.793 1.00 92.19 309 VAL A C 1
ATOM 2442 O O . VAL A 1 309 ? -10.622 12.434 6.948 1.00 92.19 309 VAL A O 1
ATOM 2445 N N . SER A 1 310 ? -10.466 13.795 5.182 1.00 90.62 310 SER A N 1
ATOM 2446 C CA . SER A 1 310 ? -11.134 14.917 5.857 1.00 90.62 310 SER A CA 1
ATOM 2447 C C . SER A 1 310 ? -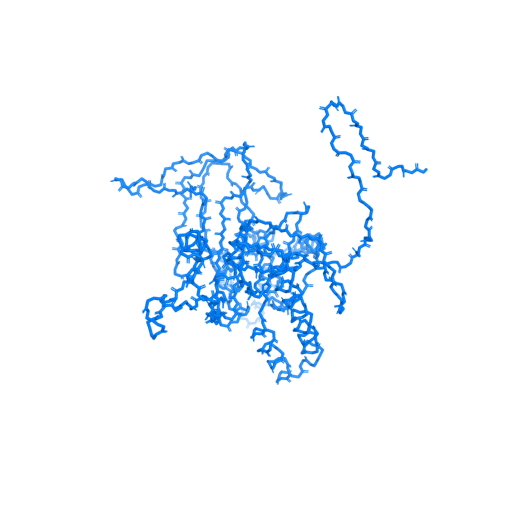12.581 14.586 6.236 1.00 90.62 310 SER A C 1
ATOM 2449 O O . SER A 1 310 ? -13.036 14.930 7.328 1.00 90.62 310 SER A O 1
ATOM 2451 N N . SER A 1 311 ? -13.297 13.879 5.358 1.00 91.75 311 SER A N 1
ATOM 2452 C CA . SER A 1 311 ? -14.669 13.429 5.623 1.00 91.75 311 SER A CA 1
ATOM 2453 C C . SER A 1 311 ? -14.706 12.367 6.725 1.00 91.75 311 SER A C 1
ATOM 2455 O O . SER A 1 311 ? -15.543 12.438 7.627 1.00 91.75 311 SER A O 1
ATOM 2457 N N . TYR A 1 312 ? -13.763 11.424 6.698 1.00 93.44 312 TYR A N 1
ATOM 2458 C CA . TYR A 1 312 ? -13.584 10.413 7.735 1.00 93.44 312 TYR A CA 1
ATOM 2459 C C . TYR A 1 312 ? -13.328 11.051 9.109 1.00 93.44 312 TYR A C 1
ATOM 2461 O O . TYR A 1 312 ? -14.044 10.751 10.064 1.00 93.44 312 TYR A O 1
ATOM 2469 N N . LEU A 1 313 ? -12.394 12.001 9.207 1.00 93.06 313 LEU A N 1
ATOM 2470 C CA . LEU A 1 313 ? -12.085 12.697 10.460 1.00 93.06 313 LEU A CA 1
ATOM 2471 C C . LEU A 1 313 ? -13.284 13.492 11.000 1.00 93.06 313 LEU A C 1
ATOM 2473 O O . LEU A 1 313 ? -13.536 13.494 12.206 1.00 93.06 313 LEU A O 1
ATOM 2477 N N . ALA A 1 314 ? -14.074 14.122 10.125 1.00 93.19 314 ALA A N 1
ATOM 2478 C CA . ALA A 1 314 ? -15.298 14.811 10.533 1.00 93.19 314 ALA A CA 1
ATOM 2479 C C . ALA A 1 314 ? -16.343 13.842 11.121 1.00 93.19 314 ALA A C 1
ATOM 2481 O O . ALA A 1 314 ? -16.995 14.157 12.125 1.00 93.19 314 ALA A O 1
ATOM 2482 N N . LEU A 1 315 ? -16.487 12.652 10.528 1.00 92.56 315 LEU A N 1
ATOM 2483 C CA . LEU A 1 315 ? -17.362 11.595 11.039 1.00 92.56 315 LEU A CA 1
ATOM 2484 C C . LEU A 1 315 ? -16.845 11.018 12.361 1.00 92.56 315 LEU A C 1
ATOM 2486 O O . LEU A 1 315 ? -17.636 10.879 13.294 1.00 92.56 315 LEU A O 1
ATOM 2490 N N . ALA A 1 316 ? -15.540 10.768 12.480 1.00 91.38 316 ALA A N 1
ATOM 2491 C CA . ALA A 1 316 ? -14.911 10.327 13.723 1.00 91.38 316 ALA A CA 1
ATOM 2492 C C . ALA A 1 316 ? -15.128 11.351 14.852 1.00 91.38 316 ALA A C 1
ATOM 2494 O O . ALA A 1 316 ? -15.552 10.992 15.949 1.00 91.38 316 ALA A O 1
ATOM 2495 N N . GLY A 1 317 ? -14.965 12.647 14.568 1.00 91.75 317 GLY A N 1
ATOM 2496 C CA . GLY A 1 317 ? -15.254 13.718 15.525 1.00 91.75 317 GLY A CA 1
ATOM 2497 C C . GLY A 1 317 ? -16.738 13.822 15.902 1.00 91.75 317 GLY A C 1
ATOM 2498 O O . GLY A 1 317 ? -17.081 14.135 17.044 1.00 91.75 317 GLY A O 1
ATOM 2499 N N . LYS A 1 318 ? -17.661 13.538 14.972 1.00 93.69 318 LYS A N 1
ATOM 2500 C CA . LYS A 1 318 ? -19.097 13.441 15.287 1.00 93.69 318 LYS A CA 1
ATOM 2501 C C . LYS A 1 318 ? -19.390 12.240 16.187 1.00 93.69 318 LYS A C 1
ATOM 2503 O O . LYS A 1 318 ? -20.149 12.397 17.140 1.00 93.69 318 LYS A O 1
ATOM 2508 N N . LEU A 1 319 ? -18.780 11.088 15.912 1.00 90.69 319 LEU A N 1
ATOM 2509 C CA . LEU A 1 319 ? -18.902 9.893 16.742 1.00 90.69 319 LEU A CA 1
ATOM 2510 C C . LEU A 1 319 ? -18.364 10.153 18.153 1.00 90.69 319 LEU A C 1
ATOM 2512 O O . LEU A 1 319 ? -19.082 9.900 19.113 1.00 90.69 319 LEU A O 1
ATOM 2516 N N . LYS A 1 320 ? -17.180 10.764 18.285 1.00 90.00 320 LYS A N 1
ATOM 2517 C CA . LYS A 1 320 ? -16.608 11.150 19.584 1.00 90.00 320 LYS A CA 1
ATOM 2518 C C . LYS A 1 320 ? -17.560 12.034 20.393 1.00 90.00 320 LYS A C 1
ATOM 2520 O O . LYS A 1 320 ? -17.821 11.741 21.550 1.00 90.00 320 LYS A O 1
ATOM 2525 N N . ARG A 1 321 ? -18.175 13.044 19.767 1.00 92.38 321 ARG A N 1
ATOM 2526 C CA . ARG A 1 321 ? -19.168 13.904 20.441 1.00 92.38 321 ARG A CA 1
ATOM 2527 C C . ARG A 1 321 ? -20.418 13.163 20.915 1.00 92.38 321 ARG A C 1
ATOM 2529 O O . ARG A 1 321 ? -21.050 13.619 21.861 1.00 92.38 321 ARG A O 1
ATOM 2536 N N . LEU A 1 322 ? -20.820 12.087 20.238 1.00 91.50 322 LEU A N 1
ATOM 2537 C CA . LEU A 1 322 ? -21.928 11.235 20.683 1.00 91.50 322 LEU A CA 1
ATOM 2538 C C . LEU A 1 322 ? -21.483 10.324 21.830 1.00 91.50 322 LEU A C 1
ATOM 2540 O O . LEU A 1 322 ? -22.194 10.196 22.819 1.00 91.50 322 LEU A O 1
ATOM 2544 N N . CYS A 1 323 ? -20.287 9.752 21.714 1.00 89.38 323 CYS A N 1
ATOM 2545 C CA . CYS A 1 323 ? -19.623 8.984 22.760 1.00 89.38 323 CYS A CA 1
ATOM 2546 C C . CYS A 1 323 ? -19.495 9.783 24.070 1.00 89.38 323 CYS A C 1
ATOM 2548 O O . CYS A 1 323 ? -19.860 9.275 25.125 1.00 89.38 323 CYS A O 1
ATOM 2550 N N . ASP A 1 324 ? -19.108 11.059 23.994 1.00 89.06 324 ASP A N 1
ATOM 2551 C CA . ASP A 1 324 ? -18.982 11.967 25.147 1.00 89.06 324 ASP A CA 1
ATOM 2552 C C . ASP A 1 324 ? -20.306 12.230 25.885 1.00 89.06 324 ASP A C 1
ATOM 2554 O O . ASP A 1 324 ? -20.309 12.662 27.038 1.00 89.06 324 ASP A O 1
ATOM 2558 N N . GLN A 1 325 ? -21.450 11.983 25.240 1.00 91.25 325 GLN A N 1
ATOM 2559 C CA . GLN A 1 325 ? -22.769 12.133 25.865 1.00 91.25 325 GLN A CA 1
ATOM 2560 C C . GLN A 1 325 ? -23.160 10.907 26.703 1.00 91.25 325 GLN A C 1
ATOM 2562 O O . GLN A 1 325 ? -24.146 10.954 27.443 1.00 91.25 325 GLN A O 1
ATOM 2567 N N . ILE A 1 326 ? -22.411 9.804 26.603 1.00 89.81 326 ILE A N 1
ATOM 2568 C CA . ILE A 1 326 ? -22.694 8.568 27.327 1.00 89.81 326 ILE A CA 1
ATOM 2569 C C . ILE A 1 326 ? -22.150 8.681 28.752 1.00 89.81 326 ILE A C 1
ATOM 2571 O O . ILE A 1 326 ? -20.950 8.595 29.002 1.00 89.81 326 ILE A O 1
ATOM 2575 N N . ASN A 1 327 ? -23.051 8.795 29.729 1.00 91.94 327 ASN A N 1
ATOM 2576 C CA . ASN A 1 327 ? -22.683 8.676 31.135 1.00 91.94 327 ASN A CA 1
ATOM 2577 C C . ASN A 1 327 ? -22.668 7.197 31.555 1.00 91.94 327 ASN A C 1
ATOM 2579 O O . ASN A 1 327 ? -23.712 6.593 31.823 1.00 91.94 327 ASN A O 1
ATOM 2583 N N . LEU A 1 328 ? -21.467 6.620 31.628 1.00 91.62 328 LEU A N 1
ATOM 2584 C CA . LEU A 1 328 ? -21.270 5.216 31.995 1.00 91.62 328 LEU A CA 1
ATOM 2585 C C . LEU A 1 328 ? -21.768 4.873 33.403 1.00 91.62 328 LEU A C 1
ATOM 2587 O O . LEU A 1 328 ? -22.221 3.752 33.621 1.00 91.62 328 LEU A O 1
ATOM 2591 N N . ASP A 1 329 ? -21.735 5.813 34.348 1.00 90.56 329 ASP A N 1
ATOM 2592 C CA . ASP A 1 329 ? -22.219 5.562 35.707 1.00 90.56 329 ASP A CA 1
ATOM 2593 C C . ASP A 1 329 ? -23.760 5.477 35.724 1.00 90.56 329 ASP A C 1
ATOM 2595 O O . ASP A 1 329 ? -24.341 4.630 36.408 1.00 90.56 329 ASP A O 1
ATOM 2599 N N . VAL A 1 330 ? -24.446 6.291 34.911 1.00 93.75 330 VAL A N 1
ATOM 2600 C CA . VAL A 1 330 ? -25.900 6.178 34.692 1.00 93.75 330 VAL A CA 1
ATOM 2601 C C . VAL A 1 330 ? -26.242 4.854 34.008 1.00 93.75 330 VAL A C 1
ATOM 2603 O O . VAL A 1 330 ? -27.129 4.142 34.482 1.00 93.75 330 VAL A O 1
ATOM 2606 N N . ALA A 1 331 ? -25.522 4.491 32.942 1.00 92.62 331 ALA A N 1
ATOM 2607 C CA . ALA A 1 331 ? -25.720 3.222 32.239 1.00 92.62 331 ALA A CA 1
ATOM 2608 C C . ALA A 1 331 ? -25.527 2.016 33.175 1.00 92.62 331 ALA A C 1
ATOM 2610 O O . ALA A 1 331 ? -26.352 1.100 33.198 1.00 92.62 331 ALA A O 1
ATOM 2611 N N . TRP A 1 332 ? -24.492 2.056 34.018 1.00 93.69 332 TRP A N 1
ATOM 2612 C CA . TRP A 1 332 ? -24.233 1.033 35.026 1.00 93.69 332 TRP A CA 1
ATOM 2613 C C . TRP A 1 332 ? -25.362 0.925 36.051 1.00 93.69 332 TRP A C 1
ATOM 2615 O O . TRP A 1 332 ? -25.810 -0.173 36.372 1.00 93.69 332 TRP A O 1
ATOM 2625 N N . ASN A 1 333 ? -25.885 2.053 36.533 1.00 93.88 333 ASN A N 1
ATOM 2626 C CA . ASN A 1 333 ? -27.000 2.056 37.479 1.00 93.88 333 ASN A CA 1
ATOM 2627 C C . ASN A 1 333 ? -28.291 1.480 36.880 1.00 93.88 333 ASN A C 1
ATOM 2629 O O . ASN A 1 333 ? -29.032 0.791 37.584 1.00 93.88 333 ASN A O 1
ATOM 2633 N N . ILE A 1 334 ? -28.560 1.727 35.595 1.00 95.19 334 ILE A N 1
ATOM 2634 C CA . ILE A 1 334 ? -29.677 1.094 34.878 1.00 95.19 334 ILE A CA 1
ATOM 2635 C C . ILE A 1 334 ? -29.456 -0.423 34.805 1.00 95.19 334 ILE A C 1
ATOM 2637 O O . ILE A 1 334 ? -30.352 -1.186 35.162 1.00 95.19 334 ILE A O 1
ATOM 2641 N N . HIS A 1 335 ? -28.252 -0.865 34.432 1.00 94.25 335 HIS A N 1
ATOM 2642 C CA . HIS A 1 335 ? -27.910 -2.287 34.383 1.00 94.25 335 HIS A CA 1
ATOM 2643 C C . HIS A 1 335 ? -28.074 -2.974 35.749 1.00 94.25 335 HIS A C 1
ATOM 2645 O O . HIS A 1 335 ? -28.734 -4.007 35.839 1.00 94.25 335 HIS A O 1
ATOM 2651 N N . ARG A 1 336 ? -27.578 -2.359 36.833 1.00 94.88 336 ARG A N 1
ATOM 2652 C CA . ARG A 1 336 ? -27.758 -2.853 38.211 1.00 94.88 336 ARG A CA 1
ATOM 2653 C C . ARG A 1 336 ? -29.228 -3.029 38.586 1.00 94.88 336 ARG A C 1
ATOM 2655 O O . ARG A 1 336 ? -29.574 -4.036 39.196 1.00 94.88 336 ARG A O 1
ATOM 2662 N N . LYS A 1 337 ? -30.096 -2.070 38.232 1.00 95.50 337 LYS A N 1
ATOM 2663 C CA . LYS A 1 337 ? -31.543 -2.162 38.503 1.00 95.50 337 LYS A CA 1
ATOM 2664 C C . LYS A 1 337 ? -32.175 -3.359 37.793 1.00 95.50 337 LYS A C 1
ATOM 2666 O O . LYS A 1 337 ? -32.949 -4.076 38.421 1.00 95.50 337 LYS A O 1
ATOM 2671 N N . ASN A 1 338 ? -31.807 -3.598 36.536 1.00 95.88 338 ASN A N 1
ATOM 2672 C CA . ASN A 1 338 ? -32.297 -4.748 35.775 1.00 95.88 338 ASN A CA 1
ATOM 2673 C C . ASN A 1 338 ? -31.812 -6.067 36.396 1.00 95.88 338 ASN A C 1
ATOM 2675 O O . ASN A 1 338 ? -32.618 -6.946 36.673 1.00 95.88 338 ASN A O 1
ATOM 2679 N N . ILE A 1 339 ? -30.523 -6.170 36.740 1.00 96.31 339 ILE A N 1
ATOM 2680 C CA . ILE A 1 339 ? -29.970 -7.367 37.395 1.00 96.31 339 ILE A CA 1
ATOM 2681 C C . ILE A 1 339 ? -30.647 -7.648 38.743 1.00 96.31 339 ILE A C 1
ATOM 2683 O O . ILE A 1 339 ? -30.952 -8.798 39.049 1.00 96.31 339 ILE A O 1
ATOM 2687 N N . GLN A 1 340 ? -30.910 -6.615 39.545 1.00 95.69 340 GLN A N 1
ATOM 2688 C CA . GLN A 1 340 ? -31.618 -6.767 40.817 1.00 95.69 340 GLN A CA 1
ATOM 2689 C C . GLN A 1 340 ? -33.063 -7.261 40.624 1.00 95.69 340 GLN A C 1
ATOM 2691 O O . GLN A 1 340 ? -33.557 -8.008 41.469 1.00 95.69 340 GLN A O 1
ATOM 2696 N N . SER A 1 341 ? -33.732 -6.846 39.544 1.00 96.00 341 SER A N 1
ATOM 2697 C CA . SER A 1 341 ? -35.074 -7.318 39.175 1.00 96.00 341 SER A CA 1
ATOM 2698 C C . SER A 1 341 ? -35.058 -8.788 38.750 1.00 96.00 341 SER A C 1
ATOM 2700 O O . SER A 1 341 ? -35.876 -9.571 39.225 1.00 96.00 341 SER A O 1
ATOM 2702 N N . ASP A 1 342 ? -34.103 -9.172 37.904 1.00 96.88 342 ASP A N 1
ATOM 2703 C CA . ASP A 1 342 ? -34.089 -10.489 37.259 1.00 96.88 342 ASP A CA 1
ATOM 2704 C C . ASP A 1 342 ? -33.453 -11.583 38.135 1.00 96.88 342 ASP A C 1
ATOM 2706 O O . ASP A 1 342 ? -33.844 -12.748 38.073 1.00 96.88 342 ASP A O 1
ATOM 2710 N N . PHE A 1 343 ? -32.475 -11.216 38.971 1.00 96.06 343 PHE A N 1
ATOM 2711 C CA . PHE A 1 343 ? -31.618 -12.158 39.707 1.00 96.06 343 PHE A CA 1
ATOM 2712 C C . PHE A 1 343 ? -31.519 -11.869 41.213 1.00 96.06 343 PHE A C 1
ATOM 2714 O O . PHE A 1 343 ? -30.758 -12.524 41.933 1.00 96.06 343 PHE A O 1
ATOM 2721 N N . GLY A 1 344 ? -32.273 -10.887 41.711 1.00 95.06 344 GLY A N 1
ATOM 2722 C CA . GLY A 1 344 ? -32.293 -10.532 43.125 1.00 95.06 344 GLY A CA 1
ATOM 2723 C C . GLY A 1 344 ? -30.951 -10.006 43.651 1.00 95.06 344 GLY A C 1
ATOM 2724 O O . GLY A 1 344 ? -30.071 -9.562 42.912 1.00 95.06 344 GLY A O 1
ATOM 2725 N N . THR A 1 345 ? -30.791 -10.051 44.975 1.00 93.94 345 THR A N 1
ATOM 2726 C CA . THR A 1 345 ? -29.622 -9.493 45.677 1.00 93.94 345 THR A CA 1
ATOM 2727 C C . THR A 1 345 ? -28.320 -10.227 45.361 1.00 93.94 345 THR A C 1
ATOM 2729 O O . THR A 1 345 ? -27.276 -9.589 45.253 1.00 93.94 345 THR A O 1
ATOM 2732 N N . GLY A 1 346 ? -28.374 -11.549 45.165 1.00 94.88 346 GLY A N 1
ATOM 2733 C CA . GLY A 1 346 ? -27.202 -12.349 44.796 1.00 94.88 346 GLY A CA 1
ATOM 2734 C C . GLY A 1 346 ? -26.633 -11.953 43.431 1.00 94.88 346 GLY A C 1
ATOM 2735 O O . GLY A 1 346 ? -25.423 -11.774 43.295 1.00 94.88 346 GLY A O 1
ATOM 2736 N N . GLY A 1 347 ? -27.501 -11.732 42.436 1.00 93.81 347 GLY A N 1
ATOM 2737 C CA . GLY A 1 347 ? -27.086 -11.239 41.122 1.00 93.81 347 GLY A CA 1
ATOM 2738 C C . GLY A 1 347 ? -26.486 -9.834 41.183 1.00 93.81 347 GLY A C 1
ATOM 2739 O O . GLY A 1 347 ? -25.444 -9.585 40.574 1.00 93.81 347 GLY A O 1
ATOM 2740 N N . LEU A 1 348 ? -27.089 -8.933 41.968 1.00 94.56 348 LEU A N 1
ATOM 2741 C CA . LEU A 1 348 ? -26.568 -7.576 42.150 1.00 94.56 348 LEU A CA 1
ATOM 2742 C C . LEU A 1 348 ? -25.160 -7.583 42.764 1.00 94.56 348 LEU A C 1
ATOM 2744 O O . LEU A 1 348 ? -24.276 -6.876 42.285 1.00 94.56 348 LEU A O 1
ATOM 2748 N N . GLN A 1 349 ? -24.928 -8.430 43.767 1.00 95.44 349 GLN A N 1
ATOM 2749 C CA . GLN A 1 349 ? -23.636 -8.537 44.443 1.00 95.44 349 GLN A CA 1
ATOM 2750 C C . GLN A 1 349 ? -22.522 -9.020 43.496 1.00 95.44 349 GLN A C 1
ATOM 2752 O O . GLN A 1 349 ? -21.406 -8.502 43.538 1.00 95.44 349 GLN A O 1
ATOM 2757 N N . ILE A 1 350 ? -22.828 -9.958 42.591 1.00 94.06 350 ILE A N 1
ATOM 2758 C CA . ILE A 1 350 ? -21.899 -10.398 41.533 1.00 94.06 350 ILE A CA 1
ATOM 2759 C C . ILE A 1 350 ? -21.658 -9.275 40.517 1.00 94.06 350 ILE A C 1
ATOM 2761 O O . ILE A 1 350 ? -20.522 -9.059 40.092 1.00 94.06 350 ILE A O 1
ATOM 2765 N N . CYS A 1 351 ? -22.711 -8.557 40.117 1.00 93.19 351 CYS A N 1
ATOM 2766 C CA . CYS A 1 351 ? -22.600 -7.434 39.186 1.00 93.19 351 CYS A CA 1
ATOM 2767 C C . CYS A 1 351 ? -21.637 -6.368 39.725 1.00 93.19 351 CYS A C 1
ATOM 2769 O O . CYS A 1 351 ? -20.756 -5.911 39.001 1.00 93.19 351 CYS A O 1
ATOM 2771 N N . ASP A 1 352 ? -21.737 -6.034 41.010 1.00 92.19 352 ASP A N 1
ATOM 2772 C CA . ASP A 1 352 ? -20.882 -5.039 41.667 1.00 92.19 352 ASP A CA 1
ATOM 2773 C C . ASP A 1 352 ? -19.411 -5.396 41.666 1.00 92.19 352 ASP A C 1
ATOM 2775 O O . ASP A 1 352 ? -18.561 -4.545 41.403 1.00 92.19 352 ASP A O 1
ATOM 2779 N N . GLN A 1 353 ? -19.107 -6.668 41.906 1.00 94.75 353 GLN A N 1
ATOM 2780 C CA . GLN A 1 353 ? -17.737 -7.167 41.860 1.00 94.75 353 GLN A CA 1
ATOM 2781 C C . GLN A 1 353 ? -17.120 -7.021 40.460 1.00 94.75 353 GLN A C 1
ATOM 2783 O O . GLN A 1 353 ? -15.900 -6.954 40.333 1.00 94.75 353 GLN A O 1
ATOM 2788 N N . LYS A 1 354 ? -17.949 -6.921 39.410 1.00 93.31 354 LYS A N 1
ATOM 2789 C CA . LYS A 1 354 ? -17.521 -6.733 38.016 1.00 93.31 354 LYS A CA 1
ATOM 2790 C C . LYS A 1 354 ? -17.509 -5.272 37.556 1.00 93.31 354 LYS A C 1
ATOM 2792 O O . LYS A 1 354 ? -17.129 -5.016 36.415 1.00 93.31 354 LYS A O 1
ATOM 2797 N N . LEU A 1 355 ? -17.873 -4.313 38.410 1.00 92.06 355 LEU A N 1
ATOM 2798 C CA . LEU A 1 355 ? -17.980 -2.895 38.046 1.00 92.06 355 LEU A CA 1
ATOM 2799 C C . LEU A 1 355 ? -16.707 -2.353 37.390 1.00 92.06 355 LEU A C 1
ATOM 2801 O O . LEU A 1 355 ? -16.751 -1.806 36.291 1.00 92.06 355 LEU A O 1
ATOM 2805 N N . THR A 1 356 ? -15.563 -2.508 38.050 1.00 90.81 356 THR A N 1
ATOM 2806 C CA . THR A 1 356 ? -14.288 -1.985 37.543 1.00 90.81 356 THR A CA 1
ATOM 2807 C C . THR A 1 356 ? -13.803 -2.757 36.322 1.00 90.81 356 THR A C 1
ATOM 2809 O O . THR A 1 356 ? -13.246 -2.146 35.414 1.00 90.81 356 THR A O 1
ATOM 2812 N N . LEU A 1 357 ? -14.062 -4.066 36.270 1.00 92.00 357 LEU A N 1
ATOM 2813 C CA . LEU A 1 357 ? -13.733 -4.921 35.131 1.00 92.00 357 LEU A CA 1
ATOM 2814 C C . LEU A 1 357 ? -14.451 -4.466 33.853 1.00 92.00 357 LEU A C 1
ATOM 2816 O O . LEU A 1 357 ? -13.859 -4.509 32.781 1.00 92.00 357 LEU A O 1
ATOM 2820 N N . LEU A 1 358 ? -15.702 -4.011 33.970 1.00 89.75 358 LEU A N 1
ATOM 2821 C CA . LEU A 1 358 ? -16.517 -3.590 32.830 1.00 89.75 358 LEU A CA 1
ATOM 2822 C C . LEU A 1 358 ? -16.384 -2.095 32.525 1.00 89.75 358 LEU A C 1
ATOM 2824 O O . LEU A 1 358 ? -16.178 -1.723 31.372 1.00 89.75 358 LEU A O 1
ATOM 2828 N N . LEU A 1 359 ? -16.465 -1.218 33.531 1.00 90.75 359 LEU A N 1
ATOM 2829 C CA . LEU A 1 359 ? -16.442 0.225 33.283 1.00 90.75 359 LEU A CA 1
ATOM 2830 C C . LEU A 1 359 ? -15.051 0.775 32.983 1.00 90.75 359 LEU A C 1
ATOM 2832 O O . LEU A 1 359 ? -14.967 1.774 32.278 1.00 90.75 359 LEU A O 1
ATOM 2836 N N . ARG A 1 360 ? -13.960 0.188 33.494 1.00 89.38 360 ARG A N 1
ATOM 2837 C CA . ARG A 1 360 ? -12.618 0.750 33.264 1.00 89.38 360 ARG A CA 1
ATOM 2838 C C . ARG A 1 360 ? -12.200 0.682 31.788 1.00 89.38 360 ARG A C 1
ATOM 2840 O O . ARG A 1 360 ? -11.794 1.726 31.288 1.00 89.38 360 ARG A O 1
ATOM 2847 N N . PRO A 1 361 ? -12.338 -0.453 31.072 1.00 88.81 361 PRO A N 1
ATOM 2848 C CA . PRO A 1 361 ? -12.055 -0.494 29.638 1.00 88.81 361 PRO A CA 1
ATOM 2849 C C . PRO A 1 361 ? -12.964 0.444 28.838 1.00 88.81 361 PRO A C 1
ATOM 2851 O O . PRO A 1 361 ? -12.481 1.166 27.976 1.00 88.81 361 PRO A O 1
ATOM 2854 N N . LEU A 1 362 ? -14.261 0.508 29.169 1.00 87.75 362 LEU A N 1
ATOM 2855 C CA . LEU A 1 362 ? -15.192 1.431 28.510 1.00 87.75 362 LEU A CA 1
ATOM 2856 C C . LEU A 1 362 ? -14.769 2.894 28.718 1.00 87.75 362 LEU A C 1
ATOM 2858 O O . LEU A 1 362 ? -14.714 3.645 27.756 1.00 87.75 362 LEU A O 1
ATOM 2862 N N . LYS A 1 363 ? -14.371 3.287 29.935 1.00 86.88 363 LYS A N 1
ATOM 2863 C CA . LYS A 1 363 ? -13.845 4.636 30.232 1.00 86.88 363 LYS A CA 1
ATOM 2864 C C . LYS A 1 363 ? -12.557 4.978 29.475 1.00 86.88 363 LYS A C 1
ATOM 2866 O O . LYS A 1 363 ? -12.220 6.147 29.399 1.00 86.88 363 LYS A O 1
ATOM 2871 N N . MET A 1 364 ? -11.818 3.990 28.971 1.00 81.50 364 MET A N 1
ATOM 2872 C CA . MET A 1 364 ? -10.647 4.229 28.119 1.00 81.50 364 MET A CA 1
ATOM 2873 C C . MET A 1 364 ? -11.021 4.392 26.640 1.00 81.50 364 MET A C 1
ATOM 2875 O O . MET A 1 364 ? -10.251 4.981 25.890 1.00 81.50 364 MET A O 1
ATOM 2879 N N . LEU A 1 365 ? -12.176 3.864 26.224 1.00 73.00 365 LEU A N 1
ATOM 2880 C CA . LEU A 1 365 ? -12.704 3.996 24.863 1.00 73.00 365 LEU A CA 1
ATOM 2881 C C . LEU A 1 365 ? -13.505 5.292 24.661 1.00 73.00 365 LEU A C 1
ATOM 2883 O O . LEU A 1 365 ? -13.579 5.782 23.533 1.00 73.00 365 LEU A O 1
ATOM 2887 N N . PHE A 1 366 ? -14.134 5.802 25.726 1.00 64.31 366 PHE A N 1
ATOM 2888 C CA . PHE A 1 366 ? -15.018 6.971 25.704 1.00 64.31 366 PHE A CA 1
ATOM 2889 C C . PHE A 1 366 ? -14.327 8.257 26.132 1.00 64.31 366 PHE A C 1
ATOM 2891 O O . PHE A 1 366 ? -13.622 8.267 27.163 1.00 64.31 366 PHE A O 1
#

Foldseek 3Di:
DDPPDDDDDDDDPDDDDDDDDDDDDFWWKKKWKWFALLQFIATLFMKTQQCDDPPHGFKIKTGDLLQLVVQLVVCVVVVVNVSNVVSVLVSVQRVVNRVVVRVVCNVVSQRAMKMFIWIDDDSDIDTDDIGSDDDPCCVFSLQFKWWKWADLVGRVDIDIGSDSVVVNVCSVVQVVSIDHTDIDTHFSMKMKGFKFQAAPVRHHDFFWKWQDKDDDDPFWDKDQVPQQDADPVPSGGDIDGRHPVDGRGRMMTMGGHNHLLVRLVSLLVRLVPIDTDTGSTDICSVVSNLVSVVCNVPDSPDRHGNCRSVVVVVVVVVVVVVLVVDDVVVVLVVVLVVQCVPPNPVSSVVSVVCSCVPVVVSVVVD

Nearest PDB structures (foldseek):
  2w6p-assembly2_B  TM=8.913E-01  e=5.366E-18  Escherichia coli
  4hr7-assembly1_F  TM=8.875E-01  e=4.805E-18  Escherichia coli K-12
  3ho8-assembly1_C  TM=8.457E-01  e=1.393E-16  Staphylococcus aureus subsp. aureus Mu50
  5h80-assembly1_A  TM=7.586E-01  e=4.439E-16  Deinococcus radiodurans
  5h80-assembly1_B  TM=7.624E-01  e=1.970E-15  Deinococcus radiodurans

Solvent-accessible surface area (backbone atoms only — not comparable to full-atom values): 20058 Å² total; per-residue (Å²): 135,80,81,89,77,85,86,82,88,86,64,94,82,75,83,84,82,82,84,87,76,88,84,73,88,65,33,26,39,36,33,30,39,36,41,22,50,43,80,48,41,46,57,60,46,34,34,41,43,12,43,21,58,95,91,39,70,42,40,36,34,43,41,46,64,70,39,32,52,52,48,20,53,51,24,49,75,70,68,36,56,70,61,16,52,53,25,55,52,49,40,54,43,49,53,51,49,41,51,52,46,25,55,50,33,43,74,68,35,34,63,37,46,31,33,39,33,27,41,35,48,95,88,47,76,41,84,72,52,71,46,86,40,83,58,89,72,48,59,22,41,38,40,26,32,31,35,38,34,47,39,74,93,42,71,88,44,68,51,76,46,55,45,67,70,59,46,37,51,49,34,74,76,42,22,90,59,49,61,84,54,47,84,38,83,69,32,52,15,12,32,34,36,59,39,29,25,12,36,100,85,74,41,83,46,59,69,14,33,42,57,45,64,62,76,72,56,98,65,40,52,66,52,37,83,81,55,71,55,51,39,88,91,76,69,44,55,51,73,40,70,44,57,72,88,54,75,45,70,46,28,39,47,29,20,56,21,86,33,55,55,51,13,49,53,46,44,41,50,51,58,71,68,56,46,80,41,52,50,79,62,44,56,41,56,69,58,52,43,52,51,47,52,54,36,63,72,73,39,60,84,63,83,58,30,52,66,38,55,63,56,49,52,53,50,51,54,52,49,49,60,55,45,69,68,59,55,64,69,59,53,48,52,54,51,47,52,52,37,36,71,78,50,33,70,69,40,33,56,55,53,59,76,39,44,64,75,57,49,50,62,51,58,73,76,87

Mean predicted aligned error: 6.4 Å

Organism: NCBI:txid408172